Protein 8DVZ (pdb70)

Sequence (370 aa):
ARIGFLSHADMSIHFFRRPIMQALKDMGHEVFAIAPKGNFTDELAKSFHAVTYELDKASLNPLTVINNSKKLSQILGELNLDLLQTGAHKSNVFGTFAAKNAGIKYVINLVEGLGSFYIDDDIKTKAVRFVMESLYKISFAKADACVFVNNSDADYMISKNLIDKSKVYRIKSVGVDTAKFDPAITQAVDLGEKKVILMIARAMWHKGVREFYEAAEILNGYKNCEFVFVGEGFAGNKSTADESFLKGGKVRYLGARNDIPQLLKASYLLALPSYKEGFPVTVLEAMSMAKAVVASDVTGCNEAVKDGYNGLLCKVKDANDLAGKIKILLDDEELCARLGANGRSWVVSEFDEKQIAKRYIEIYRKFIDV

InterPro domains:
  IPR001296 Glycosyl transferase, family 1 [PF00534] (193-347)
  IPR028098 Glycosyltransferase subfamily 4-like, N-terminal domain [PF13439] (22-173)

Radius of gyration: 20.58 Å; Cα contacts (8 Å, |Δi|>4): 783; chains: 1; bounding box: 44×57×41 Å

B-factor: mean 60.02, std 17.03, range [32.09, 139.42]

Secondary structure (DSSP, 8-state):
-EEEEE-S-HHHIIIIIHHHHHHHHHTT-EEEEE----TTHHHHHHHSEEE-----TT---HHHHHHHHHHHHHHHHTTT-SEEEE-SHHHHHHHHHHHHHTT-SEEEEEE----GGGT---HHHHHHHHHHHHHHHHHHHHSSEEEESSHHHHHHHHHTTSS-GGGEEE--S--B-TTTS-GGGPPPP---SSEEEEEES--BGGGTHHHHHHHHHHHTTGGGEEEEEES---TT-TTB--HHHHHSSSEEE--S-S-HHHHHHT-SEEEE--S--SS-HHHHHHHHTT--EEEESSTTHHHH--BTTTEEEE-TT-HHHHHHHHHHHHH-HHHHHHHHHHHHHHHHHH-BHHHHHHHHHHHHHTTS--

Foldseek 3Di:
DFEEEDEQAVCCCVPFVVLLQQVVVVVPYAYEYEYADDPCQVVVVVVHPYHHADDPDPDPDVVRLVVRLQVVLVSLLVSPGQEYEYEDQSCLQSVQVSVVVSPHQAYEYEYWWPDDLVVDDPPVSVVVVVVSLVSLLVSQVRHQAYEAQDDVVVVVNVVVVSHDPVRYHYQHGSFDALVVLALVPAAADPPDPAAEAEEEDQFFVLFVNVLLQVLCVVCVCPLRYAYEYEEDFDPPDPRTDHVCVVVPGRYHYDYHDDRLSNHLSVHQAYETLHNITRQDVNLLSNLSNLFEYEYEPYYNRCVSDPDQAQYHYFHHPHSPRSSVRVVVCSVPVVSRNRNSNSSNVVSVVRRHNNVSSVVVVVVVVVRDPD

Nearest PDB structures (foldseek):
  8dvz-assembly1_A  TM=1.003E+00  e=1.844E-76  Campylobacter concisus
  8dqd-assembly1_A  TM=1.002E+00  e=1.147E-72  Campylobacter concisus
  8dvw-assembly1_A  TM=1.001E+00  e=9.646E-73  Campylobacter concisus
  3c4q-assembly2_B  TM=8.234E-01  e=2.797E-20  Corynebacterium glutamicum
  3c48-assembly1_B  TM=4.608E-01  e=2.023E-18  Corynebacterium glutamicum

Structure (mmCIF, N/CA/C/O backbone):
data_8DVZ
#
_entry.id   8DVZ
#
_cell.length_a   97.971
_cell.length_b   97.971
_cell.length_c   100.768
_cell.angle_alpha   90.000
_cell.angle_beta   90.000
_cell.angle_gamma   120.000
#
_symmetry.space_group_name_H-M   'P 31 2 1'
#
loop_
_entity.id
_entity.type
_entity.pdbx_description
1 polymer "N, N'-diacetylbacillosaminyl-diphospho-undecaprenol alpha-1,3-N-acetylgalactosaminyltransferase"
2 non-polymer URIDINE-DIPHOSPHATE-N-ACETYLGALACTOSAMINE
3 water water
#
loop_
_atom_site.group_PDB
_atom_site.id
_atom_site.type_symbol
_atom_site.label_atom_id
_atom_site.label_alt_id
_atom_site.label_comp_id
_atom_site.label_asym_id
_atom_site.label_entity_id
_atom_site.label_seq_id
_atom_site.pdbx_PDB_ins_code
_atom_site.Cartn_x
_atom_site.Cartn_y
_atom_site.Cartn_z
_atom_site.occupancy
_atom_site.B_iso_or_equiv
_atom_site.auth_seq_id
_atom_site.auth_comp_id
_atom_site.auth_asym_id
_atom_site.auth_atom_id
_atom_site.pdbx_PDB_model_num
ATOM 1 N N . ALA A 1 2 ? 51.48788 -17.02361 -1.67970 1.000 77.42509 2 ALA A N 1
ATOM 2 C CA . ALA A 1 2 ? 51.50220 -18.41132 -1.13691 1.000 59.00919 2 ALA A CA 1
ATOM 3 C C . ALA A 1 2 ? 50.32249 -18.68519 -0.20317 1.000 49.17497 2 ALA A C 1
ATOM 4 O O . ALA A 1 2 ? 50.27198 -19.73573 0.43543 1.000 53.73655 2 ALA A O 1
ATOM 11 N N . ARG A 1 3 ? 49.38010 -17.74565 -0.12536 1.000 44.00454 3 ARG A N 1
ATOM 12 C CA . ARG A 1 3 ? 48.07768 -17.97304 0.49851 1.000 45.54928 3 ARG A CA 1
ATOM 13 C C . ARG A 1 3 ? 47.04628 -18.02551 -0.62513 1.000 48.73361 3 ARG A C 1
ATOM 14 O O . ARG A 1 3 ? 46.72880 -16.99439 -1.22863 1.000 48.17210 3 ARG A O 1
ATOM 35 N N . ILE A 1 4 ? 46.52574 -19.21866 -0.90626 1.000 43.17608 4 ILE A N 1
ATOM 36 C CA . ILE A 1 4 ? 45.71064 -19.45856 -2.09181 1.000 45.91008 4 ILE A CA 1
ATOM 37 C C . ILE A 1 4 ? 44.41908 -20.13753 -1.66366 1.000 44.41019 4 ILE A C 1
ATOM 38 O O . ILE A 1 4 ? 44.44914 -21.23631 -1.09805 1.000 45.29269 4 ILE A O 1
ATOM 54 N N . GLY A 1 5 ? 43.29271 -19.49447 -1.94740 1.000 40.46251 5 GLY A N 1
ATOM 55 C CA . GLY A 1 5 ? 41.99240 -20.01466 -1.58361 1.000 43.99174 5 GLY A CA 1
ATOM 56 C C . GLY A 1 5 ? 41.28999 -20.66712 -2.75759 1.000 49.85026 5 GLY A C 1
ATOM 57 O O . GLY A 1 5 ? 41.51194 -20.31165 -3.91571 1.000 46.91894 5 GLY A O 1
ATOM 61 N N . PHE A 1 6 ? 40.43706 -21.63615 -2.44032 1.000 43.21777 6 PHE A N 1
ATOM 62 C CA . PHE A 1 6 ? 39.61490 -22.32390 -3.43550 1.000 43.64069 6 PHE A CA 1
ATOM 63 C C . PHE A 1 6 ? 38.17158 -22.24539 -2.96337 1.000 45.18469 6 PHE A C 1
ATOM 64 O O . PHE A 1 6 ? 37.78770 -22.93543 -2.01485 1.000 45.38412 6 PHE A O 1
ATOM 81 N N . LEU A 1 7 ? 37.38969 -21.38438 -3.60674 1.000 44.80247 7 LEU A N 1
ATOM 82 C CA . LEU A 1 7 ? 36.00787 -21.15351 -3.22241 1.000 39.95664 7 LEU A CA 1
ATOM 83 C C . LEU A 1 7 ? 35.08786 -22.00850 -4.07630 1.000 45.85208 7 LEU A C 1
ATOM 84 O O . LEU A 1 7 ? 35.18581 -21.99679 -5.31038 1.000 50.13036 7 LEU A O 1
ATOM 100 N N . SER A 1 8 ? 34.18688 -22.73067 -3.41924 1.000 44.41122 8 SER A N 1
ATOM 101 C CA . SER A 1 8 ? 33.11794 -23.42853 -4.10966 1.000 43.51930 8 SER A CA 1
ATOM 102 C C . SER A 1 8 ? 31.84053 -23.33317 -3.28922 1.000 52.15494 8 SER A C 1
ATOM 103 O O . SER A 1 8 ? 31.86028 -23.03759 -2.09162 1.000 55.49528 8 SER A O 1
ATOM 111 N N . HIS A 1 9 ? 30.72330 -23.58697 -3.96204 1.000 51.16511 9 HIS A N 1
ATOM 112 C CA . HIS A 1 9 ? 29.43465 -23.72140 -3.30501 1.000 57.83732 9 HIS A CA 1
ATOM 113 C C . HIS A 1 9 ? 29.26476 -25.06635 -2.61382 1.000 56.45662 9 HIS A C 1
ATOM 114 O O . HIS A 1 9 ? 28.30170 -25.24063 -1.85986 1.000 58.01584 9 HIS A O 1
ATOM 128 N N . ALA A 1 10 ? 30.16709 -26.01430 -2.85570 1.000 48.07427 10 ALA A N 1
ATOM 129 C CA . ALA A 1 10 ? 29.98547 -27.38938 -2.41258 1.000 53.05109 10 ALA A CA 1
ATOM 130 C C . ALA A 1 10 ? 31.34465 -28.01493 -2.14360 1.000 51.04289 10 ALA A C 1
ATOM 131 O O . ALA A 1 10 ? 32.27444 -27.84713 -2.94075 1.000 51.53386 10 ALA A O 1
ATOM 138 N N . ASP A 1 11 ? 31.46643 -28.72224 -1.01543 1.000 50.34483 11 ASP A N 1
ATOM 139 C CA . ASP A 1 11 ? 32.73310 -29.37499 -0.69578 1.000 53.64272 11 ASP A CA 1
ATOM 140 C C . ASP A 1 11 ? 33.01680 -30.54936 -1.62622 1.000 53.83718 11 ASP A C 1
ATOM 141 O O . ASP A 1 11 ? 34.17262 -30.97097 -1.73903 1.000 49.72095 11 ASP A O 1
ATOM 150 N N . MET A 1 12 ? 31.98855 -31.07898 -2.29660 1.000 50.76106 12 MET A N 1
ATOM 151 C CA . MET A 1 12 ? 32.20619 -32.11845 -3.29643 1.000 58.04929 12 MET A CA 1
ATOM 152 C C . MET A 1 12 ? 33.16016 -31.64100 -4.38651 1.000 43.17722 12 MET A C 1
ATOM 153 O O . MET A 1 12 ? 34.03302 -32.39449 -4.83223 1.000 43.73722 12 MET A O 1
ATOM 167 N N . SER A 1 13 ? 33.00715 -30.38946 -4.82653 1.000 41.25655 13 SER A N 1
ATOM 168 C CA . SER A 1 13 ? 33.83808 -29.88469 -5.91456 1.000 44.25447 13 SER A CA 1
ATOM 169 C C . SER A 1 13 ? 35.27397 -29.66412 -5.45819 1.000 48.35126 13 SER A C 1
ATOM 170 O O . SER A 1 13 ? 36.21652 -29.88989 -6.22556 1.000 43.86659 13 SER A O 1
ATOM 178 N N . ILE A 1 14 ? 35.46526 -29.22379 -4.21404 1.000 49.29884 14 ILE A N 1
ATOM 179 C CA . ILE A 1 14 ? 36.81704 -29.11647 -3.67529 1.000 44.24953 14 ILE A CA 1
ATOM 180 C C . ILE A 1 14 ? 37.45321 -30.49975 -3.59700 1.000 48.80898 14 ILE A C 1
ATOM 181 O O . ILE A 1 14 ? 38.59837 -30.70417 -4.02160 1.000 45.83247 14 ILE A O 1
ATOM 197 N N . HIS A 1 15 ? 36.70718 -31.48027 -3.07674 1.000 53.02120 15 HIS A N 1
ATOM 198 C CA . HIS A 1 15 ? 37.28088 -32.79095 -2.80407 1.000 50.11703 15 HIS A CA 1
ATOM 199 C C . HIS A 1 15 ? 37.49025 -33.59944 -4.08086 1.000 52.96393 15 HIS A C 1
ATOM 200 O O . HIS A 1 15 ? 38.48292 -34.32737 -4.20055 1.000 55.51584 15 HIS A O 1
ATOM 214 N N . PHE A 1 16 ? 36.56654 -33.50320 -5.03852 1.000 50.80713 16 PHE A N 1
ATOM 215 C CA . PHE A 1 16 ? 36.65616 -34.32755 -6.23860 1.000 53.48675 16 PHE A CA 1
ATOM 216 C C . PHE A 1 16 ? 37.40579 -33.65540 -7.38243 1.000 53.21739 16 PHE A C 1
ATOM 217 O O . PHE A 1 16 ? 38.08223 -34.34498 -8.15682 1.000 60.20520 16 PHE A O 1
ATOM 234 N N . PHE A 1 17 ? 37.28853 -32.33371 -7.52338 1.000 47.16398 17 PHE A N 1
ATOM 235 C CA . PHE A 1 17 ? 37.78199 -31.63019 -8.70216 1.000 45.63448 17 PHE A CA 1
ATOM 236 C C . PHE A 1 17 ? 38.99760 -30.76448 -8.39613 1.000 47.90836 17 PHE A C 1
ATOM 237 O O . PHE A 1 17 ? 40.03926 -30.91940 -9.04061 1.000 45.40531 17 PHE A O 1
ATOM 254 N N . ARG A 1 18 ? 38.89172 -29.84723 -7.42549 1.000 42.80589 18 ARG A N 1
ATOM 255 C CA . ARG A 1 18 ? 39.98785 -28.92777 -7.14795 1.000 45.18065 18 ARG A CA 1
ATOM 256 C C . ARG A 1 18 ? 41.16496 -29.61276 -6.46745 1.000 41.66618 18 ARG A C 1
ATOM 257 O O . ARG A 1 18 ? 42.27021 -29.06157 -6.46848 1.000 45.70968 18 ARG A O 1
ATOM 278 N N . ARG A 1 19 ? 40.95638 -30.79233 -5.89065 1.000 49.34306 19 ARG A N 1
ATOM 279 C CA . ARG A 1 19 ? 41.93858 -31.33026 -4.95273 1.000 52.53386 19 ARG A CA 1
ATOM 280 C C . ARG A 1 19 ? 43.33461 -31.45560 -5.54504 1.000 51.02385 19 ARG A C 1
ATOM 281 O O . ARG A 1 19 ? 44.29762 -31.01137 -4.89537 1.000 49.27935 19 ARG A O 1
ATOM 302 N N . PRO A 1 20 ? 43.53276 -32.05002 -6.72618 1.000 50.75937 20 PRO A N 1
ATOM 303 C CA . PRO A 1 20 ? 44.91561 -32.21620 -7.21256 1.000 48.80920 20 PRO A CA 1
ATOM 304 C C . PRO A 1 20 ? 45.66784 -30.90072 -7.33123 1.000 45.83748 20 PRO A C 1
ATOM 305 O O . PRO A 1 20 ? 46.87869 -30.85684 -7.08067 1.000 41.87055 20 PRO A O 1
ATOM 316 N N . ILE A 1 21 ? 44.98326 -29.82147 -7.71410 1.000 39.37505 21 ILE A N 1
ATOM 317 C CA . ILE A 1 21 ? 45.61478 -28.50565 -7.69394 1.000 44.77076 21 ILE A CA 1
ATOM 318 C C . ILE A 1 21 ? 46.06955 -28.17535 -6.27997 1.000 47.89736 21 ILE A C 1
ATOM 319 O O . ILE A 1 21 ? 47.22283 -27.79563 -6.04358 1.000 46.78435 21 ILE A O 1
ATOM 335 N N . MET A 1 22 ? 45.15606 -28.32214 -5.31941 1.000 46.23881 22 MET A N 1
ATOM 336 C CA . MET A 1 22 ? 45.43164 -27.92471 -3.94481 1.000 49.73592 22 MET A CA 1
ATOM 337 C C . MET A 1 22 ? 46.57218 -28.73509 -3.35218 1.000 41.27422 22 MET A C 1
ATOM 338 O O . MET A 1 22 ? 47.45830 -28.17976 -2.69085 1.000 45.84262 22 MET A O 1
ATOM 352 N N . GLN A 1 23 ? 46.57568 -30.04542 -3.58383 1.000 45.23060 23 GLN A N 1
ATOM 353 C CA . GLN A 1 23 ? 47.67415 -30.88107 -3.11250 1.000 48.00032 23 GLN A CA 1
ATOM 354 C C . GLN A 1 23 ? 49.00812 -30.39554 -3.66891 1.000 53.34544 23 GLN A C 1
ATOM 355 O O . GLN A 1 23 ? 49.99845 -30.28077 -2.93598 1.000 52.76000 23 GLN A O 1
ATOM 369 N N . ALA A 1 24 ? 49.05214 -30.09527 -4.96943 1.000 46.85070 24 ALA A N 1
ATOM 370 C CA . ALA A 1 24 ? 50.30316 -29.67440 -5.58850 1.000 54.21150 24 ALA A CA 1
ATOM 371 C C . ALA A 1 24 ? 50.81989 -28.38173 -4.97023 1.000 54.40133 24 ALA A C 1
ATOM 372 O O . ALA A 1 24 ? 52.03046 -28.21305 -4.78662 1.000 55.11784 24 ALA A O 1
ATOM 379 N N . LEU A 1 25 ? 49.91753 -27.45255 -4.64679 1.000 50.45873 25 LEU A N 1
ATOM 380 C CA . LEU A 1 25 ? 50.34275 -26.22160 -3.98788 1.000 58.77174 25 LEU A CA 1
ATOM 381 C C . LEU A 1 25 ? 50.80115 -26.49416 -2.56028 1.000 53.42408 25 LEU A C 1
ATOM 382 O O . LEU A 1 25 ? 51.78617 -25.90848 -2.09755 1.000 48.49327 25 LEU A O 1
ATOM 398 N N . LYS A 1 26 ? 50.10288 -27.38270 -1.84604 1.000 57.63477 26 LYS A N 1
ATOM 399 C CA . LYS A 1 26 ? 50.52618 -27.74498 -0.49657 1.000 54.44940 26 LYS A CA 1
ATOM 400 C C . LYS A 1 26 ? 51.92658 -28.34707 -0.51408 1.000 62.82178 26 LYS A C 1
ATOM 401 O O . LYS A 1 26 ? 52.79488 -27.95071 0.27065 1.000 59.70558 26 LYS A O 1
ATOM 420 N N . ASP A 1 27 ? 52.16654 -29.30404 -1.41508 1.000 60.40950 27 ASP A N 1
ATOM 421 C CA . ASP A 1 27 ? 53.48114 -29.92782 -1.49865 1.000 67.06499 27 ASP A CA 1
ATOM 422 C C . ASP A 1 27 ? 54.57980 -28.91734 -1.80662 1.000 68.11470 27 ASP A C 1
ATOM 423 O O . ASP A 1 27 ? 55.75700 -29.20219 -1.56058 1.000 61.98153 27 ASP A O 1
ATOM 432 N N . MET A 1 28 ? 54.22699 -27.75304 -2.34637 1.000 61.96674 28 MET A N 1
ATOM 433 C CA . MET A 1 28 ? 55.19323 -26.70303 -2.63057 1.000 59.20571 28 MET A CA 1
ATOM 434 C C . MET A 1 28 ? 55.39562 -25.75289 -1.45806 1.000 68.22433 28 MET A C 1
ATOM 435 O O . MET A 1 28 ? 56.21089 -24.83191 -1.55990 1.000 72.50159 28 MET A O 1
ATOM 449 N N . GLY A 1 29 ? 54.66853 -25.94187 -0.36102 1.000 59.46409 29 GLY A N 1
ATOM 450 C CA . GLY A 1 29 ? 54.84326 -25.10765 0.80744 1.000 69.83288 29 GLY A CA 1
ATOM 451 C C . GLY A 1 29 ? 53.96901 -23.87977 0.86527 1.000 65.07983 29 GLY A C 1
ATOM 452 O O . GLY A 1 29 ? 54.31137 -22.92818 1.57679 1.000 70.12476 29 GLY A O 1
ATOM 456 N N . HIS A 1 30 ? 52.85862 -23.85767 0.14075 1.000 63.04578 30 HIS A N 1
ATOM 457 C CA . HIS A 1 30 ? 51.90450 -22.76742 0.24707 1.000 62.86394 30 HIS A CA 1
ATOM 458 C C . HIS A 1 30 ? 50.81002 -23.12393 1.24632 1.000 56.87808 30 HIS A C 1
ATOM 459 O O . HIS A 1 30 ? 50.61438 -24.28755 1.60472 1.000 56.33710 30 HIS A O 1
ATOM 473 N N . GLU A 1 31 ? 50.09766 -22.09641 1.69859 1.000 52.31755 31 GLU A N 1
ATOM 474 C CA . GLU A 1 31 ? 48.93108 -22.27292 2.55519 1.000 57.55902 31 GLU A CA 1
ATOM 475 C C . GLU A 1 31 ? 47.69273 -22.30249 1.66841 1.000 47.59971 31 GLU A C 1
ATOM 476 O O . GLU A 1 31 ? 47.40679 -21.32759 0.96470 1.000 48.35591 31 GLU A O 1
ATOM 488 N N . VAL A 1 32 ? 46.96779 -23.41817 1.69432 1.000 46.28559 32 VAL A N 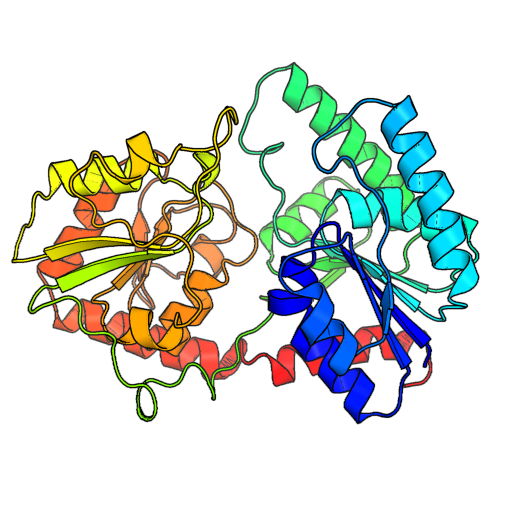1
ATOM 489 C CA . VAL A 1 32 ? 45.84508 -23.66193 0.79613 1.000 48.09838 32 VAL A CA 1
ATOM 490 C C . VAL A 1 32 ? 44.56612 -23.69527 1.61713 1.000 49.07171 32 VAL A C 1
ATOM 491 O O . VAL A 1 32 ? 44.48861 -24.39976 2.63050 1.000 49.93747 32 VAL A O 1
ATOM 504 N N . PHE A 1 33 ? 43.55661 -22.94947 1.16854 1.000 49.88304 33 PHE A N 1
ATOM 505 C CA . PHE A 1 33 ? 42.29698 -22.81211 1.88727 1.000 45.56916 33 PHE A CA 1
ATOM 506 C C . PHE A 1 33 ? 41.16319 -23.40456 1.06492 1.000 47.27169 33 PHE A C 1
ATOM 507 O O . PHE A 1 33 ? 41.00263 -23.07668 -0.11529 1.000 51.74447 33 PHE A O 1
ATOM 524 N N . ALA A 1 34 ? 40.38847 -24.28462 1.69391 1.000 47.46058 34 ALA A N 1
ATOM 525 C CA . ALA A 1 34 ? 39.20595 -24.89126 1.08688 1.000 48.91830 34 ALA A CA 1
ATOM 526 C C . ALA A 1 34 ? 37.98704 -24.17241 1.65321 1.000 48.11081 34 ALA A C 1
ATOM 527 O O . ALA A 1 34 ? 37.57991 -24.42032 2.78991 1.000 52.80886 34 ALA A O 1
ATOM 534 N N . ILE A 1 35 ? 37.40590 -23.27761 0.86045 1.000 50.67875 35 ILE A N 1
ATOM 535 C CA . ILE A 1 35 ? 36.30920 -22.42406 1.30302 1.000 47.93779 35 ILE A CA 1
ATOM 536 C C . ILE A 1 35 ? 35.02438 -22.96281 0.68862 1.000 52.60839 35 ILE A C 1
ATOM 537 O O . ILE A 1 35 ? 34.80732 -22.85605 -0.52336 1.000 48.70808 35 ILE A O 1
ATOM 553 N N . ALA A 1 36 ? 34.16421 -23.53873 1.52850 1.000 48.94179 36 ALA A N 1
ATOM 554 C CA . ALA A 1 36 ? 32.93796 -24.17671 1.07025 1.000 52.23746 36 ALA A CA 1
ATOM 555 C C . ALA A 1 36 ? 32.01170 -24.43726 2.25237 1.000 58.75430 36 ALA A C 1
ATOM 556 O O . ALA A 1 36 ? 32.48997 -24.65510 3.37302 1.000 48.00612 36 ALA A O 1
ATOM 563 N N . PRO A 1 37 ? 30.69148 -24.43338 2.05007 1.000 57.65406 37 PRO A N 1
ATOM 564 C CA . PRO A 1 37 ? 29.78186 -24.75306 3.15811 1.000 50.66230 37 PRO A CA 1
ATOM 565 C C . PRO A 1 37 ? 30.08667 -26.12868 3.73209 1.000 54.40706 37 PRO A C 1
ATOM 566 O O . PRO A 1 37 ? 30.72285 -26.97397 3.09859 1.000 49.57574 37 PRO A O 1
ATOM 577 N N . LYS A 1 38 ? 29.62571 -26.34258 4.96285 1.000 55.59298 38 LYS A N 1
ATOM 578 C CA . LYS A 1 38 ? 29.86935 -27.60876 5.64256 1.000 55.40087 38 LYS A CA 1
ATOM 579 C C . LYS A 1 38 ? 29.26314 -28.75633 4.84686 1.000 55.95889 38 LYS A C 1
ATOM 580 O O . LYS A 1 38 ? 28.16028 -28.64707 4.30459 1.000 62.19675 38 LYS A O 1
ATOM 599 N N . GLY A 1 39 ? 29.97847 -29.87506 4.80376 1.000 56.50610 39 GLY A N 1
ATOM 600 C CA . GLY A 1 39 ? 29.48388 -31.02541 4.08633 1.000 56.16099 39 GLY A CA 1
ATOM 601 C C . GLY A 1 39 ? 30.11394 -32.32077 4.54730 1.000 55.38706 39 GLY A C 1
ATOM 602 O O . GLY A 1 39 ? 30.85326 -32.36835 5.53171 1.000 60.79600 39 GLY A O 1
ATOM 606 N N . ASN A 1 40 ? 29.80698 -33.37736 3.79290 1.000 55.34622 40 ASN A N 1
ATOM 607 C CA . ASN A 1 40 ? 30.23364 -34.73237 4.11952 1.000 63.56303 40 ASN A CA 1
ATOM 608 C C . ASN A 1 40 ? 31.74679 -34.90687 4.06048 1.000 70.14023 40 ASN A C 1
ATOM 609 O O . ASN A 1 40 ? 32.26556 -35.86472 4.64498 1.000 59.40061 40 ASN A O 1
ATOM 620 N N . PHE A 1 41 ? 32.46957 -34.00931 3.38458 1.000 63.45836 41 PHE A N 1
ATOM 621 C CA . PHE A 1 41 ? 33.91541 -34.13093 3.22975 1.000 50.92486 41 PHE A CA 1
ATOM 622 C C . PHE A 1 41 ? 34.70087 -33.11104 4.04599 1.000 56.31738 41 PHE A C 1
ATOM 623 O O . PHE A 1 41 ? 35.93813 -33.14992 4.03341 1.000 49.95693 41 PHE A O 1
ATOM 640 N N . THR A 1 42 ? 34.02645 -32.20071 4.75085 1.000 58.40034 42 THR A N 1
ATOM 641 C CA . THR A 1 42 ? 34.72293 -31.07102 5.36020 1.000 52.57932 42 THR A CA 1
ATOM 642 C C . THR A 1 42 ? 35.79174 -31.52592 6.35079 1.000 58.20113 42 THR A C 1
ATOM 643 O O . THR A 1 42 ? 36.87228 -30.92835 6.42550 1.000 53.62416 42 THR A O 1
ATOM 654 N N . ASP A 1 43 ? 35.51441 -32.58074 7.12019 1.000 53.77744 43 ASP A N 1
ATOM 655 C CA . ASP A 1 43 ? 36.40743 -32.93879 8.22010 1.000 64.09705 43 ASP A CA 1
ATOM 656 C C . ASP A 1 43 ? 37.71391 -33.54453 7.71351 1.000 57.99009 43 ASP A C 1
ATOM 657 O O . ASP A 1 43 ? 38.79429 -33.20349 8.20935 1.000 54.51616 43 ASP A O 1
ATOM 666 N N . GLU A 1 44 ? 37.63940 -34.45384 6.73774 1.000 59.29909 44 GLU A N 1
ATOM 667 C CA . GLU A 1 44 ? 38.85992 -35.02422 6.17206 1.000 58.72313 44 GLU A CA 1
ATOM 668 C C . GLU A 1 44 ? 39.64214 -33.97108 5.39468 1.000 57.30258 44 GLU A C 1
ATOM 669 O O . GLU A 1 44 ? 40.87895 -33.96809 5.41427 1.000 56.95316 44 GLU A O 1
ATOM 681 N N . LEU A 1 45 ? 38.94083 -33.05469 4.72119 1.000 49.65740 45 LEU A N 1
ATOM 682 C CA . LEU A 1 45 ? 39.62628 -31.97668 4.01424 1.000 47.05971 45 LEU A CA 1
ATOM 683 C C . LEU A 1 45 ? 40.38366 -31.07833 4.98381 1.000 52.31959 45 LEU A C 1
ATOM 684 O O . LEU A 1 45 ? 41.47822 -30.59529 4.66813 1.000 50.52589 45 LEU A O 1
ATOM 700 N N . ALA A 1 46 ? 39.81122 -30.82965 6.16726 1.000 54.26567 46 ALA A N 1
ATOM 701 C CA . ALA A 1 46 ? 40.50882 -30.03240 7.16977 1.000 52.69247 46 ALA A CA 1
ATOM 702 C C . ALA A 1 46 ? 41.85472 -30.64577 7.52534 1.000 51.04588 46 ALA A C 1
ATOM 703 O O . ALA A 1 46 ? 42.81685 -29.92022 7.80365 1.000 52.87960 46 ALA A O 1
ATOM 710 N N . LYS A 1 47 ? 41.94559 -31.97564 7.51977 1.000 54.92369 47 LYS A N 1
ATOM 711 C CA . LYS A 1 47 ? 43.20472 -32.63163 7.85029 1.000 59.73261 47 LYS A CA 1
ATOM 712 C C . LYS A 1 47 ? 44.30190 -32.27049 6.85747 1.000 59.39289 47 LYS A C 1
ATOM 713 O O . LYS A 1 47 ? 45.47396 -32.16680 7.23848 1.000 59.62698 47 LYS A O 1
ATOM 732 N N . SER A 1 48 ? 43.94649 -32.07130 5.59060 1.000 55.14763 48 SER A N 1
ATOM 733 C CA . SER A 1 48 ? 44.91754 -31.79403 4.54002 1.000 53.28866 48 SER A CA 1
ATOM 734 C C . SER A 1 48 ? 45.09963 -30.30764 4.27080 1.000 53.66124 48 SER A C 1
ATOM 735 O O . SER A 1 48 ? 46.21875 -29.87157 3.97662 1.000 51.07748 48 SER A O 1
ATOM 743 N N . PHE A 1 49 ? 44.03543 -29.51576 4.36519 1.000 52.19177 49 PHE A N 1
ATOM 744 C CA . PHE A 1 49 ? 44.07636 -28.09750 4.03697 1.000 48.17742 49 PHE A CA 1
ATOM 745 C C . PHE A 1 49 ? 43.35595 -27.30890 5.12467 1.000 50.08906 49 PHE A C 1
ATOM 746 O O . PHE A 1 49 ? 42.84865 -27.87122 6.09866 1.000 46.69917 49 PHE A O 1
ATOM 763 N N . HIS A 1 50 ? 43.31372 -25.98900 4.95144 1.000 46.21010 50 HIS A N 1
ATOM 764 C CA . HIS A 1 50 ? 42.65097 -25.09862 5.90223 1.000 45.24663 50 HIS A CA 1
ATOM 765 C C . HIS A 1 50 ? 41.18572 -24.98131 5.50746 1.000 50.58659 50 HIS A C 1
ATOM 766 O O . HIS A 1 50 ? 40.83673 -24.25656 4.57183 1.000 52.06133 50 HIS A O 1
ATOM 780 N N . ALA A 1 51 ? 40.32263 -25.69277 6.22694 1.000 49.97097 51 ALA A N 1
ATOM 781 C CA . ALA A 1 51 ? 38.89695 -25.65427 5.94037 1.000 51.85922 51 ALA A CA 1
ATOM 782 C C . ALA A 1 51 ? 38.28216 -24.34793 6.42634 1.000 50.10508 51 ALA A C 1
ATOM 783 O O . ALA A 1 51 ? 38.55599 -23.88958 7.53847 1.000 61.52769 51 ALA A O 1
ATOM 790 N N . VAL A 1 52 ? 37.44789 -23.74736 5.58189 1.000 48.25289 52 VAL A N 1
ATOM 791 C CA . VAL A 1 52 ? 36.66625 -22.56734 5.93216 1.000 44.87709 52 VAL A CA 1
ATOM 792 C C . VAL A 1 52 ? 35.24142 -22.80791 5.45613 1.000 47.61750 52 VAL A C 1
ATOM 793 O O . VAL A 1 52 ? 35.02240 -23.08693 4.27099 1.000 50.72397 52 VAL A O 1
ATOM 806 N N . THR A 1 53 ? 34.27973 -22.70287 6.36577 1.000 52.28076 53 THR A N 1
ATOM 807 C CA . THR A 1 53 ? 32.87671 -22.88889 6.02687 1.000 59.61147 53 THR A CA 1
ATOM 808 C C . THR A 1 53 ? 32.16135 -21.54406 6.00681 1.000 57.44833 53 THR A C 1
ATOM 809 O O . THR A 1 53 ? 32.67689 -20.52759 6.47466 1.000 60.64554 53 THR A O 1
ATOM 820 N N . TYR A 1 54 ? 30.95915 -21.55377 5.43779 1.000 57.66538 54 TYR A N 1
ATOM 821 C CA . TYR A 1 54 ? 30.13375 -20.35870 5.31764 1.000 62.90649 54 TYR A CA 1
ATOM 822 C C . TYR A 1 54 ? 28.74487 -20.79976 4.88057 1.000 60.48087 54 TYR A C 1
ATOM 823 O O . TYR A 1 54 ? 28.56323 -21.90236 4.35842 1.000 69.70009 54 TYR A O 1
ATOM 841 N N . GLU A 1 55 ? 27.76347 -19.93115 5.11709 1.000 76.90741 55 GLU A N 1
ATOM 842 C CA . GLU A 1 55 ? 26.36827 -20.24530 4.84283 1.000 74.85065 55 GLU A CA 1
ATOM 843 C C . GLU A 1 55 ? 26.00063 -19.84781 3.41848 1.000 75.82443 55 GLU A C 1
ATOM 844 O O . GLU A 1 55 ? 26.46797 -18.82558 2.90547 1.000 72.87708 55 GLU A O 1
ATOM 856 N N . LEU A 1 56 ? 25.14957 -20.65437 2.78509 1.000 76.69149 56 LEU A N 1
ATOM 857 C CA . LEU A 1 56 ? 24.76454 -20.39691 1.40300 1.000 81.12123 56 LEU A CA 1
ATOM 858 C C . LEU A 1 56 ? 23.44667 -21.08793 1.09064 1.000 85.92091 56 LEU A C 1
ATOM 859 O O . LEU A 1 56 ? 23.30943 -22.29507 1.30776 1.000 98.00246 56 LEU A O 1
ATOM 875 N N . ASP A 1 57 ? 22.48389 -20.31296 0.59014 1.000 85.27859 57 ASP A N 1
ATOM 876 C CA . ASP A 1 57 ? 21.29928 -20.85689 -0.07687 1.000 85.92756 57 ASP A CA 1
ATOM 877 C C . ASP A 1 57 ? 21.70553 -21.10803 -1.52376 1.000 101.66798 57 ASP A C 1
ATOM 878 O O . ASP A 1 57 ? 21.66479 -20.21894 -2.37172 1.000 100.31538 57 ASP A O 1
ATOM 887 N N . LYS A 1 58 ? 22.11785 -22.35117 -1.80541 1.000 103.18519 58 LYS A N 1
ATOM 888 C CA . LYS A 1 58 ? 22.81530 -22.63720 -3.05664 1.000 90.70563 58 LYS A CA 1
ATOM 889 C C . LYS A 1 58 ? 21.95096 -22.31201 -4.26978 1.000 99.53621 58 LYS A C 1
ATOM 890 O O . LYS A 1 58 ? 22.40696 -21.65413 -5.21226 1.000 97.71186 58 LYS A O 1
ATOM 909 N N . ALA A 1 59 ? 20.69879 -22.76703 -4.26828 1.000 94.75629 59 ALA A N 1
ATOM 910 C CA . ALA A 1 59 ? 19.83860 -22.63831 -5.43563 1.000 95.32441 59 ALA A CA 1
ATOM 911 C C . ALA A 1 59 ? 19.00969 -21.36165 -5.44261 1.000 109.07977 59 ALA A C 1
ATOM 912 O O . ALA A 1 59 ? 18.34481 -21.08219 -6.44743 1.000 103.42822 59 ALA A O 1
ATOM 919 N N . SER A 1 60 ? 19.02965 -20.58178 -4.36586 1.000 102.21024 60 SER A N 1
ATOM 920 C CA . SER A 1 60 ? 18.13346 -19.43876 -4.26653 1.000 106.12023 60 SER A CA 1
ATOM 921 C C . SER A 1 60 ? 1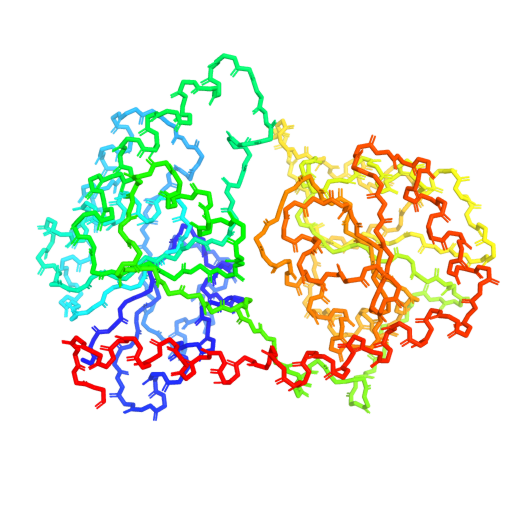8.54399 -18.32723 -5.22450 1.000 110.63861 60 SER A C 1
ATOM 922 O O . SER A 1 60 ? 19.73324 -18.07316 -5.43950 1.000 104.36566 60 SER A O 1
ATOM 930 N N . LEU A 1 61 ? 17.53980 -17.66067 -5.79642 1.000 116.17876 61 LEU A N 1
ATOM 931 C CA . LEU A 1 61 ? 17.73705 -16.45163 -6.58645 1.000 104.59928 61 LEU A CA 1
ATOM 932 C C . LEU A 1 61 ? 17.07627 -15.24166 -5.93567 1.000 106.73863 61 LEU A C 1
ATOM 933 O O . LEU A 1 61 ? 16.91169 -14.20508 -6.59927 1.000 90.99162 61 LEU A O 1
ATOM 949 N N . ASN A 1 62 ? 16.68145 -15.35178 -4.66126 1.000 109.34154 62 ASN A N 1
ATOM 950 C CA . ASN A 1 62 ? 16.14249 -14.21690 -3.91597 1.000 106.38874 62 ASN A CA 1
ATOM 951 C C . ASN A 1 62 ? 17.22898 -13.14673 -3.82483 1.000 113.74099 62 ASN A C 1
ATOM 952 O O . ASN A 1 62 ? 18.30935 -13.41571 -3.26808 1.000 114.60057 62 ASN A O 1
ATOM 963 N N . PRO A 1 63 ? 16.98551 -11.93209 -4.33275 1.000 113.70504 63 PRO A N 1
ATOM 964 C CA . PRO A 1 63 ? 18.04984 -10.90338 -4.30323 1.00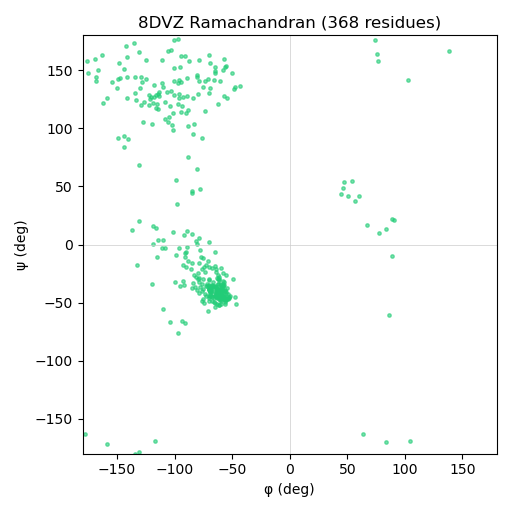0 112.84812 63 PRO A CA 1
ATOM 965 C C . PRO A 1 63 ? 18.59874 -10.58138 -2.91893 1.000 104.07605 63 PRO A C 1
ATOM 966 O O . PRO A 1 63 ? 19.82085 -10.49712 -2.75281 1.000 100.72188 63 PRO A O 1
ATOM 977 N N . LEU A 1 64 ? 17.74228 -10.36658 -1.91829 1.000 109.94672 64 LEU A N 1
ATOM 978 C CA . LEU A 1 64 ? 18.26155 -9.97056 -0.61010 1.000 93.38278 64 LEU A CA 1
ATOM 979 C C . LEU A 1 64 ? 18.93000 -11.13014 0.11497 1.000 97.73966 64 LEU A C 1
ATOM 980 O O . LEU A 1 64 ? 19.78060 -10.89278 0.98043 1.000 95.97160 64 LEU A O 1
ATOM 996 N N . THR A 1 65 ? 18.56866 -12.37135 -0.21734 1.000 98.61702 65 THR A N 1
ATOM 997 C CA . THR A 1 65 ? 19.30714 -13.51799 0.29673 1.000 90.21352 65 THR A CA 1
ATOM 998 C C . THR A 1 65 ? 20.69351 -13.60388 -0.33295 1.000 103.88640 65 THR A C 1
ATOM 999 O O . THR A 1 65 ? 21.66878 -13.95623 0.34176 1.000 100.27993 65 THR A O 1
ATOM 1010 N N . VAL A 1 66 ? 20.80171 -13.28327 -1.62465 1.000 105.47261 66 VAL A N 1
ATOM 1011 C CA . VAL A 1 66 ? 22.08511 -13.38337 -2.31282 1.000 100.29024 66 VAL A CA 1
ATOM 1012 C C . VAL A 1 66 ? 22.98265 -12.18806 -2.01942 1.000 102.42679 66 VAL A C 1
ATOM 1013 O O . VAL A 1 66 ? 24.20993 -12.30387 -2.12814 1.000 96.29127 66 VAL A O 1
ATOM 1026 N N . ILE A 1 67 ? 22.40763 -11.04258 -1.64958 1.000 102.24482 67 ILE A N 1
ATOM 1027 C CA . ILE A 1 67 ? 23.22181 -9.91987 -1.19488 1.000 94.66243 67 ILE A CA 1
ATOM 1028 C C . ILE A 1 67 ? 23.83332 -10.23209 0.16430 1.000 99.24442 67 ILE A C 1
ATOM 1029 O O . ILE A 1 67 ? 25.03642 -10.05020 0.38397 1.000 97.27310 67 ILE A O 1
ATOM 1045 N N . ASN A 1 68 ? 23.00834 -10.71134 1.09879 1.000 99.97580 68 ASN A N 1
ATOM 1046 C CA . ASN A 1 68 ? 23.48353 -10.96557 2.45423 1.000 90.97802 68 ASN A CA 1
ATOM 1047 C C . ASN A 1 68 ? 24.48236 -12.11476 2.47477 1.000 90.80246 68 ASN A C 1
ATOM 1048 O O . ASN A 1 68 ? 25.56038 -12.00128 3.07091 1.000 85.80054 68 ASN A O 1
ATOM 1059 N N . ASN A 1 69 ? 24.13734 -13.23360 1.83260 1.000 95.19188 69 ASN A N 1
ATOM 1060 C CA . ASN A 1 69 ? 25.07436 -14.34571 1.70517 1.000 93.74815 69 ASN A CA 1
ATOM 1061 C C . ASN A 1 69 ? 26.44861 -13.85483 1.26369 1.000 89.30993 69 ASN A C 1
ATOM 1062 O O . ASN A 1 69 ? 27.46983 -14.17760 1.88179 1.000 83.93060 69 ASN A O 1
ATOM 1073 N N . SER A 1 70 ? 26.48740 -13.06072 0.19287 1.000 93.36204 70 SER A N 1
ATOM 1074 C CA . SER A 1 70 ? 27.75128 -12.64547 -0.40130 1.000 96.46255 70 SER A CA 1
ATOM 1075 C C . SER A 1 70 ? 28.45190 -11.55268 0.39430 1.000 78.02333 70 SER A C 1
ATOM 1076 O O . SER A 1 70 ? 29.66625 -11.38179 0.24623 1.000 81.77976 70 SER A O 1
ATOM 1084 N N . LYS A 1 71 ? 27.72489 -10.80542 1.22593 1.000 77.50796 71 LYS A N 1
ATOM 1085 C CA . LYS A 1 71 ? 28.37491 -9.81891 2.08134 1.000 70.25925 71 LYS A CA 1
ATOM 1086 C C . LYS A 1 71 ? 29.07481 -10.49517 3.25438 1.000 71.80239 71 LYS A C 1
ATOM 1087 O O . LYS A 1 71 ? 30.24125 -10.20362 3.54587 1.000 63.19057 71 LYS A O 1
ATOM 1106 N N . LYS A 1 72 ? 28.37113 -11.39632 3.94336 1.000 67.08670 72 LYS A N 1
ATOM 1107 C CA . LYS A 1 72 ? 29.02837 -12.24787 4.92680 1.000 62.09797 72 LYS A CA 1
ATOM 1108 C C . LYS A 1 72 ? 30.24108 -12.93783 4.31339 1.000 63.62979 72 LYS A C 1
ATOM 1109 O O . LYS A 1 72 ? 31.31690 -12.98050 4.92289 1.000 56.99159 72 LYS A O 1
ATOM 1128 N N . LEU A 1 73 ? 30.08885 -13.47149 3.09802 1.000 61.74147 73 LEU A N 1
ATOM 1129 C CA . LEU A 1 73 ? 31.19637 -14.16660 2.45065 1.000 61.27744 73 LEU A CA 1
ATOM 1130 C C . LEU A 1 73 ? 32.40664 -13.25497 2.30026 1.000 57.78976 73 LEU A C 1
ATOM 1131 O O . LEU A 1 73 ? 33.54394 -13.66862 2.56075 1.000 48.99285 73 LEU A O 1
ATOM 1147 N N . SER A 1 74 ? 32.18488 -12.01128 1.86912 1.000 54.06714 74 SER A N 1
ATOM 1148 C CA . SER A 1 74 ? 33.28978 -11.07057 1.71800 1.000 56.85448 74 SER A CA 1
ATOM 1149 C C . SER A 1 74 ? 34.08961 -10.94869 3.00930 1.000 57.59148 74 SER A C 1
ATOM 1150 O O . SER A 1 74 ? 35.31996 -10.82821 2.98325 1.000 51.05409 74 SER A O 1
ATOM 1158 N N . GLN A 1 75 ? 33.40670 -10.99177 4.15435 1.000 57.46394 75 GLN A N 1
ATOM 1159 C CA . GLN A 1 75 ? 34.10228 -10.90084 5.43322 1.000 59.17355 75 GLN A CA 1
ATOM 1160 C C . GLN A 1 75 ? 34.90982 -12.16452 5.70742 1.000 59.15126 75 GLN A C 1
ATOM 1161 O O . GLN A 1 75 ? 36.07452 -12.09211 6.11451 1.000 60.24433 75 GLN A O 1
ATOM 1175 N N . ILE A 1 76 ? 34.30511 -13.33412 5.49405 1.000 53.81917 76 ILE A N 1
ATOM 1176 C CA . ILE A 1 76 ? 35.02642 -14.58866 5.69347 1.000 58.14536 76 ILE A CA 1
ATOM 1177 C C . ILE A 1 76 ? 36.28640 -14.61179 4.83385 1.000 53.99249 76 ILE A C 1
ATOM 1178 O O . ILE A 1 76 ? 37.37136 -14.98152 5.29610 1.000 57.86467 76 ILE A O 1
ATOM 1194 N N . LEU A 1 77 ? 36.15794 -14.22200 3.56315 1.000 54.38545 77 LEU A N 1
ATOM 1195 C CA . LEU A 1 77 ? 37.32557 -14.19514 2.68945 1.000 55.01283 77 LEU A CA 1
ATOM 1196 C C . LEU A 1 77 ? 38.30162 -13.10634 3.11542 1.000 54.65066 77 LEU A C 1
ATOM 1197 O O . LEU A 1 77 ? 39.52222 -13.29448 3.04526 1.000 49.07224 77 LEU A O 1
ATOM 1213 N N . GLY A 1 78 ? 37.78481 -11.95846 3.55642 1.000 52.71974 78 GLY A N 1
ATOM 1214 C CA . GLY A 1 78 ? 38.66606 -10.89225 3.99924 1.000 53.11794 78 GLY A CA 1
ATOM 1215 C C . GLY A 1 78 ? 39.60730 -11.33671 5.10248 1.000 58.04563 78 GLY A C 1
ATOM 1216 O O . GLY A 1 78 ? 40.78679 -10.97252 5.10809 1.000 50.58312 78 GLY A O 1
ATOM 1220 N N . GLU A 1 79 ? 39.10746 -12.14593 6.03724 1.000 58.12234 79 GLU A N 1
ATOM 1221 C CA . GLU A 1 79 ? 39.88435 -12.53591 7.20747 1.000 59.74557 79 GLU A CA 1
ATOM 1222 C C . GLU A 1 79 ? 40.95893 -13.56864 6.89447 1.000 55.75308 79 GLU A C 1
ATOM 1223 O O . GLU A 1 79 ? 41.82284 -13.81392 7.74581 1.000 46.76826 79 GLU A O 1
ATOM 1235 N N . LEU A 1 80 ? 40.93305 -14.17538 5.70488 1.000 54.21940 80 LEU A N 1
ATOM 1236 C CA . LEU A 1 80 ? 41.93731 -15.17090 5.35038 1.000 51.60786 80 LEU A CA 1
ATOM 1237 C C . LEU A 1 80 ? 43.21371 -14.54938 4.79487 1.000 48.19489 80 LEU A C 1
ATOM 1238 O O . LEU A 1 80 ? 44.24264 -15.23175 4.73127 1.000 44.44309 80 LEU A O 1
ATOM 1254 N N . ASN A 1 81 ? 43.17120 -13.28099 4.39278 1.000 50.28429 81 ASN A N 1
ATOM 1255 C CA . ASN A 1 81 ? 44.33288 -12.59466 3.82705 1.000 47.51771 81 ASN A CA 1
ATOM 1256 C C . ASN A 1 81 ? 44.91900 -13.37691 2.65232 1.000 51.27340 81 ASN A C 1
ATOM 1257 O O . ASN A 1 81 ? 46.11146 -13.69189 2.61302 1.000 49.50136 81 ASN A O 1
ATOM 1268 N N . LEU A 1 82 ? 44.06951 -13.68250 1.67674 1.000 45.91095 82 LEU A N 1
ATOM 1269 C CA . LEU A 1 82 ? 44.49140 -14.49046 0.54444 1.000 46.42799 82 LEU A CA 1
ATOM 1270 C C . LEU A 1 82 ? 45.24510 -13.65360 -0.48229 1.000 47.42637 82 LEU A C 1
ATOM 1271 O O . LEU A 1 82 ? 44.91828 -12.48715 -0.71944 1.000 43.51490 82 LEU A O 1
ATOM 1287 N N . ASP A 1 83 ? 46.25701 -14.26786 -1.09854 1.000 49.58760 83 ASP A N 1
ATOM 1288 C CA . ASP A 1 83 ? 46.93898 -13.65312 -2.23175 1.000 51.68897 83 ASP A CA 1
ATOM 1289 C C . ASP A 1 83 ? 46.17623 -13.88577 -3.53247 1.000 51.50128 83 ASP A C 1
ATOM 1290 O O . ASP A 1 83 ? 46.13928 -13.00486 -4.40040 1.000 44.28804 83 ASP A O 1
ATOM 1299 N N . LEU A 1 84 ? 45.56777 -15.05980 -3.68343 1.000 48.33061 84 LEU A N 1
ATOM 1300 C CA . LEU A 1 84 ? 44.82788 -15.41052 -4.88747 1.000 46.82235 84 LEU A CA 1
ATOM 1301 C C . LEU A 1 84 ? 43.69195 -16.34630 -4.50615 1.000 48.11408 84 LEU A C 1
ATOM 1302 O O . LEU A 1 84 ? 43.85253 -17.20422 -3.63341 1.000 45.14043 84 LEU A O 1
ATOM 1318 N N . LEU A 1 85 ? 42.54725 -16.17475 -5.16517 1.000 46.23846 85 LEU A N 1
ATOM 1319 C CA . LEU A 1 85 ? 41.38010 -17.02108 -4.95611 1.000 46.37026 85 LEU A CA 1
ATOM 1320 C C . LEU A 1 85 ? 40.99511 -17.67921 -6.27137 1.000 46.56625 85 LEU A C 1
ATOM 1321 O O . LEU A 1 85 ? 40.79011 -16.99158 -7.27634 1.000 48.05475 85 LEU A O 1
ATOM 1337 N N . GLN A 1 86 ? 40.90075 -19.00622 -6.26284 1.000 42.47992 86 GLN A N 1
ATOM 1338 C CA . GLN A 1 86 ? 40.33704 -19.75852 -7.37503 1.000 41.67874 86 GLN A CA 1
ATOM 1339 C C . GLN A 1 86 ? 38.87725 -20.05339 -7.05978 1.000 43.40375 86 GLN A C 1
ATOM 1340 O O . GLN A 1 86 ? 38.57351 -20.69431 -6.04783 1.000 50.58192 86 GLN A O 1
ATOM 1354 N N . THR A 1 87 ? 37.98296 -19.59314 -7.92302 1.000 41.24543 87 THR A N 1
ATOM 1355 C CA . THR A 1 87 ? 36.57295 -19.92610 -7.83213 1.000 41.55749 87 THR A CA 1
ATOM 1356 C C . THR A 1 87 ? 36.22863 -20.97196 -8.88769 1.000 43.08600 87 THR A C 1
ATOM 1357 O O . THR A 1 87 ? 37.00538 -21.25499 -9.80193 1.000 48.10853 87 THR A O 1
ATOM 1368 N N . GLY A 1 88 ? 35.04223 -21.54614 -8.74779 1.000 40.60452 88 GLY A N 1
ATOM 1369 C CA . GLY A 1 88 ? 34.56193 -22.52173 -9.70271 1.000 43.16955 88 GLY A CA 1
ATOM 1370 C C . GLY A 1 88 ? 33.05223 -22.58677 -9.72976 1.000 39.24280 88 GLY A C 1
ATOM 1371 O O . GLY A 1 88 ? 32.40854 -22.51365 -8.68038 1.000 41.57095 88 GLY A O 1
ATOM 1375 N N . ALA A 1 89 ? 32.47913 -22.72374 -10.92749 1.000 47.11246 89 ALA A N 1
ATOM 1376 C CA . ALA A 1 89 ? 31.03354 -22.79312 -11.11281 1.000 46.02664 89 ALA A CA 1
ATOM 1377 C C . ALA A 1 89 ? 30.41886 -21.41086 -10.92256 1.000 47.25793 89 ALA A C 1
ATOM 1378 O O . ALA A 1 89 ? 31.11905 -20.46138 -10.56087 1.000 43.12374 89 ALA A O 1
ATOM 1385 N N . HIS A 1 90 ? 29.10666 -21.29959 -11.13843 1.000 44.13206 90 HIS A N 1
ATOM 1386 C CA . HIS A 1 90 ? 28.50275 -20.00196 -11.42593 1.000 44.51851 90 HIS A CA 1
ATOM 1387 C C . HIS A 1 90 ? 28.47872 -19.09725 -10.19820 1.000 47.24758 90 HIS A C 1
ATOM 1388 O O . HIS A 1 90 ? 29.00572 -17.97930 -10.22606 1.000 49.41570 90 HIS A O 1
ATOM 1402 N N . LYS A 1 91 ? 27.85792 -19.55793 -9.10939 1.000 51.97507 91 LYS A N 1
ATOM 1403 C CA . LYS A 1 91 ? 27.66126 -18.67486 -7.96229 1.000 51.20131 91 LYS A CA 1
ATOM 1404 C C . LYS A 1 91 ? 28.99150 -18.16306 -7.41980 1.000 48.97562 91 LYS A C 1
ATOM 1405 O O . LYS A 1 91 ? 29.12510 -16.97097 -7.11381 1.000 49.30225 91 LYS A O 1
ATOM 1424 N N . SER A 1 92 ? 29.99037 -19.03764 -7.30788 1.000 43.25297 92 SER A N 1
ATOM 1425 C CA . SER A 1 92 ? 31.29330 -18.59262 -6.82756 1.000 42.14058 92 SER A CA 1
ATOM 1426 C C . SER A 1 92 ? 32.01441 -17.73988 -7.86354 1.000 47.66893 92 SER A C 1
ATOM 1427 O O . SER A 1 92 ? 32.74150 -16.80874 -7.49937 1.000 52.08826 92 SER A O 1
ATOM 1435 N N . ASN A 1 93 ? 31.83206 -18.03441 -9.15250 1.000 47.79783 93 ASN A N 1
ATOM 1436 C CA . ASN A 1 93 ? 32.49001 -17.23944 -10.18545 1.000 52.55838 93 ASN A CA 1
ATOM 1437 C C . ASN A 1 93 ? 32.01027 -15.79260 -10.15435 1.000 50.06143 93 ASN A C 1
ATOM 1438 O O . ASN A 1 93 ? 32.80869 -14.85943 -10.30151 1.000 44.10885 93 ASN A O 1
ATOM 1449 N N . VAL A 1 94 ? 30.70956 -15.58653 -9.96063 1.000 51.44704 94 VAL A N 1
ATOM 1450 C CA . VAL A 1 94 ? 30.11567 -14.26047 -10.07261 1.000 52.56979 94 VAL A CA 1
ATOM 1451 C C . VAL A 1 94 ? 30.13145 -13.57064 -8.71630 1.000 49.53594 94 VAL A C 1
ATOM 1452 O O . VAL A 1 94 ? 30.83306 -12.57211 -8.52137 1.000 54.71738 94 VAL A O 1
ATOM 1465 N N . PHE A 1 95 ? 29.35251 -14.09589 -7.77156 1.000 47.80134 95 PHE A N 1
ATOM 1466 C CA . PHE A 1 95 ? 29.22576 -13.45432 -6.46662 1.000 55.64744 95 PHE A CA 1
ATOM 1467 C C . PHE A 1 95 ? 30.44776 -13.69748 -5.59702 1.000 48.96946 95 PHE A C 1
ATOM 1468 O O . PHE A 1 95 ? 30.83749 -12.81215 -4.82540 1.000 51.04263 95 PHE A O 1
ATOM 1485 N N . GLY A 1 96 ? 31.07783 -14.86209 -5.72162 1.000 53.44307 96 GLY A N 1
ATOM 1486 C CA . GLY A 1 96 ? 32.36369 -15.05754 -5.08382 1.000 46.99575 96 GLY A CA 1
ATOM 1487 C C . GLY A 1 96 ? 33.39976 -14.05026 -5.54113 1.000 48.36436 96 GLY A C 1
ATOM 1488 O O . GLY A 1 96 ? 34.28810 -13.67666 -4.77216 1.000 49.63167 96 GLY A O 1
ATOM 1492 N N . THR A 1 97 ? 33.30476 -13.59495 -6.79212 1.000 50.82168 97 THR A N 1
ATOM 1493 C CA . THR A 1 97 ? 34.26591 -12.61247 -7.27966 1.000 52.20007 97 THR A CA 1
ATOM 1494 C C . THR A 1 97 ? 33.93178 -11.20886 -6.78545 1.000 53.78697 97 THR A C 1
ATOM 1495 O O . THR A 1 97 ? 34.83463 -10.45749 -6.40560 1.000 50.96856 97 THR A O 1
ATOM 1506 N N . PHE A 1 98 ? 32.65039 -10.82623 -6.79565 1.000 52.47549 98 PHE A N 1
ATOM 1507 C CA . PHE A 1 98 ? 32.26988 -9.55832 -6.18219 1.000 48.27813 98 PHE A CA 1
ATOM 1508 C C . PHE A 1 98 ? 32.73729 -9.51156 -4.73063 1.000 52.30890 98 PHE A C 1
ATOM 1509 O O . PHE A 1 98 ? 33.34011 -8.52901 -4.28565 1.000 54.31107 98 PHE A O 1
ATOM 1526 N N . ALA A 1 99 ? 32.47317 -10.58455 -3.97962 1.000 48.89130 99 ALA A N 1
ATOM 1527 C CA . ALA A 1 99 ? 32.85787 -10.62278 -2.57446 1.000 48.59177 99 ALA A CA 1
ATOM 1528 C C . ALA A 1 99 ? 34.37208 -10.64797 -2.41054 1.000 52.48672 99 ALA A C 1
ATOM 1529 O O . ALA A 1 99 ? 34.90966 -10.05992 -1.46451 1.000 50.84877 99 ALA A O 1
ATOM 1536 N N . ALA A 1 100 ? 35.07997 -11.32417 -3.31767 1.000 50.26615 100 ALA A N 1
ATOM 1537 C CA . ALA A 1 100 ? 36.53301 -11.38823 -3.21067 1.000 50.43740 100 ALA A CA 1
ATOM 1538 C C . ALA A 1 100 ? 37.16396 -10.01890 -3.43073 1.000 54.11907 100 ALA A C 1
ATOM 1539 O O . ALA A 1 100 ? 38.09472 -9.63579 -2.71126 1.000 46.73127 100 ALA A O 1
ATOM 1546 N N . LYS A 1 101 ? 36.67316 -9.26743 -4.42138 1.000 49.29738 101 LYS A N 1
ATOM 1547 C CA . LYS A 1 101 ? 37.24301 -7.95273 -4.69772 1.000 50.87354 101 LYS A CA 1
ATOM 1548 C C . LYS A 1 101 ? 36.89695 -6.95859 -3.59396 1.000 52.10180 101 LYS A C 1
ATOM 1549 O O . LYS A 1 101 ? 37.73532 -6.13614 -3.20748 1.000 54.69869 101 LYS A O 1
ATOM 1568 N N . ASN A 1 102 ? 35.66758 -7.01510 -3.07316 1.000 54.30519 102 ASN A N 1
ATOM 1569 C CA . ASN A 1 102 ? 35.31392 -6.16207 -1.94317 1.000 53.57381 102 ASN A CA 1
ATOM 1570 C C . ASN A 1 102 ? 36.18721 -6.46337 -0.73163 1.000 54.07994 102 ASN A C 1
ATOM 1571 O O . ASN A 1 102 ? 36.46368 -5.56771 0.07335 1.000 56.39255 102 ASN A O 1
ATOM 1582 N N . ALA A 1 103 ? 36.62968 -7.71196 -0.59044 1.000 56.32981 103 ALA A N 1
ATOM 1583 C CA . ALA A 1 103 ? 37.53603 -8.10981 0.47796 1.000 54.89908 103 ALA A CA 1
ATOM 1584 C C . ALA A 1 103 ? 38.98991 -7.76415 0.18254 1.000 58.08812 103 ALA A C 1
ATOM 1585 O O . ALA A 1 103 ? 39.86194 -8.06898 1.00419 1.000 55.81886 103 ALA A O 1
ATOM 1592 N N . GLY A 1 104 ? 39.27428 -7.15832 -0.96694 1.000 55.88876 104 GLY A N 1
ATOM 1593 C CA . GLY A 1 104 ?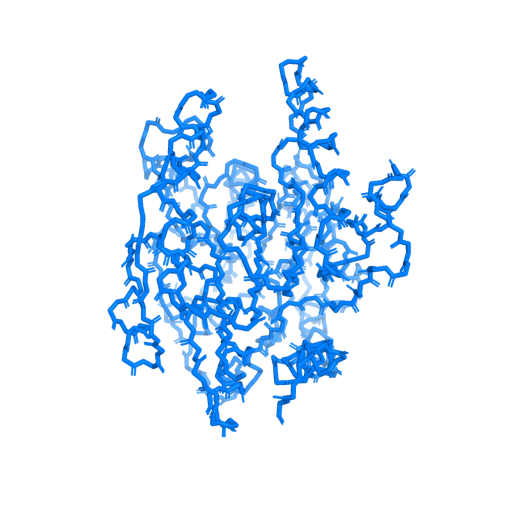 40.62011 -6.73106 -1.28068 1.000 57.92380 104 GLY A CA 1
ATOM 1594 C C . GLY A 1 104 ? 41.53237 -7.79191 -1.85147 1.000 62.63323 104 GLY A C 1
ATOM 1595 O O . GLY A 1 104 ? 42.74695 -7.56865 -1.90926 1.000 52.80814 104 GLY A O 1
ATOM 1599 N N . ILE A 1 105 ? 40.99954 -8.93749 -2.27610 1.000 55.99543 105 ILE A N 1
ATOM 1600 C CA . ILE A 1 105 ? 41.84224 -9.95275 -2.89868 1.000 55.83860 105 ILE A CA 1
ATOM 1601 C C . ILE A 1 105 ? 42.28537 -9.44576 -4.26421 1.000 54.21240 105 ILE A C 1
ATOM 1602 O O . ILE A 1 105 ? 41.46745 -8.98148 -5.06932 1.000 53.98858 105 ILE A O 1
ATOM 1618 N N . LYS A 1 106 ? 43.59040 -9.52584 -4.52646 1.000 56.48616 106 LYS A N 1
ATOM 1619 C CA . LYS A 1 106 ? 44.15117 -8.91314 -5.72534 1.000 56.06319 106 LYS A CA 1
ATOM 1620 C C . LYS A 1 106 ? 43.94744 -9.78361 -6.95590 1.000 55.10944 106 LYS A C 1
ATOM 1621 O O . LYS A 1 106 ? 43.66919 -9.26929 -8.04390 1.000 58.07743 106 LYS A O 1
ATOM 1640 N N . TYR A 1 107 ? 44.08441 -11.09733 -6.80257 1.000 52.00582 107 TYR A N 1
ATOM 1641 C CA . TYR A 1 107 ? 44.04510 -12.03317 -7.91650 1.000 54.38369 107 TYR A CA 1
ATOM 1642 C C . TYR A 1 107 ? 42.88908 -12.99701 -7.71303 1.000 50.80736 107 TYR A C 1
ATOM 1643 O O . TYR A 1 107 ? 42.82326 -13.68652 -6.68953 1.000 43.27308 107 TYR A O 1
ATOM 1661 N N . VAL A 1 108 ? 41.97850 -13.03273 -8.68222 1.000 45.60630 108 VAL A N 1
ATOM 1662 C CA . VAL A 1 108 ? 40.86709 -13.97299 -8.69571 1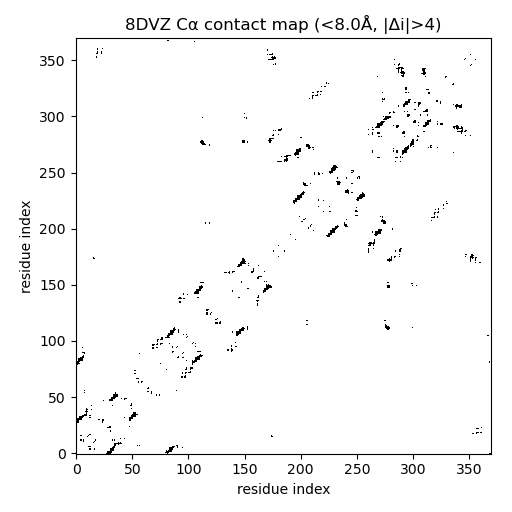.000 46.92680 108 VAL A CA 1
ATOM 1663 C C . VAL A 1 108 ? 40.89591 -14.69916 -10.03152 1.000 50.19847 108 VAL A C 1
ATOM 1664 O O . VAL A 1 108 ? 40.84451 -14.05978 -11.08960 1.000 47.19727 108 VAL A O 1
ATOM 1677 N N . ILE A 1 109 ? 40.98703 -16.02430 -9.98359 1.000 44.02139 109 ILE A N 1
ATOM 1678 C CA . ILE A 1 109 ? 40.89936 -16.87029 -11.16640 1.000 43.75778 109 ILE A CA 1
ATOM 1679 C C . ILE A 1 109 ? 39.54649 -17.56519 -11.13722 1.000 47.04634 109 ILE A C 1
ATOM 1680 O O . ILE A 1 109 ? 39.15707 -18.12742 -10.10519 1.000 42.74451 109 ILE A O 1
ATOM 1696 N N . ASN A 1 110 ? 38.83521 -17.52704 -12.26051 1.000 43.08427 110 ASN A N 1
ATOM 1697 C CA . ASN A 1 110 ? 37.53976 -18.17244 -12.37484 1.000 43.18513 110 ASN A CA 1
ATOM 1698 C C . ASN A 1 110 ? 37.69660 -19.54203 -13.03094 1.000 44.35880 110 ASN A C 1
ATOM 1699 O O . ASN A 1 110 ? 38.78331 -19.94612 -13.44840 1.000 41.06128 110 ASN A O 1
ATOM 1710 N N . LEU A 1 111 ? 36.58141 -20.25955 -13.12573 1.000 41.28405 111 LEU A N 1
ATOM 1711 C CA . LEU A 1 111 ? 36.58967 -21.61137 -13.67740 1.000 42.21451 111 LEU A CA 1
ATOM 1712 C C . LEU A 1 111 ? 35.16691 -21.97278 -14.05854 1.000 44.54297 111 LEU A C 1
ATOM 1713 O O . LEU A 1 111 ? 34.27814 -21.96593 -13.20118 1.000 44.35140 111 LEU A O 1
ATOM 1729 N N . VAL A 1 112 ? 34.95142 -22.29186 -15.33008 1.000 43.81924 112 VAL A N 1
ATOM 1730 C CA . VAL A 1 112 ? 33.65720 -22.73967 -15.83126 1.000 43.35994 112 VAL A CA 1
ATOM 1731 C C . VAL A 1 112 ? 33.77416 -24.22354 -16.14403 1.000 42.48479 112 VAL A C 1
ATOM 1732 O O . VAL A 1 112 ? 34.62825 -24.63526 -16.94093 1.000 42.17131 112 VAL A O 1
ATOM 1745 N N . GLU A 1 113 ? 32.92200 -25.03064 -15.51399 1.000 42.15387 113 GLU A N 1
ATOM 1746 C CA . GLU A 1 113 ? 32.90502 -26.47615 -15.71825 1.000 38.59137 113 GLU A CA 1
ATOM 1747 C C . GLU A 1 113 ? 31.45894 -26.89763 -15.98908 1.000 46.00173 113 GLU A C 1
ATOM 1748 O O . GLU A 1 113 ? 30.82393 -27.58522 -15.18783 1.000 50.61324 113 GLU A O 1
ATOM 1760 N N . GLY A 1 114 ? 30.94423 -26.47733 -17.14288 1.000 46.85558 114 GLY A N 1
ATOM 1761 C CA . GLY A 1 114 ? 29.56961 -26.74672 -17.50986 1.000 41.56575 114 GLY A CA 1
ATOM 1762 C C . GLY A 1 114 ? 28.68984 -25.52930 -17.32574 1.000 48.38818 114 GLY A C 1
ATOM 1763 O O . GLY A 1 114 ? 28.86507 -24.76968 -16.36611 1.000 40.49352 114 GLY A O 1
ATOM 1767 N N . LEU A 1 115 ? 27.74358 -25.32596 -18.24205 1.000 44.06177 115 LEU A N 1
ATOM 1768 C CA . LEU A 1 115 ? 26.87773 -24.15481 -18.19639 1.000 48.39591 115 LEU A CA 1
ATOM 1769 C C . LEU A 1 115 ? 25.60736 -24.39073 -17.39136 1.000 47.12197 115 LEU A C 1
ATOM 1770 O O . LEU A 1 115 ? 24.96888 -23.41753 -16.97378 1.000 53.54285 115 LEU A O 1
ATOM 1786 N N . GLY A 1 116 ? 25.22701 -25.64277 -17.16400 1.000 43.58410 116 GLY A N 1
ATOM 1787 C CA . GLY A 1 116 ? 24.17467 -25.93834 -16.21779 1.000 43.68668 116 GLY A CA 1
ATOM 1788 C C . GLY A 1 116 ? 22.77529 -25.80352 -16.78771 1.000 46.36970 116 GLY A C 1
ATOM 1789 O O . GLY A 1 116 ? 22.55710 -25.61788 -17.98596 1.000 46.73282 116 GLY A O 1
ATOM 1793 N N . SER A 1 117 ? 21.80469 -25.87496 -15.86981 1.000 46.66700 117 SER A N 1
ATOM 1794 C CA . SER A 1 117 ? 20.40881 -26.06871 -16.25285 1.000 57.57579 117 SER A CA 1
ATOM 1795 C C . SER A 1 117 ? 19.77206 -24.81902 -16.84213 1.000 56.87509 117 SER A C 1
ATOM 1796 O O . SER A 1 117 ? 18.74670 -24.93102 -17.52561 1.000 59.37649 117 SER A O 1
ATOM 1804 N N . PHE A 1 118 ? 20.33854 -23.63917 -16.60154 1.000 53.02160 118 PHE A N 1
ATOM 1805 C CA . PHE A 1 118 ? 19.82127 -22.43522 -17.24226 1.000 54.70657 118 PHE A CA 1
ATOM 1806 C C . PHE A 1 118 ? 20.10063 -22.40245 -18.74082 1.000 57.06435 118 PHE A C 1
ATOM 1807 O O . PHE A 1 118 ? 19.74466 -21.41695 -19.39667 1.000 53.66136 118 PHE A O 1
ATOM 1824 N N . TYR A 1 119 ? 20.71868 -23.44924 -19.28909 1.000 55.09293 119 TYR A N 1
ATOM 1825 C CA . TYR A 1 119 ? 20.87419 -23.61856 -20.72652 1.000 52.60869 119 TYR A CA 1
ATOM 1826 C C . TYR A 1 119 ? 20.18937 -24.87771 -21.23335 1.000 57.27497 119 TYR A C 1
ATOM 1827 O O . TYR A 1 119 ? 20.25095 -25.16215 -22.43621 1.000 56.40638 119 TYR A O 1
ATOM 1845 N N . ILE A 1 120 ? 19.54416 -25.63490 -20.34841 1.000 58.61267 120 ILE A N 1
ATOM 1846 C CA . ILE A 1 120 ? 18.73484 -26.79131 -20.71717 1.000 58.71510 120 ILE A CA 1
ATOM 1847 C C . ILE A 1 120 ? 17.30123 -26.30547 -20.87283 1.000 63.59332 120 ILE A C 1
ATOM 1848 O O . ILE A 1 120 ? 16.74651 -26.30735 -21.97722 1.000 73.07912 120 ILE A O 1
ATOM 1864 N N . ASP A 1 121 ? 16.70195 -25.87634 -19.76180 1.000 77.13693 121 ASP A N 1
ATOM 1865 C CA . ASP A 1 121 ? 15.39637 -25.23234 -19.80028 1.000 76.76378 121 ASP A CA 1
ATOM 1866 C C . ASP A 1 121 ? 15.42199 -24.03814 -20.75112 1.000 74.76581 121 ASP A C 1
ATOM 1867 O O . ASP A 1 121 ? 16.46753 -23.42347 -20.98434 1.000 67.77551 121 ASP A O 1
ATOM 1876 N N . ASP A 1 122 ? 14.24502 -23.71379 -21.30302 1.000 82.26778 122 ASP A N 1
ATOM 1877 C CA . ASP A 1 122 ? 14.07739 -22.61885 -22.25595 1.000 83.42896 122 ASP A CA 1
ATOM 1878 C C . ASP A 1 122 ? 12.81669 -21.82465 -21.91952 1.000 82.81042 122 ASP A C 1
ATOM 1879 O O . ASP A 1 122 ? 12.38386 -20.99972 -22.73322 1.000 82.95071 122 ASP A O 1
ATOM 1888 N N . ASP A 1 123 ? 12.22066 -22.02535 -20.75042 1.000 89.39072 123 ASP A N 1
ATOM 1889 C CA . ASP A 1 123 ? 11.06406 -21.22331 -20.37174 1.000 92.14892 123 ASP A CA 1
ATOM 1890 C C . ASP A 1 123 ? 11.47061 -19.76104 -20.22191 1.000 92.81304 123 ASP A C 1
ATOM 1891 O O . ASP A 1 123 ? 12.62632 -19.43802 -19.93104 1.000 99.15415 123 ASP A O 1
ATOM 1900 N N . ILE A 1 124 ? 10.50058 -18.86884 -20.43493 1.000 99.87571 124 ILE A N 1
ATOM 1901 C CA . ILE A 1 124 ? 10.77994 -17.43398 -20.42743 1.000 86.64823 124 ILE A CA 1
ATOM 1902 C C . ILE A 1 124 ? 11.49845 -17.03587 -19.14276 1.000 93.35252 124 ILE A C 1
ATOM 1903 O O . ILE A 1 124 ? 12.48259 -16.28594 -19.16736 1.000 90.00918 124 ILE A O 1
ATOM 1919 N N . LYS A 1 125 ? 11.01244 -17.52592 -17.99970 1.000 92.61851 125 LYS A N 1
ATOM 1920 C CA . LYS A 1 125 ? 11.65376 -17.19853 -16.72994 1.000 86.09453 125 LYS A CA 1
ATOM 1921 C C . LYS A 1 125 ? 13.12930 -17.56991 -16.75858 1.000 92.45762 125 LYS A C 1
ATOM 1922 O O . LYS A 1 125 ? 13.98020 -16.81215 -16.27920 1.000 84.09359 125 LYS A O 1
ATOM 1941 N N . THR A 1 126 ? 13.45320 -18.72780 -17.33574 1.000 84.23621 126 THR A N 1
ATOM 1942 C CA . THR A 1 126 ? 14.83801 -19.17802 -17.39696 1.000 90.70336 126 THR A CA 1
ATOM 1943 C C . THR A 1 126 ? 15.64133 -18.41734 -18.44518 1.000 85.20107 126 THR A C 1
ATOM 1944 O O . THR A 1 126 ? 16.85715 -18.25579 -18.28905 1.000 79.26608 126 THR A O 1
ATOM 1955 N N . LYS A 1 127 ? 14.99358 -17.94980 -19.51430 1.000 82.60181 127 LYS A N 1
ATOM 1956 C CA . LYS A 1 127 ? 15.69990 -17.14038 -20.50141 1.000 81.94416 127 LYS A CA 1
ATOM 1957 C C . LYS A 1 127 ? 16.05124 -15.76891 -19.94157 1.000 83.00593 127 LYS A C 1
ATOM 1958 O O . LYS A 1 127 ? 17.07133 -15.18601 -20.32499 1.000 76.10208 127 LYS A O 1
ATOM 1977 N N . ALA A 1 128 ? 15.22696 -15.24503 -19.03193 1.000 83.42956 128 ALA A N 1
ATOM 1978 C CA . ALA A 1 128 ? 15.55256 -13.98359 -18.37618 1.000 71.89221 128 ALA A CA 1
ATOM 1979 C C . ALA A 1 128 ? 16.67152 -14.16852 -17.36039 1.000 72.95075 128 ALA A C 1
ATOM 1980 O O . ALA A 1 128 ? 17.58932 -13.34521 -17.28063 1.000 70.06880 128 ALA A O 1
ATOM 1987 N N . VAL A 1 129 ? 16.61277 -15.24696 -16.57608 1.000 72.61142 129 VAL A N 1
ATOM 1988 C CA . VAL A 1 129 ? 17.67930 -15.53377 -15.62079 1.000 70.88970 129 VAL A CA 1
ATOM 1989 C C . VAL A 1 129 ? 19.01376 -15.66521 -16.34535 1.000 70.45766 129 VAL A C 1
ATOM 1990 O O . VAL A 1 129 ? 20.03282 -15.11176 -15.91653 1.000 62.37888 129 VAL A O 1
ATOM 2003 N N . ARG A 1 130 ? 19.02603 -16.41061 -17.45409 1.000 69.83153 130 ARG A N 1
ATOM 2004 C CA . ARG A 1 130 ? 20.25618 -16.59089 -18.21703 1.000 6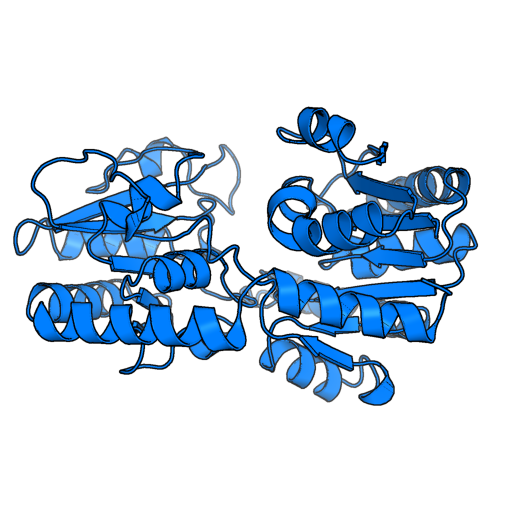6.61258 130 ARG A CA 1
ATOM 2005 C C . ARG A 1 130 ? 20.82402 -15.25040 -18.66714 1.000 64.02967 130 ARG A C 1
ATOM 2006 O O . ARG A 1 130 ? 22.04414 -15.04969 -18.65418 1.000 61.81437 130 ARG A O 1
ATOM 2027 N N . PHE A 1 131 ? 19.95393 -14.32401 -19.07017 1.000 65.11701 131 PHE A N 1
ATOM 2028 C CA . PHE A 1 131 ? 20.40978 -13.00475 -19.49681 1.000 71.30897 131 PHE A CA 1
ATOM 2029 C C . PHE A 1 131 ? 21.08695 -12.25739 -18.35579 1.000 63.76956 131 PHE A C 1
ATOM 2030 O O . PHE A 1 131 ? 22.15295 -11.66005 -18.53671 1.000 60.01326 131 PHE A O 1
ATOM 2047 N N . VAL A 1 132 ? 20.48518 -12.28766 -17.16441 1.000 65.10126 132 VAL A N 1
ATOM 2048 C CA . VAL A 1 132 ? 21.04977 -11.56313 -16.02904 1.000 65.37593 132 VAL A CA 1
ATOM 2049 C C . VAL A 1 132 ? 22.40171 -12.15323 -15.64569 1.000 60.10085 132 VAL A C 1
ATOM 2050 O O . VAL A 1 132 ? 23.39261 -11.43029 -15.49157 1.000 62.11856 132 VAL A O 1
ATOM 2063 N N . MET A 1 133 ? 22.46100 -13.47719 -15.48153 1.000 59.72596 133 MET A N 1
ATOM 2064 C CA . MET A 1 133 ? 23.72268 -14.11638 -15.12369 1.000 61.50544 133 MET A CA 1
ATOM 2065 C C . MET A 1 133 ? 24.81139 -13.78201 -16.13613 1.000 61.71229 133 MET A C 1
ATOM 2066 O O . MET A 1 133 ? 25.96987 -13.55746 -15.76485 1.000 55.56811 133 MET A O 1
ATOM 2080 N N . GLU A 1 134 ? 24.45616 -13.74125 -17.42178 1.000 56.78640 134 GLU A N 1
ATOM 2081 C CA . GLU A 1 134 ? 25.44851 -13.43870 -18.44750 1.000 56.64949 134 GLU A CA 1
ATOM 2082 C C . GLU A 1 134 ? 25.90000 -11.98498 -18.36315 1.000 56.47003 134 GLU A C 1
ATOM 2083 O O . GLU A 1 134 ? 27.07726 -11.68162 -18.58874 1.000 54.76580 134 GLU A O 1
ATOM 2095 N N . SER A 1 135 ? 24.98226 -11.07299 -18.03570 1.000 57.48378 135 SER A N 1
ATOM 2096 C CA . SER A 1 135 ? 25.36163 -9.67166 -17.88303 1.000 60.89464 135 SER A CA 1
ATOM 2097 C C . SER A 1 135 ? 26.21524 -9.46922 -16.63823 1.000 59.41299 135 SER A C 1
ATOM 2098 O O . SER A 1 135 ? 27.16448 -8.67773 -16.64935 1.000 63.20920 135 SER A O 1
ATOM 2106 N N . LEU A 1 136 ? 25.89424 -10.18136 -15.55510 1.000 58.96219 136 LEU A N 1
ATOM 2107 C CA . LEU A 1 136 ? 26.74721 -10.15031 -14.37314 1.000 55.11573 136 LEU A CA 1
ATOM 2108 C C . LEU A 1 136 ? 28.12189 -10.73092 -14.68042 1.000 57.08214 136 LEU A C 1
ATOM 2109 O O . LEU A 1 136 ? 29.13799 -10.24962 -14.16640 1.000 54.36818 136 LEU A O 1
ATOM 2125 N N . TYR A 1 137 ? 28.17101 -11.76210 -15.52877 1.000 57.39522 137 TYR A N 1
ATOM 2126 C CA . TYR A 1 137 ? 29.44696 -12.37621 -15.87567 1.000 56.83051 137 TYR A CA 1
ATOM 2127 C C . TYR A 1 137 ? 30.37364 -11.39385 -16.57790 1.000 57.64460 137 TYR A C 1
ATOM 2128 O O . TYR A 1 137 ? 31.59718 -11.47114 -16.41359 1.000 55.30510 137 TYR A O 1
ATOM 2146 N N . LYS A 1 138 ? 29.82042 -10.47414 -17.37168 1.000 55.28519 138 LYS A N 1
ATOM 2147 C CA . LYS A 1 138 ? 30.65449 -9.45712 -18.00448 1.000 65.78855 138 LYS A CA 1
ATOM 2148 C C . LYS A 1 138 ? 31.38667 -8.63117 -16.95482 1.000 56.59431 138 LYS A C 1
ATOM 2149 O O . LYS A 1 138 ? 32.58316 -8.35088 -17.09261 1.000 66.15167 138 LYS A O 1
ATOM 2168 N N . ILE A 1 139 ? 30.68166 -8.23729 -15.89310 1.000 61.35822 139 ILE A N 1
ATOM 2169 C CA . ILE A 1 139 ? 31.32036 -7.51339 -14.79843 1.000 60.69280 139 ILE A CA 1
ATOM 2170 C C . ILE A 1 139 ? 32.33983 -8.40434 -14.09946 1.000 53.09215 139 ILE A C 1
ATOM 2171 O O . ILE A 1 139 ? 33.51259 -8.03952 -13.94803 1.000 53.98628 139 ILE A O 1
ATOM 2187 N N . SER A 1 140 ? 31.90894 -9.59282 -13.66680 1.000 51.74975 140 SER A N 1
ATOM 2188 C CA . SER A 1 140 ? 32.75938 -10.42353 -12.82060 1.000 53.84656 140 SER A CA 1
ATOM 2189 C C . SER A 1 140 ? 34.00810 -10.88557 -13.56257 1.000 49.56619 140 SER A C 1
ATOM 2190 O O . SER A 1 140 ? 35.11099 -10.86156 -13.00490 1.000 48.40324 140 SER A O 1
ATOM 2198 N N . PHE A 1 141 ? 33.85789 -11.32713 -14.81597 1.000 47.95434 141 PHE A N 1
ATOM 2199 C CA . PHE A 1 141 ? 35.03374 -11.66293 -15.61451 1.000 50.45735 141 PHE A CA 1
ATOM 2200 C C . PHE A 1 141 ? 35.95613 -10.45350 -15.75188 1.000 53.58567 141 PHE A C 1
ATOM 2201 O O . PHE A 1 141 ? 37.18186 -10.58029 -15.65974 1.000 53.21200 141 PHE A O 1
ATOM 2218 N N . ALA A 1 142 ? 35.37872 -9.26954 -15.97648 1.000 49.14186 142 ALA A N 1
ATOM 2219 C CA . ALA A 1 142 ? 36.18952 -8.06447 -16.11004 1.000 54.57225 142 ALA A CA 1
ATOM 2220 C C . ALA A 1 142 ? 37.00992 -7.80686 -14.85119 1.000 54.61587 142 ALA A C 1
ATOM 2221 O O . ALA A 1 142 ? 38.15196 -7.33940 -14.92908 1.000 54.38623 142 ALA A O 1
ATOM 2228 N N . LYS A 1 143 ? 36.44696 -8.10740 -13.67899 1.000 54.59127 143 LYS A N 1
ATOM 2229 C CA . LYS A 1 143 ? 37.18099 -7.91803 -12.43171 1.000 55.52113 143 LYS A CA 1
ATOM 2230 C C . LYS A 1 143 ? 38.21892 -9.01640 -12.21615 1.000 56.16178 143 LYS A C 1
ATOM 2231 O O . LYS A 1 143 ? 39.33517 -8.73729 -11.76369 1.000 52.45765 143 LYS A O 1
ATOM 2250 N N . ALA A 1 144 ? 37.87565 -10.26215 -12.53509 1.000 49.38618 144 ALA A N 1
ATOM 2251 C CA . ALA A 1 144 ? 38.81951 -11.35614 -12.36672 1.000 49.33141 144 ALA A CA 1
ATOM 2252 C C . ALA A 1 144 ? 39.94620 -11.25426 -13.39052 1.000 51.73026 144 ALA A C 1
ATOM 2253 O O . ALA A 1 144 ? 39.84484 -10.55974 -14.40521 1.000 55.56609 144 ALA A O 1
ATOM 2260 N N . ASP A 1 145 ? 41.03185 -11.97467 -13.11529 1.000 52.20464 145 ASP A N 1
ATOM 2261 C CA . ASP A 1 145 ? 42.22776 -11.90689 -13.94325 1.000 48.33271 145 ASP A CA 1
ATOM 2262 C C . ASP A 1 145 ? 42.26820 -12.96087 -15.03891 1.000 55.20207 145 ASP A C 1
ATOM 2263 O O . ASP A 1 145 ? 43.04267 -12.81235 -15.99012 1.000 55.24779 145 ASP A O 1
ATOM 2272 N N . ALA A 1 146 ? 41.46209 -14.01363 -14.93149 1.000 52.88936 146 ALA A N 1
ATOM 2273 C CA . ALA A 1 146 ? 41.49850 -15.10191 -15.89785 1.000 51.78437 146 ALA A CA 1
ATOM 2274 C C . ALA A 1 146 ? 40.39456 -16.08539 -15.54318 1.000 52.27408 146 ALA A C 1
ATOM 2275 O O . ALA A 1 146 ? 39.92653 -16.13164 -14.40123 1.000 40.98544 146 ALA A O 1
ATOM 2282 N N . CYS A 1 147 ? 39.98244 -16.86797 -16.53888 1.000 45.35722 147 CYS A N 1
ATOM 2283 C CA . CYS A 1 147 ? 38.99415 -17.91914 -16.34406 1.000 49.44383 147 CYS A CA 1
ATOM 2284 C C . CYS A 1 147 ? 39.46544 -19.18521 -17.03917 1.000 43.55187 147 CYS A C 1
ATOM 2285 O O . CYS A 1 147 ? 39.85151 -19.14617 -18.21298 1.000 45.18552 147 CYS A O 1
ATOM 2293 N N . VAL A 1 148 ? 39.43261 -20.29718 -16.32187 1.000 42.93288 148 VAL A N 1
ATOM 2294 C CA . VAL A 1 148 ? 39.75463 -21.59587 -16.89722 1.000 46.50588 148 VAL A CA 1
ATOM 2295 C C . VAL A 1 148 ? 38.46334 -22.26940 -17.33319 1.000 46.76728 148 VAL A C 1
ATOM 2296 O O . VAL A 1 148 ? 37.44097 -22.20130 -16.64066 1.000 48.98822 148 VAL A O 1
ATOM 2309 N N . PHE A 1 149 ? 38.51217 -22.92171 -18.48958 1.000 41.54878 149 PHE A N 1
ATOM 2310 C CA . PHE A 1 149 ? 37.41030 -23.71352 -19.01554 1.000 40.75193 149 PHE A CA 1
ATOM 2311 C C . PHE A 1 149 ? 37.86401 -25.16036 -19.13210 1.000 41.62408 149 PHE A C 1
ATOM 2312 O O . PHE A 1 149 ? 38.98782 -25.43593 -19.56954 1.000 42.37673 149 PHE A O 1
ATOM 2329 N N . VAL A 1 150 ? 36.99168 -26.08936 -18.73041 1.000 39.29652 150 VAL A N 1
ATOM 2330 C CA . VAL A 1 150 ? 37.33988 -27.50612 -18.79321 1.000 42.00478 150 VAL A CA 1
ATOM 2331 C C . VAL A 1 150 ? 36.93666 -28.15974 -20.10856 1.000 46.46398 150 VAL A C 1
ATOM 2332 O O . VAL A 1 150 ? 37.35001 -29.30165 -20.37208 1.000 38.99584 150 VAL A O 1
ATOM 2345 N N . ASN A 1 151 ? 36.14645 -27.48632 -20.94439 1.000 46.30532 151 ASN A N 1
ATOM 2346 C CA . ASN A 1 151 ? 35.88570 -27.93238 -22.30797 1.000 44.01590 151 ASN A CA 1
ATOM 2347 C C . ASN A 1 151 ? 36.10598 -26.76049 -23.25642 1.000 45.18344 151 ASN A C 1
ATOM 2348 O O . ASN A 1 151 ? 36.46395 -25.65463 -22.83858 1.000 43.66301 151 ASN A O 1
ATOM 2359 N N . ASN A 1 152 ? 35.87995 -27.01125 -24.54677 1.000 46.42849 152 ASN A N 1
ATOM 2360 C CA . ASN A 1 152 ? 36.01429 -25.97765 -25.56407 1.000 44.69111 152 ASN A CA 1
ATOM 2361 C C . ASN A 1 152 ? 34.70107 -25.26391 -25.84920 1.000 44.50572 152 ASN A C 1
ATOM 2362 O O . ASN A 1 152 ? 34.71446 -24.07236 -26.18201 1.000 48.18036 152 ASN A O 1
ATOM 2373 N N . SER A 1 153 ? 33.56848 -25.96056 -25.72080 1.000 42.99379 153 SER A N 1
ATOM 2374 C CA . SER A 1 153 ? 32.29252 -25.37500 -26.11919 1.000 44.58448 153 SER A CA 1
ATOM 2375 C C . SER A 1 153 ? 31.85855 -24.25672 -25.17706 1.000 43.12887 153 SER A C 1
ATOM 2376 O O . SER A 1 153 ? 31.24033 -23.28311 -25.62099 1.000 46.22742 153 SER A O 1
ATOM 2384 N N . ASP A 1 154 ? 32.15953 -24.37653 -23.88277 1.000 46.10125 154 ASP A N 1
ATOM 2385 C CA . ASP A 1 154 ? 31.82493 -23.30205 -22.95559 1.000 41.29399 154 ASP A CA 1
ATOM 2386 C C . ASP A 1 154 ? 32.67187 -22.06500 -23.23115 1.000 42.00596 154 ASP A C 1
ATOM 2387 O O . ASP A 1 154 ? 32.15852 -20.94029 -23.23085 1.000 44.64131 154 ASP A O 1
ATOM 2396 N N . ALA A 1 155 ? 33.97367 -22.25453 -23.45821 1.000 44.40881 155 ALA A N 1
ATOM 2397 C CA . ALA A 1 155 ? 34.84463 -21.12542 -23.76590 1.000 42.81607 155 ALA A CA 1
ATOM 2398 C C . ALA A 1 155 ? 34.42206 -20.45636 -25.06725 1.000 46.65746 155 ALA A C 1
ATOM 2399 O O . ALA A 1 155 ? 34.22916 -19.23507 -25.11856 1.000 45.37198 155 ALA A O 1
ATOM 2406 N N . ASP A 1 156 ? 34.27011 -21.24707 -26.13282 1.000 46.32232 156 ASP A N 1
ATOM 2407 C CA . ASP A 1 156 ? 33.79592 -20.70215 -27.40057 1.000 48.17559 156 ASP A CA 1
ATOM 2408 C C . ASP A 1 156 ? 32.49325 -19.94226 -27.20432 1.000 47.80314 156 ASP A C 1
ATOM 2409 O O . ASP A 1 156 ? 32.32658 -18.82397 -27.70392 1.000 47.63422 156 ASP A O 1
ATOM 2418 N N . TYR A 1 157 ? 31.55313 -20.53536 -26.47020 1.000 46.94077 157 TYR A N 1
ATOM 2419 C CA . TYR A 1 157 ? 30.25647 -19.89408 -26.30800 1.000 48.77086 157 TYR A CA 1
ATOM 2420 C C . TYR A 1 157 ? 30.39692 -18.54223 -25.62358 1.000 47.97857 157 TYR A C 1
ATOM 2421 O O . TYR A 1 157 ? 29.89656 -17.52629 -26.11692 1.000 54.68824 157 TYR A O 1
ATOM 2439 N N . MET A 1 158 ? 31.07177 -18.51609 -24.47292 1.000 51.47268 158 MET A N 1
ATOM 2440 C CA . MET A 1 158 ? 31.16640 -17.28380 -23.70028 1.000 47.27827 158 MET A CA 1
ATOM 2441 C C . MET A 1 158 ? 31.96986 -16.21896 -24.43375 1.000 49.24753 158 MET A C 1
ATOM 2442 O O . MET A 1 158 ? 31.68364 -15.02635 -24.29373 1.000 50.36148 158 MET A O 1
ATOM 2456 N N . ILE A 1 159 ? 32.97094 -16.62173 -25.21909 1.000 50.51825 159 ILE A N 1
ATOM 2457 C CA . ILE A 1 159 ? 33.69006 -15.65215 -26.03830 1.000 50.58082 159 ILE A CA 1
ATOM 2458 C C . ILE A 1 159 ? 32.75585 -15.05947 -27.08327 1.000 52.17368 159 ILE A C 1
ATOM 2459 O O . ILE A 1 159 ? 32.74481 -13.84247 -27.31172 1.000 51.51537 159 ILE A O 1
ATOM 2475 N N . SER A 1 160 ? 31.95810 -15.90950 -27.73366 1.000 52.30178 160 SER A N 1
ATOM 2476 C CA . SER A 1 160 ? 31.07373 -15.44768 -28.79732 1.000 54.38932 160 SER A CA 1
ATOM 2477 C C . SER A 1 160 ? 30.05368 -14.43849 -28.28942 1.000 51.63817 160 SER A C 1
ATOM 2478 O O . SER A 1 160 ? 29.59540 -13.58434 -29.05564 1.000 52.85631 160 SER A O 1
ATOM 2486 N N . LYS A 1 161 ? 29.68122 -14.51493 -27.01397 1.000 50.86369 161 LYS A N 1
ATOM 2487 C CA . LYS A 1 161 ? 28.75538 -13.55812 -26.42538 1.000 56.39069 161 LYS A CA 1
ATOM 2488 C C . LYS A 1 161 ? 29.46523 -12.33825 -25.84782 1.000 56.41796 161 LYS A C 1
ATOM 2489 O O . LYS A 1 161 ? 28.83582 -11.55047 -25.13200 1.000 56.56456 161 LYS A O 1
ATOM 2508 N N . ASN A 1 162 ? 30.75573 -12.16619 -26.14509 1.000 57.38234 162 ASN A N 1
ATOM 2509 C CA . ASN A 1 162 ? 31.53596 -11.02387 -25.66438 1.000 63.77339 162 ASN A CA 1
ATOM 2510 C C . ASN A 1 162 ? 31.39241 -10.85231 -24.15455 1.000 60.91251 162 ASN A C 1
ATOM 2511 O O . ASN A 1 162 ? 31.26312 -9.73917 -23.63825 1.000 61.32380 162 ASN A O 1
ATOM 2522 N N . LEU A 1 163 ? 31.41386 -11.97218 -23.43518 1.000 58.88562 163 LEU A N 1
ATOM 2523 C CA . LEU A 1 163 ? 31.40983 -11.95048 -21.97905 1.000 59.34060 163 LEU A CA 1
ATOM 2524 C C . LEU A 1 163 ? 32.81223 -11.87905 -21.38837 1.000 58.22459 163 LEU A C 1
ATOM 2525 O O . LEU A 1 163 ? 32.95242 -11.58752 -20.19533 1.000 56.19229 163 LEU A O 1
ATOM 2541 N N . ILE A 1 164 ? 33.84382 -12.13474 -22.18928 1.000 58.23980 164 ILE A N 1
ATOM 2542 C CA . ILE A 1 164 ? 35.21583 -12.21492 -21.70422 1.000 57.23489 164 ILE A CA 1
ATOM 2543 C C . ILE A 1 164 ? 36.13572 -12.23106 -22.91668 1.000 53.81880 164 ILE A C 1
ATOM 2544 O O . ILE A 1 164 ? 35.80428 -12.82074 -23.95025 1.000 55.47347 164 ILE A O 1
ATOM 2560 N N . ASP A 1 165 ? 37.29387 -11.59509 -22.80188 1.000 58.37943 165 ASP A N 1
ATOM 2561 C CA . ASP A 1 165 ? 38.22046 -11.54498 -23.91962 1.000 56.16854 165 ASP A CA 1
ATOM 2562 C C . ASP A 1 165 ? 39.03290 -12.83112 -24.01411 1.000 58.13975 165 ASP A C 1
ATOM 2563 O O . ASP A 1 165 ? 39.38515 -13.44382 -22.99710 1.000 54.49728 165 ASP A O 1
ATOM 2572 N N . LYS A 1 166 ? 39.33566 -13.22422 -25.24908 1.000 58.39083 166 LYS A N 1
ATOM 2573 C CA . LYS A 1 166 ? 40.20021 -14.37415 -25.48706 1.000 65.36704 166 LYS A CA 1
ATOM 2574 C C . LYS A 1 166 ? 41.47815 -14.30581 -24.66112 1.000 53.74716 166 LYS A C 1
ATOM 2575 O O . LYS A 1 166 ? 42.03745 -15.34436 -24.29318 1.000 49.61607 166 LYS A O 1
ATOM 2594 N N . SER A 1 167 ? 41.95387 -13.09504 -24.35996 1.000 57.81153 167 SER A N 1
ATOM 2595 C CA . SER A 1 167 ? 43.18679 -12.95068 -23.59393 1.000 57.31638 167 SER A CA 1
ATOM 2596 C C . SER A 1 167 ? 43.09489 -13.66098 -22.24960 1.000 60.02164 167 SER A C 1
ATOM 2597 O O . SER A 1 167 ? 44.08825 -14.21360 -21.76157 1.000 57.75220 167 SER A O 1
ATOM 2605 N N . LYS A 1 168 ? 41.91350 -13.66045 -21.63470 1.000 49.84371 168 LYS A N 1
ATOM 2606 C CA . LYS A 1 168 ? 41.74315 -14.17887 -20.28624 1.000 56.08576 168 LYS A CA 1
ATOM 2607 C C . LYS A 1 168 ? 41.24867 -15.61866 -20.25135 1.000 54.11991 168 LYS A C 1
ATOM 2608 O O . LYS A 1 168 ? 41.12982 -16.18877 -19.16239 1.000 54.69111 168 LYS A O 1
ATOM 2627 N N . VAL A 1 169 ? 40.97431 -16.22194 -21.40159 1.000 45.78544 169 VAL A N 1
ATOM 2628 C CA . VAL A 1 169 ? 40.44249 -17.57785 -21.45347 1.000 47.99956 169 VAL A CA 1
ATOM 2629 C C . VAL A 1 169 ? 41.60184 -18.56238 -21.50393 1.000 46.10621 169 VAL A C 1
ATOM 2630 O O . VAL A 1 169 ? 42.49709 -18.44388 -22.34885 1.000 46.51298 169 VAL A O 1
ATOM 2643 N N . TYR A 1 170 ? 41.58287 -19.53675 -20.59723 1.000 42.43466 170 TYR A N 1
ATOM 2644 C CA . TYR A 1 170 ? 42.55555 -20.61859 -20.56681 1.000 43.48657 170 TYR A CA 1
ATOM 2645 C C . TYR A 1 170 ? 41.80805 -21.93878 -20.67106 1.000 43.50941 170 TYR A C 1
ATOM 2646 O O . TYR A 1 170 ? 40.85405 -22.17736 -19.92317 1.000 46.63024 170 TYR A O 1
ATOM 2664 N N . ARG A 1 171 ? 42.23629 -22.78446 -21.59743 1.000 43.16006 171 ARG A N 1
ATOM 2665 C CA . ARG A 1 171 ? 41.56590 -24.04577 -21.88607 1.000 46.80346 171 ARG A CA 1
ATOM 2666 C C . ARG A 1 171 ? 42.40389 -25.17651 -21.30657 1.000 47.87199 171 ARG A C 1
ATOM 2667 O O . ARG A 1 171 ? 43.46756 -25.50668 -21.84099 1.000 51.02538 171 ARG A O 1
ATOM 2688 N N . ILE A 1 172 ? 41.93389 -25.74854 -20.20425 1.000 39.76873 172 ILE A N 1
ATOM 2689 C CA . ILE A 1 172 ? 42.54995 -26.91890 -19.58731 1.000 45.65639 172 ILE A CA 1
ATOM 2690 C C . ILE A 1 172 ? 41.48218 -28.00401 -19.61354 1.000 42.10451 172 ILE A C 1
ATOM 2691 O O . ILE A 1 172 ? 40.54086 -27.98573 -18.81265 1.000 43.93690 172 ILE A O 1
ATOM 2707 N N . LYS A 1 173 ? 41.62517 -28.95052 -20.53648 1.000 48.13872 173 LYS A N 1
ATOM 2708 C CA . LYS A 1 173 ? 40.55427 -29.88820 -20.85176 1.000 49.37773 173 LYS A CA 1
ATOM 2709 C C . LYS A 1 173 ? 40.41185 -30.90927 -19.73269 1.000 36.51927 173 LYS A C 1
ATOM 2710 O O . LYS A 1 173 ? 41.31385 -31.71948 -19.49942 1.000 39.42501 173 LYS A O 1
ATOM 2729 N N . SER A 1 174 ? 39.26424 -30.87477 -19.05232 1.000 41.58813 174 SER A N 1
ATOM 2730 C CA . SER A 1 174 ? 38.94995 -31.77329 -17.94783 1.000 41.42779 174 SER A CA 1
ATOM 2731 C C . SER A 1 174 ? 39.67871 -31.36451 -16.67486 1.000 41.34882 174 SER A C 1
ATOM 2732 O O . SER A 1 174 ? 40.69950 -30.67058 -16.73072 1.000 40.18162 174 SER A O 1
ATOM 2740 N N . VAL A 1 175 ? 39.15379 -31.79721 -15.52538 1.000 42.82313 175 VAL A N 1
ATOM 2741 C CA . VAL A 1 175 ? 39.76196 -31.53603 -14.22582 1.000 41.84512 175 VAL A CA 1
ATOM 2742 C C . VAL A 1 175 ? 40.70352 -32.68095 -13.86840 1.000 46.45363 175 VAL A C 1
ATOM 2743 O O . VAL A 1 175 ? 41.21086 -32.75627 -12.73967 1.000 44.16219 175 VAL A O 1
ATOM 2756 N N . GLY A 1 176 ? 40.92869 -33.58324 -14.81080 1.000 47.60756 176 GLY A N 1
ATOM 2757 C CA . GLY A 1 176 ? 41.86963 -34.67410 -14.63269 1.000 48.70591 176 GLY A CA 1
ATOM 2758 C C . GLY A 1 176 ? 41.31586 -35.77506 -13.73822 1.000 49.77430 176 GLY A C 1
ATOM 2759 O O . GLY A 1 176 ? 40.35432 -35.62374 -13.00732 1.000 44.78478 176 GLY A O 1
ATOM 2763 N N . VAL A 1 177 ? 41.99234 -36.93485 -13.82007 1.000 50.74379 177 VAL A N 1
ATOM 2764 C CA . VAL A 1 177 ? 41.64029 -38.11564 -13.03741 1.000 50.51523 177 VAL A CA 1
ATOM 2765 C C . VAL A 1 177 ? 42.93112 -38.78971 -12.59009 1.000 49.16974 177 VAL A C 1
ATOM 2766 O O . VAL A 1 177 ? 43.92746 -38.79578 -13.32155 1.000 48.48602 177 VAL A O 1
ATOM 2779 N N . ASP A 1 178 ? 42.91641 -39.35059 -11.38506 1.000 48.51409 178 ASP A N 1
ATOM 2780 C CA . ASP A 1 178 ? 44.07694 -40.05737 -10.84039 1.000 54.14336 178 ASP A CA 1
ATOM 2781 C C . ASP A 1 178 ? 44.15894 -41.41821 -11.51645 1.000 45.50229 178 ASP A C 1
ATOM 2782 O O . ASP A 1 178 ? 43.56547 -42.39819 -11.06661 1.000 51.40550 178 ASP A O 1
ATOM 2791 N N . THR A 1 179 ? 44.91461 -41.48305 -12.61682 1.000 49.39564 179 THR A N 1
ATOM 2792 C CA . THR A 1 179 ? 44.98448 -42.71088 -13.39994 1.000 58.80480 179 THR A CA 1
ATOM 2793 C C . THR A 1 179 ? 45.76124 -43.81919 -12.69802 1.000 60.86144 179 THR A C 1
ATOM 2794 O O . THR A 1 179 ? 45.68149 -44.97276 -13.12926 1.000 59.16252 179 THR A O 1
ATOM 2805 N N . ALA A 1 180 ? 46.51471 -43.49592 -11.64387 1.000 62.92537 180 ALA A N 1
ATOM 2806 C CA . ALA A 1 180 ? 47.21498 -44.52858 -10.88578 1.000 62.07921 180 ALA A CA 1
ATOM 2807 C C . ALA A 1 180 ? 46.30909 -45.16764 -9.84238 1.000 61.07873 180 ALA A C 1
ATOM 2808 O O . ALA A 1 180 ? 46.45772 -46.35673 -9.54199 1.000 64.61777 180 ALA A O 1
ATOM 2815 N N . LYS A 1 181 ? 45.38075 -44.39439 -9.27602 1.000 61.97255 181 LYS A N 1
ATOM 2816 C CA . LYS A 1 181 ? 44.33943 -44.98125 -8.44136 1.000 57.10007 181 LYS A CA 1
ATOM 2817 C C . LYS A 1 181 ? 43.30475 -45.69988 -9.29743 1.000 60.23012 181 LYS A C 1
ATOM 2818 O O . LYS A 1 181 ? 42.95824 -46.85684 -9.03357 1.000 57.67833 181 LYS A O 1
ATOM 2837 N N . PHE A 1 182 ? 42.79488 -45.02232 -10.32941 1.000 55.09307 182 PHE A N 1
ATOM 2838 C CA . PHE A 1 182 ? 41.80496 -45.60100 -11.23779 1.000 44.57424 182 PHE A CA 1
ATOM 2839 C C . PHE A 1 182 ? 42.51996 -46.49098 -12.25617 1.000 49.58859 182 PHE A C 1
ATOM 2840 O O . PHE A 1 182 ? 42.54451 -46.23598 -13.46336 1.000 47.67767 182 PHE A O 1
ATOM 2857 N N . ASP A 1 183 ? 43.11458 -47.56339 -11.73978 1.000 51.85961 183 ASP A N 1
ATOM 2858 C CA . ASP A 1 183 ? 43.91407 -48.48550 -12.53882 1.000 54.02286 183 ASP A CA 1
ATOM 2859 C C . ASP A 1 183 ? 43.32372 -49.88301 -12.42139 1.000 55.65223 183 ASP A C 1
ATOM 2860 O O . ASP A 1 183 ? 43.24879 -50.42399 -11.30482 1.000 54.64176 183 ASP A O 1
ATOM 2869 N N . PRO A 1 184 ? 42.89555 -50.50936 -13.52318 1.000 51.92953 184 PRO A N 1
ATOM 2870 C CA . PRO A 1 184 ? 42.27715 -51.84093 -13.39523 1.000 54.55088 184 PRO A CA 1
ATOM 2871 C C . PRO A 1 184 ? 43.19087 -52.87396 -12.76239 1.000 61.74038 184 PRO A C 1
ATOM 2872 O O . PRO A 1 184 ? 42.72456 -53.71030 -11.97835 1.000 66.71829 184 PRO A O 1
ATOM 2883 N N . ALA A 1 185 ? 44.48815 -52.83335 -13.07394 1.000 61.54097 185 ALA A N 1
ATOM 2884 C CA . ALA A 1 185 ? 45.38707 -53.90994 -12.67498 1.000 63.62636 185 ALA A CA 1
ATOM 2885 C C . ALA A 1 185 ? 45.52330 -54.03722 -11.16361 1.000 65.29650 185 ALA A C 1
ATOM 2886 O O . ALA A 1 185 ? 45.87312 -55.11757 -10.67652 1.000 74.60527 185 ALA A O 1
ATOM 2893 N N . ILE A 1 186 ? 45.26456 -52.96861 -10.41235 1.000 67.64084 186 ILE A N 1
ATOM 2894 C CA . ILE A 1 186 ? 45.37258 -52.99327 -8.95881 1.000 62.31932 186 ILE A CA 1
ATOM 2895 C C . ILE A 1 186 ? 44.02143 -52.90595 -8.27822 1.000 63.56348 186 ILE A C 1
ATOM 2896 O O . ILE A 1 186 ? 43.96574 -52.81864 -7.04168 1.000 65.73736 186 ILE A O 1
ATOM 2912 N N . THR A 1 187 ? 42.93251 -52.89149 -9.03872 1.000 60.17156 187 THR A N 1
ATOM 2913 C CA . THR A 1 187 ? 41.59117 -52.72597 -8.49821 1.000 59.13944 187 THR A CA 1
ATOM 2914 C C . THR A 1 187 ? 40.88635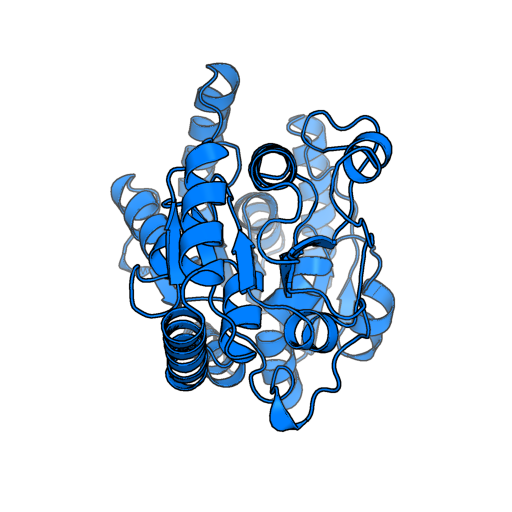 -54.07394 -8.47690 1.000 61.34344 187 THR A C 1
ATOM 2915 O O . THR A 1 187 ? 40.90723 -54.80416 -9.47389 1.000 58.72734 187 THR A O 1
ATOM 2926 N N . GLN A 1 188 ? 40.27686 -54.40811 -7.34180 1.000 51.47918 188 GLN A N 1
ATOM 2927 C CA . GLN A 1 188 ? 39.45089 -55.60198 -7.22007 1.000 54.07066 188 GLN A CA 1
ATOM 2928 C C . GLN A 1 188 ? 37.99351 -55.20683 -7.42485 1.000 53.32940 188 GLN A C 1
ATOM 2929 O O . GLN A 1 188 ? 37.49092 -54.29283 -6.76059 1.000 56.45368 188 GLN A O 1
ATOM 2943 N N . ALA A 1 189 ? 37.32563 -55.87707 -8.35110 1.000 55.29389 189 ALA A N 1
ATOM 2944 C CA . ALA A 1 189 ? 35.94825 -55.52567 -8.65520 1.000 57.49846 189 ALA A CA 1
ATOM 2945 C C . ALA A 1 189 ? 35.03242 -55.80896 -7.47237 1.000 61.35805 189 ALA A C 1
ATOM 2946 O O . ALA A 1 189 ? 35.19739 -56.79944 -6.75406 1.000 59.66953 189 ALA A O 1
ATOM 2953 N N . VAL A 1 190 ? 34.07044 -54.90948 -7.25812 1.000 61.47295 190 VAL A N 1
ATOM 2954 C CA . VAL A 1 190 ? 32.90941 -55.24476 -6.45243 1.000 58.82312 190 VAL A CA 1
ATOM 2955 C C . VAL A 1 190 ? 32.22195 -56.45484 -7.08192 1.000 65.39901 190 VAL A C 1
ATOM 2956 O O . VAL A 1 190 ? 32.26981 -56.66059 -8.30164 1.000 60.60766 190 VAL A O 1
ATOM 2969 N N . ASP A 1 191 ? 31.57469 -57.26344 -6.24580 1.000 56.36182 191 ASP A N 1
ATOM 2970 C CA . ASP A 1 191 ? 30.77880 -58.38663 -6.72694 1.000 62.10058 191 ASP A CA 1
ATOM 2971 C C . ASP A 1 191 ? 29.33064 -57.93039 -6.85683 1.000 57.31026 191 ASP A C 1
ATOM 2972 O O . ASP A 1 191 ? 28.68128 -57.60652 -5.85636 1.000 64.28569 191 ASP A O 1
ATOM 2981 N N . LEU A 1 192 ? 28.82620 -57.89025 -8.09064 1.000 65.29764 192 LEU A N 1
ATOM 2982 C CA . LEU A 1 192 ? 27.42376 -57.59511 -8.35513 1.000 57.94786 192 LEU A CA 1
ATOM 2983 C C . LEU A 1 192 ? 26.73559 -58.76111 -9.05117 1.000 60.06176 192 LEU A C 1
ATOM 2984 O O . LEU A 1 192 ? 25.64925 -58.59573 -9.61361 1.000 64.66176 192 LEU A O 1
ATOM 3000 N N . GLY A 1 193 ? 27.35077 -59.93531 -9.02152 1.000 63.26150 193 GLY A N 1
ATOM 3001 C CA . GLY A 1 193 ? 26.80174 -61.10669 -9.66563 1.000 67.84674 193 GLY A CA 1
ATOM 3002 C C . GLY A 1 193 ? 27.51527 -61.43526 -10.95995 1.000 69.49702 193 GLY A C 1
ATOM 3003 O O . GLY A 1 193 ? 28.57279 -60.89372 -11.29540 1.000 69.90144 193 GLY A O 1
ATOM 3007 N N . GLU A 1 194 ? 26.90399 -62.35691 -11.70139 1.000 65.12817 194 GLU A N 1
ATOM 3008 C CA . GLU A 1 194 ? 27.45241 -62.85540 -12.95591 1.000 70.45160 194 GLU A CA 1
ATOM 3009 C C . GLU A 1 194 ? 26.84089 -62.15423 -14.16487 1.000 67.30689 194 GLU A C 1
ATOM 3010 O O . GLU A 1 194 ? 26.67103 -62.76942 -15.22326 1.000 69.18566 194 GLU A O 1
ATOM 3022 N N . LYS A 1 195 ? 26.52858 -60.86929 -14.03247 1.000 68.96889 195 LYS A N 1
ATOM 3023 C CA . LYS A 1 195 ? 25.78820 -60.12396 -15.03686 1.000 59.49438 195 LYS A CA 1
ATOM 3024 C C . LYS A 1 195 ? 26.67262 -59.08145 -15.71161 1.000 56.52798 195 LYS A C 1
ATOM 3025 O O . LYS A 1 195 ? 27.70505 -58.66472 -15.17968 1.000 58.74663 195 LYS A O 1
ATOM 3044 N N . LYS A 1 196 ? 26.24509 -58.66554 -16.90537 1.000 53.48974 196 LYS A N 1
ATOM 3045 C CA . LYS A 1 196 ? 26.88713 -57.57635 -17.64174 1.000 51.33460 196 LYS A CA 1
ATOM 3046 C C . LYS A 1 196 ? 26.33349 -56.25842 -17.11280 1.000 45.85748 196 LYS A C 1
ATOM 3047 O O . LYS A 1 196 ? 25.21799 -55.86122 -17.44866 1.000 46.88965 196 LYS A O 1
ATOM 3066 N N . VAL A 1 197 ? 27.11938 -55.56450 -16.29778 1.000 41.19606 197 VAL A N 1
ATOM 3067 C CA . VAL A 1 197 ? 26.59557 -54.42339 -15.55192 1.000 49.84758 197 VAL A CA 1
ATOM 3068 C C . VAL A 1 197 ? 26.63346 -53.17487 -16.42082 1.000 38.48080 197 VAL A C 1
ATOM 3069 O O . VAL A 1 197 ? 27.68483 -52.79248 -16.94776 1.000 46.20333 197 VAL A O 1
ATOM 3082 N N . ILE A 1 198 ? 25.48022 -52.52816 -16.55004 1.000 41.73526 198 ILE A N 1
ATOM 3083 C CA . ILE A 1 198 ? 25.32425 -51.27652 -17.28160 1.000 40.88030 198 ILE A CA 1
ATOM 3084 C C . ILE A 1 198 ? 25.26649 -50.17736 -16.22810 1.000 42.95363 198 ILE A C 1
ATOM 3085 O O . ILE A 1 198 ? 24.21627 -49.93447 -15.62710 1.000 41.49814 198 ILE A O 1
ATOM 3101 N N . LEU A 1 199 ? 26.39053 -49.50855 -15.99415 1.000 40.25820 199 LEU A N 1
ATOM 3102 C CA . LEU A 1 199 ? 26.55704 -48.65390 -14.82759 1.000 43.38928 199 LEU A CA 1
ATOM 3103 C C . LEU A 1 199 ? 26.36812 -47.18436 -15.17545 1.000 43.34115 199 LEU A C 1
ATOM 3104 O O . LEU A 1 199 ? 26.99781 -46.67071 -16.10515 1.000 40.19194 199 LEU A O 1
ATOM 3120 N N . MET A 1 200 ? 25.51503 -46.50787 -14.40904 1.000 42.03174 200 MET A N 1
ATOM 3121 C CA . MET A 1 200 ? 25.38022 -45.05883 -14.44303 1.000 44.29379 200 MET A CA 1
ATOM 3122 C C . MET A 1 200 ? 25.74708 -44.51051 -13.07152 1.000 44.75558 200 MET A C 1
ATOM 3123 O O . MET A 1 200 ? 25.20248 -44.95987 -12.05964 1.000 35.82355 200 MET A O 1
ATOM 3137 N N . ILE A 1 201 ? 26.66879 -43.55092 -13.04225 1.000 45.74882 201 ILE A N 1
ATOM 3138 C CA . ILE A 1 201 ? 27.07681 -42.87204 -11.81832 1.000 49.52682 201 ILE A CA 1
ATOM 3139 C C . ILE A 1 201 ? 26.65352 -41.41577 -11.93143 1.000 50.49478 201 ILE A C 1
ATOM 3140 O O . ILE A 1 201 ? 27.15738 -40.68670 -12.79617 1.000 43.66685 201 ILE A O 1
ATOM 3156 N N . ALA A 1 202 ? 25.75803 -40.97939 -11.04992 1.000 46.74833 202 ALA A N 1
ATOM 3157 C CA . ALA A 1 202 ? 25.37186 -39.57802 -11.06094 1.000 53.58544 202 ALA A CA 1
ATOM 3158 C C . ALA A 1 202 ? 24.42882 -39.19658 -9.93025 1.000 50.15749 202 ALA A C 1
ATOM 3159 O O . ALA A 1 202 ? 23.61285 -40.01131 -9.48752 1.000 47.46984 202 ALA A O 1
ATOM 3166 N N . ARG A 1 203 ? 24.54951 -37.95827 -9.45452 1.000 41.51513 203 ARG A N 1
ATOM 3167 C CA . ARG A 1 203 ? 23.44202 -37.31659 -8.76153 1.000 47.86148 203 ARG A CA 1
ATOM 3168 C C . ARG A 1 203 ? 22.17652 -37.50568 -9.58681 1.000 50.70035 203 ARG A C 1
ATOM 3169 O O . ARG A 1 203 ? 22.18900 -37.33627 -10.81051 1.000 54.71611 203 ARG A O 1
ATOM 3190 N N . ALA A 1 204 ? 21.08374 -37.86576 -8.91950 1.000 45.32567 204 ALA A N 1
ATOM 3191 C CA . ALA A 1 204 ? 19.89263 -38.30116 -9.63729 1.000 51.99050 204 ALA A CA 1
ATOM 3192 C C . ALA A 1 204 ? 19.09402 -37.14325 -10.22266 1.000 44.89767 204 ALA A C 1
ATOM 3193 O O . ALA A 1 204 ? 17.86702 -37.09237 -10.07923 1.000 43.42799 204 ALA A O 1
ATOM 3200 N N . MET A 1 205 ? 19.77014 -36.21977 -10.89942 1.000 42.24420 205 MET A N 1
ATOM 3201 C CA . MET A 1 205 ? 19.07269 -35.14368 -11.58762 1.000 47.18789 205 MET A CA 1
ATOM 3202 C C . MET A 1 205 ? 18.38714 -35.67743 -12.83946 1.000 46.32014 205 MET A C 1
ATOM 3203 O O . MET A 1 205 ? 18.93280 -36.52172 -13.55643 1.000 39.02648 205 MET A O 1
ATOM 3217 N N . TRP A 1 206 ? 17.17929 -35.17884 -13.10553 1.000 40.58951 206 TRP A N 1
ATOM 3218 C CA . TRP A 1 206 ? 16.55179 -35.45970 -14.39152 1.000 46.17933 206 TRP A CA 1
ATOM 3219 C C . TRP A 1 206 ? 17.43137 -34.96727 -15.53028 1.000 44.45518 206 TRP A C 1
ATOM 3220 O O . TRP A 1 206 ? 17.55939 -35.63321 -16.56294 1.000 47.28165 206 TRP A O 1
ATOM 3241 N N . HIS A 1 207 ? 18.06050 -33.80449 -15.34705 1.000 42.12138 207 HIS A N 1
ATOM 3242 C CA . HIS A 1 207 ? 18.98177 -33.25172 -16.32709 1.000 47.45749 207 HIS A CA 1
ATOM 3243 C C . HIS A 1 207 ? 20.22778 -34.10523 -16.50544 1.000 45.14821 207 HIS A C 1
ATOM 3244 O O . HIS A 1 207 ? 21.02674 -33.82253 -17.40303 1.000 43.27063 207 HIS A O 1
ATOM 3258 N N . LYS A 1 208 ? 20.40571 -35.13923 -15.68709 1.000 44.16026 208 LYS A N 1
ATOM 3259 C CA . LYS A 1 208 ? 21.46420 -36.11646 -15.89997 1.000 46.84635 208 LYS A CA 1
ATOM 3260 C C . LYS A 1 208 ? 21.01615 -37.29102 -16.76197 1.000 41.50755 208 LYS A C 1
ATOM 3261 O O . LYS A 1 208 ? 21.84783 -38.13215 -17.12193 1.000 36.72680 208 LYS A O 1
ATOM 3280 N N . GLY A 1 209 ? 19.73311 -37.36868 -17.10056 1.000 39.64299 209 GLY A N 1
ATOM 3281 C CA . GLY A 1 209 ? 19.22657 -38.45904 -17.90678 1.000 42.06806 209 GLY A CA 1
ATOM 3282 C C . GLY A 1 209 ? 18.77212 -39.66718 -17.12414 1.000 43.94581 209 GLY A C 1
ATOM 3283 O O . GLY A 1 209 ? 18.70794 -40.76555 -17.69074 1.000 37.99749 209 GLY A O 1
ATOM 3287 N N . VAL A 1 210 ? 18.44335 -39.49693 -15.84168 1.000 36.94482 210 VAL A N 1
ATOM 3288 C CA . VAL A 1 210 ? 18.03984 -40.62923 -15.01354 1.000 38.66293 210 VAL A CA 1
ATOM 3289 C C . VAL A 1 210 ? 16.84048 -41.33418 -15.62818 1.000 37.10177 210 VAL A C 1
ATOM 3290 O O . VAL A 1 210 ? 16.80310 -42.56722 -15.72078 1.000 39.10644 210 VAL A O 1
ATOM 3303 N N . ARG A 1 211 ? 15.82862 -40.56372 -16.03636 1.000 37.59209 211 ARG A N 1
ATOM 3304 C CA . ARG A 1 211 ? 14.61736 -41.17709 -16.56767 1.000 45.59753 211 ARG A CA 1
ATOM 3305 C C . ARG A 1 211 ? 14.92366 -41.99588 -17.81339 1.000 44.80051 211 ARG A C 1
ATOM 3306 O O . ARG A 1 211 ? 14.41354 -43.11173 -17.97225 1.000 40.88112 211 ARG A O 1
ATOM 3327 N N . GLU A 1 212 ? 15.76238 -41.46262 -18.70714 1.000 37.19716 212 GLU A N 1
ATOM 3328 C CA . GLU A 1 212 ? 16.11342 -42.20058 -19.91758 1.000 42.34563 212 GLU A CA 1
ATOM 3329 C C . GLU A 1 212 ? 16.84832 -43.48938 -19.57351 1.000 40.12237 212 GLU A C 1
ATOM 3330 O O . GLU A 1 212 ? 16.61953 -44.53160 -20.19831 1.000 38.13477 212 GLU A O 1
ATOM 3342 N N . PHE A 1 213 ? 17.73240 -43.43639 -18.57442 1.000 42.06148 213 PHE A N 1
ATOM 3343 C CA . PHE A 1 213 ? 18.45934 -44.63101 -18.16260 1.000 40.63884 213 PHE A CA 1
ATOM 3344 C C . PHE A 1 213 ? 17.51023 -45.68955 -17.61497 1.000 43.82969 213 PHE A C 1
ATOM 3345 O O . PHE A 1 213 ? 17.64936 -46.87977 -17.92107 1.000 43.31868 213 PHE A O 1
ATOM 3362 N N . TYR A 1 214 ? 16.52912 -45.27432 -16.81061 1.000 42.83780 214 TYR A N 1
ATOM 3363 C CA . TYR A 1 214 ? 15.56898 -46.23293 -16.27350 1.000 48.26086 214 TYR A CA 1
ATOM 3364 C C . TYR A 1 214 ? 14.64344 -46.74798 -17.36336 1.000 39.93546 214 TYR A C 1
ATOM 3365 O O . TYR A 1 214 ? 14.29400 -47.93407 -17.37985 1.000 42.79222 214 TYR A O 1
ATOM 3383 N N . GLU A 1 215 ? 14.23909 -45.87503 -18.28495 1.000 44.34086 215 GLU A N 1
ATOM 3384 C CA . GLU A 1 215 ? 13.40571 -46.31599 -19.39550 1.000 40.24505 215 GLU A CA 1
ATOM 3385 C C . GLU A 1 215 ? 14.15576 -47.30764 -20.27645 1.000 46.94012 215 GLU A C 1
ATOM 3386 O O . GLU A 1 215 ? 13.57332 -48.28500 -20.76292 1.000 43.26190 215 GLU A O 1
ATOM 3398 N N . ALA A 1 216 ? 15.45465 -47.07742 -20.48583 1.000 43.24614 216 ALA A N 1
ATOM 3399 C CA . ALA A 1 216 ? 16.23523 -47.98523 -21.31989 1.000 44.05960 216 ALA A CA 1
ATOM 3400 C C . ALA A 1 216 ? 16.38723 -49.34658 -20.65400 1.000 43.72454 216 ALA A C 1
ATOM 3401 O O . ALA A 1 216 ? 16.33006 -50.38229 -21.32801 1.000 49.03027 216 ALA A O 1
ATOM 3408 N N . ALA A 1 217 ? 16.58877 -49.36389 -19.33413 1.000 42.65352 217 ALA A N 1
ATOM 3409 C CA . ALA A 1 217 ? 16.56673 -50.62025 -18.59203 1.000 40.86923 217 ALA A CA 1
ATOM 3410 C C . ALA A 1 217 ? 15.27614 -51.38018 -18.86552 1.000 38.30524 217 ALA A C 1
ATOM 3411 O O . ALA A 1 217 ? 15.28921 -52.58709 -19.12611 1.000 42.55978 217 ALA A O 1
ATOM 3418 N N . GLU A 1 218 ? 14.14303 -50.67335 -18.80198 1.000 42.63266 218 GLU A N 1
ATOM 3419 C CA . GLU A 1 218 ? 12.85226 -51.26241 -19.14508 1.000 51.12700 218 GLU A CA 1
ATOM 3420 C C . GLU A 1 218 ? 12.87114 -51.84329 -20.55537 1.000 52.14844 218 GLU A C 1
ATOM 3421 O O . GLU A 1 218 ? 12.40219 -52.96643 -20.77944 1.000 50.29300 218 GLU A O 1
ATOM 3433 N N . ILE A 1 219 ? 13.43002 -51.10662 -21.51240 1.000 53.26730 219 ILE A N 1
ATOM 3434 C CA . ILE A 1 219 ? 13.37959 -51.53639 -22.90652 1.000 48.75933 219 ILE A CA 1
ATOM 3435 C C . ILE A 1 219 ? 14.21703 -52.79441 -23.11390 1.000 53.88849 219 ILE A C 1
ATOM 3436 O O . ILE A 1 219 ? 13.78123 -53.74466 -23.77304 1.000 47.86465 219 ILE A O 1
ATOM 3452 N N . LEU A 1 220 ? 15.43271 -52.82328 -22.55927 1.000 47.96805 220 LEU A N 1
ATOM 3453 C CA . LEU A 1 220 ? 16.31253 -53.96301 -22.80219 1.000 43.59939 220 LEU A CA 1
ATOM 3454 C C . LEU A 1 220 ? 15.96352 -55.15828 -21.92089 1.000 48.50581 220 LEU A C 1
ATOM 3455 O O . LEU A 1 220 ? 16.20245 -56.30242 -22.31830 1.000 42.17192 220 LEU A O 1
ATOM 3471 N N . ASN A 1 221 ? 15.43150 -54.91435 -20.72339 1.000 53.64937 221 ASN A N 1
ATOM 3472 C CA . ASN A 1 221 ? 14.87773 -55.96128 -19.86529 1.000 53.27774 221 ASN A CA 1
ATOM 3473 C C . ASN A 1 221 ? 15.80777 -57.17129 -19.75169 1.000 53.48687 221 ASN A C 1
ATOM 3474 O O . ASN A 1 221 ? 15.41469 -58.31373 -19.99387 1.000 55.82874 221 ASN A O 1
ATOM 3485 N N . GLY A 1 222 ? 17.05462 -56.91266 -19.36389 1.000 48.09735 222 GLY A N 1
ATOM 3486 C CA . GLY A 1 222 ? 17.99516 -57.98305 -19.08860 1.000 49.18549 222 GLY A CA 1
ATOM 3487 C C . GLY A 1 222 ? 18.60097 -58.65305 -20.30042 1.000 50.24923 222 GLY A C 1
ATOM 3488 O O . GLY A 1 222 ? 19.26193 -59.68791 -20.15226 1.000 46.98436 222 GLY A O 1
ATOM 3492 N N . TYR A 1 223 ? 18.39761 -58.09667 -21.49338 1.000 52.45848 223 TYR A N 1
ATOM 3493 C CA . TYR A 1 223 ? 18.97946 -58.62971 -22.72019 1.000 47.74253 223 TYR A CA 1
ATOM 3494 C C . TYR A 1 223 ? 20.43665 -59.03082 -22.52187 1.000 50.03425 223 TYR A C 1
ATOM 3495 O O . TYR A 1 223 ? 21.22025 -58.30838 -21.90071 1.000 46.57637 223 TYR A O 1
ATOM 3513 N N . LYS A 1 224 ? 20.78771 -60.19828 -23.06893 1.000 48.87581 224 LYS A N 1
ATOM 3514 C CA . LYS A 1 224 ? 22.11836 -60.78374 -22.93946 1.000 50.57841 224 LYS A CA 1
ATOM 3515 C C . LYS A 1 224 ? 22.63798 -60.68812 -21.50957 1.000 46.50189 224 LYS A C 1
ATOM 3516 O O . LYS A 1 224 ? 23.80567 -60.35138 -21.28442 1.000 45.14115 224 LYS A O 1
ATOM 3535 N N . ASN A 1 225 ? 21.77307 -60.98427 -20.53976 1.000 51.08731 225 ASN A N 1
ATOM 3536 C CA . ASN A 1 225 ? 22.16572 -61.07328 -19.13321 1.000 48.32634 225 ASN A CA 1
ATOM 3537 C C . ASN A 1 225 ? 22.80345 -59.77823 -18.64139 1.000 47.42353 225 ASN A C 1
ATOM 3538 O O . ASN A 1 225 ? 23.74822 -59.79127 -17.84906 1.000 45.47750 225 ASN A O 1
ATOM 3549 N N . CYS A 1 226 ? 22.28769 -58.65045 -19.10986 1.000 51.10971 226 CYS A N 1
ATOM 3550 C CA . CYS A 1 226 ? 22.74286 -57.35446 -18.63495 1.000 51.68371 226 CYS A CA 1
ATOM 3551 C C . CYS A 1 226 ? 21.95376 -56.95271 -17.39269 1.000 47.03328 226 CYS A C 1
ATOM 3552 O O . CYS A 1 226 ? 20.84671 -57.43945 -17.14698 1.000 47.11363 226 CYS A O 1
ATOM 3560 N N . GLU A 1 227 ? 22.53825 -56.05964 -16.60259 1.000 49.33221 227 GLU A N 1
ATOM 3561 C CA . GLU A 1 227 ? 21.82475 -55.46606 -15.48261 1.000 45.70745 227 GLU A CA 1
ATOM 3562 C C . GLU A 1 227 ? 22.17974 -53.99525 -15.36097 1.000 44.45629 227 GLU A C 1
ATOM 3563 O O . GLU A 1 227 ? 23.35832 -53.64002 -15.25939 1.000 38.53422 227 GLU A O 1
ATOM 3575 N N . PHE A 1 228 ? 21.15300 -53.15195 -15.35330 1.000 42.37324 228 PHE A N 1
ATOM 3576 C CA . PHE A 1 228 ? 21.33843 -51.72394 -15.16192 1.000 40.04933 228 PHE A CA 1
ATOM 3577 C C . PHE A 1 228 ? 21.53784 -51.42927 -13.68152 1.000 46.55332 228 PHE A C 1
ATOM 3578 O O . PHE A 1 228 ? 20.75940 -51.88578 -12.83600 1.000 42.81182 228 PHE A O 1
ATOM 3595 N N . VAL A 1 229 ? 22.58771 -50.67664 -13.37190 1.000 48.11343 229 VAL A N 1
ATOM 3596 C CA . VAL A 1 229 ? 22.93812 -50.32429 -12.00167 1.000 43.40651 229 VAL A CA 1
ATOM 3597 C C . VAL A 1 229 ? 23.14455 -48.81892 -11.94228 1.000 44.24826 229 VAL A C 1
ATOM 3598 O O . VAL A 1 229 ? 23.80246 -48.24498 -12.81709 1.000 44.99625 229 VAL A O 1
ATOM 3611 N N . PHE A 1 230 ? 22.58143 -48.18493 -10.91695 1.000 42.53620 230 PHE A N 1
ATOM 3612 C CA . PHE A 1 230 ? 22.66591 -46.74163 -10.73796 1.000 45.45642 230 PHE A CA 1
ATOM 3613 C C . PHE A 1 230 ? 23.33515 -46.43480 -9.40591 1.000 48.12103 230 PHE A C 1
ATOM 3614 O O . PHE A 1 230 ? 22.90637 -46.93163 -8.35983 1.000 41.68876 230 PHE A O 1
ATOM 3631 N N . VAL A 1 231 ? 24.38071 -45.61424 -9.45420 1.000 45.77595 231 VAL A N 1
ATOM 3632 C CA . VAL A 1 231 ? 25.10134 -45.16216 -8.27159 1.000 42.71717 231 VAL A CA 1
ATOM 3633 C C . VAL A 1 231 ? 24.89178 -43.66193 -8.14373 1.000 51.48120 231 VAL A C 1
ATOM 3634 O O . VAL A 1 231 ? 25.09141 -42.91676 -9.11197 1.000 51.29801 231 VAL A O 1
ATOM 3647 N N . GLY A 1 232 ? 24.49231 -43.21935 -6.95359 1.000 47.14666 232 GLY A N 1
ATOM 3648 C CA . GLY A 1 232 ? 24.31728 -41.80267 -6.70238 1.000 49.83270 232 GLY A CA 1
ATOM 3649 C C . GLY A 1 232 ? 23.07040 -41.49264 -5.90359 1.000 53.82689 232 GLY A C 1
ATOM 3650 O O . GLY A 1 232 ? 22.19483 -42.35132 -5.75602 1.000 60.44583 232 GLY A O 1
ATOM 3654 N N . GLU A 1 233 ? 22.96708 -40.26710 -5.39331 1.000 67.41959 233 GLU A N 1
ATOM 3655 C CA . GLU A 1 233 ? 21.91124 -39.90703 -4.46237 1.000 77.68645 233 GLU A CA 1
ATOM 3656 C C . GLU A 1 233 ? 20.75302 -39.21837 -5.17296 1.000 65.22461 233 GLU A C 1
ATOM 3657 O O . GLU A 1 233 ? 20.96052 -38.36999 -6.04583 1.000 55.69004 233 GLU A O 1
ATOM 3669 N N . GLY A 1 234 ? 19.53340 -39.58393 -4.77438 1.000 65.06139 234 GLY A N 1
ATOM 3670 C CA . GLY A 1 234 ? 18.35768 -38.78589 -5.03357 1.000 72.84400 234 GLY A CA 1
ATOM 3671 C C . GLY A 1 234 ? 17.96358 -37.98082 -3.79984 1.000 82.53463 234 GLY A C 1
ATOM 3672 O O . GLY A 1 234 ? 18.56154 -38.08384 -2.73249 1.000 74.28348 234 GLY A O 1
ATOM 3676 N N . PHE A 1 235 ? 16.94058 -37.14368 -3.97498 1.000 72.36867 235 PHE A N 1
ATOM 3677 C CA . PHE A 1 235 ? 16.50561 -36.22405 -2.93106 1.000 73.98589 235 PHE A CA 1
ATOM 3678 C C . PHE A 1 235 ? 14.99174 -36.09709 -2.97511 1.000 78.29225 235 PHE A C 1
ATOM 3679 O O . PHE A 1 235 ? 14.36806 -36.25204 -4.02973 1.000 73.89205 235 PHE A O 1
ATOM 3696 N N . ALA A 1 236 ? 14.40597 -35.82355 -1.81365 1.000 76.46858 236 ALA A N 1
ATOM 3697 C CA . ALA A 1 236 ? 12.96096 -35.77396 -1.65614 1.000 64.84932 236 ALA A CA 1
ATOM 3698 C C . ALA A 1 236 ? 12.46528 -34.33931 -1.76126 1.000 70.11021 236 ALA A C 1
ATOM 3699 O O . ALA A 1 236 ? 13.11199 -33.40697 -1.27293 1.000 68.05403 236 ALA A O 1
ATOM 3706 N N . GLY A 1 237 ? 11.31180 -34.17046 -2.40260 1.000 68.69703 237 GLY A N 1
ATOM 3707 C CA . GLY A 1 237 ? 10.72796 -32.85322 -2.53969 1.000 86.40723 237 GLY A CA 1
ATOM 3708 C C . GLY A 1 237 ? 11.50361 -31.90368 -3.41944 1.000 79.01991 237 GLY A C 1
ATOM 3709 O O . GLY A 1 237 ? 11.28892 -30.69091 -3.34366 1.000 93.40448 237 GLY A O 1
ATOM 3713 N N . ASN A 1 238 ? 12.41277 -32.41762 -4.24049 1.000 74.62051 238 ASN A N 1
ATOM 3714 C CA . ASN A 1 238 ? 13.11601 -31.62639 -5.23998 1.000 73.30828 238 ASN A CA 1
ATOM 3715 C C . ASN A 1 238 ? 12.51852 -31.94844 -6.60350 1.000 70.61665 238 ASN A C 1
ATOM 3716 O O . ASN A 1 238 ? 12.53222 -33.10873 -7.02915 1.000 63.45826 238 ASN A O 1
ATOM 3727 N N . LYS A 1 239 ? 11.96953 -30.93173 -7.27122 1.000 70.84842 239 LYS A N 1
ATOM 3728 C CA . LYS A 1 239 ? 11.46782 -31.13347 -8.62642 1.000 72.80203 239 LYS A CA 1
ATOM 3729 C C . LYS A 1 239 ? 12.59299 -31.53931 -9.57179 1.000 64.48339 239 LYS A C 1
ATOM 3730 O O . LYS A 1 239 ? 12.35668 -32.25948 -10.54787 1.000 62.64789 239 LYS A O 1
ATOM 3749 N N . SER A 1 240 ? 13.81348 -31.08664 -9.30038 1.000 70.30092 240 SER A N 1
ATOM 3750 C CA . SER A 1 240 ? 14.95311 -31.32847 -10.17324 1.000 61.48997 240 SER A CA 1
ATOM 3751 C C . SER A 1 240 ? 15.54494 -32.72157 -10.01599 1.000 66.56032 240 SER A C 1
ATOM 3752 O O . SER A 1 240 ? 16.57278 -33.01032 -10.63933 1.000 55.17444 240 SER A O 1
ATOM 3760 N N . THR A 1 241 ? 14.92750 -33.59104 -9.21722 1.000 50.82016 241 THR A N 1
ATOM 3761 C CA . THR A 1 241 ? 15.60580 -34.79058 -8.75542 1.000 48.35473 241 THR A CA 1
ATOM 3762 C C . THR A 1 241 ? 14.61995 -35.93526 -8.58280 1.000 54.36028 241 THR A C 1
ATOM 3763 O O . THR A 1 241 ? 13.47798 -35.73281 -8.16130 1.000 56.60111 241 THR A O 1
ATOM 3774 N N . ALA A 1 242 ? 15.07961 -37.13882 -8.91259 1.000 48.99056 242 ALA A N 1
ATOM 3775 C CA . ALA A 1 242 ? 14.32407 -38.34965 -8.63660 1.000 56.19695 242 ALA A CA 1
ATOM 3776 C C . ALA A 1 242 ? 14.47557 -38.73178 -7.16918 1.000 58.14410 242 ALA A C 1
ATOM 3777 O O . ALA A 1 242 ? 15.55705 -38.60156 -6.58744 1.000 55.00200 242 ALA A O 1
ATOM 3784 N N . ASP A 1 243 ? 13.38838 -39.20085 -6.56883 1.000 54.64149 243 ASP A N 1
ATOM 3785 C CA . ASP A 1 243 ? 13.42128 -39.63907 -5.18343 1.000 60.41769 243 ASP A CA 1
ATOM 3786 C C . ASP A 1 243 ? 13.73502 -41.13109 -5.10919 1.000 60.04963 243 ASP A C 1
ATOM 3787 O O . ASP A 1 243 ? 13.60390 -41.86891 -6.08797 1.000 55.79534 243 ASP A O 1
ATOM 3796 N N . GLU A 1 244 ? 14.15476 -41.56806 -3.91784 1.000 64.71022 244 GLU A N 1
ATOM 3797 C CA . GLU A 1 244 ? 14.56721 -42.95824 -3.74080 1.000 67.06587 244 GLU A CA 1
ATOM 3798 C C . GLU A 1 244 ? 13.47197 -43.92970 -4.16670 1.000 61.39131 244 GLU A C 1
ATOM 3799 O O . GLU A 1 244 ? 13.76846 -45.06231 -4.56129 1.000 58.40955 244 GLU A O 1
ATOM 3811 N N . SER A 1 245 ? 12.20919 -43.50651 -4.10826 1.000 54.91076 245 SER A N 1
ATOM 3812 C CA . SER A 1 245 ? 11.12482 -44.39383 -4.51515 1.000 54.96434 245 SER A CA 1
ATOM 3813 C C . SER A 1 245 ? 11.14371 -44.62743 -6.02248 1.000 54.42633 245 SER A C 1
ATOM 3814 O O . SER A 1 245 ? 10.88637 -45.74431 -6.48613 1.000 49.27235 245 SER A O 1
ATOM 3822 N N . PHE A 1 246 ? 11.44281 -43.59026 -6.80518 1.000 52.40783 246 PHE A N 1
ATOM 3823 C CA . PHE A 1 246 ? 11.64398 -43.80392 -8.23323 1.000 51.87239 246 PHE A CA 1
ATOM 3824 C C . PHE A 1 246 ? 12.88092 -44.65718 -8.47899 1.000 48.88257 246 PHE A C 1
ATOM 3825 O O . PHE A 1 246 ? 12.84759 -45.61204 -9.26443 1.000 44.68189 246 PHE A O 1
ATOM 3842 N N . LEU A 1 247 ? 13.98685 -44.32944 -7.80537 1.000 47.49917 247 LEU A N 1
ATOM 3843 C CA . LEU A 1 247 ? 15.24693 -45.01041 -8.06719 1.000 47.02304 247 LEU A CA 1
ATOM 3844 C C . LEU A 1 247 ? 15.22007 -46.47346 -7.64387 1.000 54.88179 247 LEU A C 1
ATOM 3845 O O . LEU A 1 247 ? 16.04015 -47.25527 -8.13749 1.000 53.24595 247 LEU A O 1
ATOM 3861 N N . LYS A 1 248 ? 14.30240 -46.86423 -6.75332 1.000 53.60084 248 LYS A N 1
ATOM 3862 C CA . LYS A 1 248 ? 14.19110 -48.24965 -6.31230 1.000 52.05140 248 LYS A CA 1
ATOM 3863 C C . LYS A 1 248 ? 13.09483 -49.02230 -7.04099 1.000 48.49795 248 LYS A C 1
ATOM 3864 O O . LYS A 1 248 ? 13.02685 -50.24755 -6.89929 1.000 49.33331 248 LYS A O 1
ATOM 3883 N N . GLY A 1 249 ? 12.26386 -48.35237 -7.83509 1.000 48.93125 249 GLY A N 1
ATOM 3884 C CA . GLY A 1 249 ? 11.08325 -48.96001 -8.41284 1.000 46.31243 249 GLY A CA 1
ATOM 3885 C C . GLY A 1 249 ? 11.17360 -49.39755 -9.86006 1.000 50.03915 249 GLY A C 1
ATOM 3886 O O . GLY A 1 249 ? 10.14080 -49.74026 -10.44891 1.000 51.40595 249 GLY A O 1
ATOM 3890 N N . GLY A 1 250 ? 12.36147 -49.41357 -10.45509 1.000 50.02275 250 GLY A N 1
ATOM 3891 C CA . GLY A 1 250 ? 12.48322 -49.80312 -11.84642 1.000 53.31570 250 GLY A CA 1
ATOM 3892 C C . GLY A 1 250 ? 13.31129 -51.05487 -12.04619 1.000 45.76303 250 GLY A C 1
ATOM 3893 O O . GLY A 1 250 ? 13.63838 -51.75252 -11.08196 1.000 49.41255 250 GLY A O 1
ATOM 3897 N N . LYS A 1 251 ? 13.65877 -51.35121 -13.29567 1.000 47.08525 251 LYS A N 1
ATOM 3898 C CA . LYS A 1 251 ? 14.54906 -52.46797 -13.61176 1.000 47.25924 251 LYS A CA 1
ATOM 3899 C C . LYS A 1 251 ? 16.00852 -52.06361 -13.51176 1.000 46.93267 251 LYS A C 1
ATOM 3900 O O . LYS A 1 251 ? 16.83258 -52.38124 -14.37433 1.000 55.41754 251 LYS A O 1
ATOM 3919 N N . VAL A 1 252 ? 16.32574 -51.33896 -12.44394 1.000 44.45916 252 VAL A N 1
ATOM 3920 C CA . VAL A 1 252 ? 17.67119 -50.88409 -12.12907 1.000 47.65352 252 VAL A CA 1
ATOM 3921 C C . VAL A 1 252 ? 17.96275 -51.29442 -10.69428 1.000 52.70526 252 VAL A C 1
ATOM 3922 O O . VAL A 1 252 ? 17.08573 -51.20814 -9.82539 1.000 46.72044 252 VAL A O 1
ATOM 3935 N N . ARG A 1 253 ? 19.18576 -51.74919 -10.44426 1.000 51.45624 253 ARG A N 1
ATOM 3936 C CA . ARG A 1 253 ? 19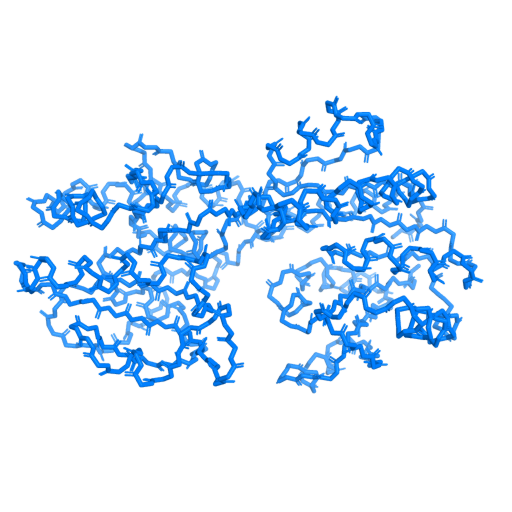.63528 -52.04414 -9.08808 1.000 57.01269 253 ARG A CA 1
ATOM 3937 C C . ARG A 1 253 ? 20.25704 -50.77803 -8.51039 1.000 53.03858 253 ARG A C 1
ATOM 3938 O O . ARG A 1 253 ? 21.31135 -50.32672 -8.97289 1.000 44.72674 253 ARG A O 1
ATOM 3959 N N . TYR A 1 254 ? 19.60645 -50.20816 -7.49767 1.000 52.64278 254 TYR A N 1
ATOM 3960 C CA . TYR A 1 254 ? 20.00866 -48.92938 -6.92763 1.000 55.04954 254 TYR A CA 1
ATOM 3961 C C . TYR A 1 254 ? 20.95562 -49.15053 -5.75479 1.000 54.07126 254 TYR A C 1
ATOM 3962 O O . TYR A 1 254 ? 20.64283 -49.90584 -4.82982 1.000 55.70798 254 TYR A O 1
ATOM 3980 N N . LEU A 1 255 ? 22.11175 -48.48953 -5.79780 1.000 50.58419 255 LEU A N 1
ATOM 3981 C CA . LEU A 1 255 ? 23.13293 -48.63881 -4.77204 1.000 54.47184 255 LEU A CA 1
ATOM 3982 C C . LEU A 1 255 ? 23.31982 -47.39012 -3.91960 1.000 56.45894 255 LEU A C 1
ATOM 3983 O O . LEU A 1 255 ? 24.12343 -47.41720 -2.98296 1.000 53.31519 255 LEU A O 1
ATOM 3999 N N . GLY A 1 256 ? 22.61206 -46.30337 -4.21633 1.000 52.25540 256 GLY A N 1
ATOM 4000 C CA . GLY A 1 256 ? 22.83016 -45.08820 -3.46103 1.000 50.01470 256 GLY A CA 1
ATOM 4001 C C . GLY A 1 256 ? 24.24524 -44.55719 -3.65396 1.000 53.78094 256 GLY A C 1
ATOM 4002 O O . GLY A 1 256 ? 24.96525 -44.92514 -4.58549 1.000 55.00222 256 GLY A O 1
ATOM 4006 N N . ALA A 1 257 ? 24.63690 -43.66973 -2.74076 1.000 54.09223 257 ALA A N 1
ATOM 4007 C CA . ALA A 1 257 ? 25.97547 -43.09618 -2.77186 1.000 59.11501 257 ALA A CA 1
ATOM 4008 C C . ALA A 1 257 ? 27.02274 -44.17567 -2.52717 1.000 57.94712 257 ALA A C 1
ATOM 4009 O O . ALA A 1 257 ? 26.77585 -45.16421 -1.83088 1.000 51.90679 257 ALA A O 1
ATOM 4016 N N . ARG A 1 258 ? 28.20508 -43.98588 -3.11624 1.000 54.71743 258 ARG A N 1
ATOM 4017 C CA . ARG A 1 258 ? 29.28453 -44.94928 -2.95963 1.000 55.86160 258 ARG A CA 1
ATOM 4018 C C . ARG A 1 258 ? 30.62907 -44.23390 -2.99783 1.000 58.15344 258 ARG A C 1
ATOM 4019 O O . ARG A 1 258 ? 30.76305 -43.14327 -3.55758 1.000 62.62583 258 ARG A O 1
ATOM 4040 N N . ASN A 1 259 ? 31.63029 -44.88138 -2.39762 1.000 58.67137 259 ASN A N 1
ATOM 4041 C CA . ASN A 1 259 ? 33.00199 -44.40046 -2.41364 1.000 61.09875 259 ASN A CA 1
ATOM 4042 C C . ASN A 1 259 ? 33.95189 -45.32318 -3.15867 1.000 61.96987 259 ASN A C 1
ATOM 4043 O O . ASN A 1 259 ? 35.09975 -44.93152 -3.40471 1.000 67.31282 259 ASN A O 1
ATOM 4054 N N . ASP A 1 260 ? 33.52130 -46.52973 -3.50851 1.000 53.46687 260 ASP A N 1
ATOM 4055 C CA . ASP A 1 260 ? 34.37606 -47.49045 -4.20026 1.000 54.53454 260 ASP A CA 1
ATOM 4056 C C . ASP A 1 260 ? 34.08616 -47.46710 -5.69970 1.000 49.87024 260 ASP A C 1
ATOM 4057 O O . ASP A 1 260 ? 33.76426 -48.48025 -6.32356 1.000 52.15851 260 ASP A O 1
ATOM 4066 N N . ILE A 1 261 ? 34.20680 -46.26612 -6.27526 1.000 53.47257 261 ILE A N 1
ATOM 4067 C CA . ILE A 1 261 ? 33.95430 -46.10066 -7.71051 1.000 48.44494 261 ILE A CA 1
ATOM 4068 C C . ILE A 1 261 ? 34.92220 -46.93243 -8.53119 1.000 50.64416 261 ILE A C 1
ATOM 4069 O O . ILE A 1 261 ? 34.46649 -47.68280 -9.42145 1.000 48.63331 261 ILE A O 1
ATOM 4085 N N . PRO A 1 262 ? 36.24583 -46.85936 -8.34197 1.000 45.58753 262 PRO A N 1
ATOM 4086 C CA . PRO A 1 262 ? 37.14574 -47.74374 -9.09129 1.000 49.41450 262 PRO A CA 1
ATOM 4087 C C . PRO A 1 262 ? 36.68390 -49.18954 -9.07609 1.000 48.89581 262 PRO A C 1
ATOM 4088 O O . PRO A 1 262 ? 36.66219 -49.85399 -10.11861 1.000 50.28108 262 PRO A O 1
ATOM 4099 N N . GLN A 1 263 ? 36.28439 -49.68204 -7.90331 1.000 44.68789 263 GLN A N 1
ATOM 4100 C CA . GLN A 1 263 ? 35.88176 -51.07615 -7.77575 1.000 47.99819 263 GLN A CA 1
ATOM 4101 C C . GLN A 1 263 ? 34.56003 -51.33836 -8.48767 1.000 44.16566 263 GLN A C 1
ATOM 4102 O O . GLN A 1 263 ? 34.35871 -52.41662 -9.05578 1.000 45.40669 263 GLN A O 1
ATOM 4116 N N . LEU A 1 264 ? 33.64191 -50.37168 -8.46206 1.000 42.22461 264 LEU A N 1
ATOM 4117 C CA . LEU A 1 264 ? 32.39027 -50.53334 -9.19325 1.000 47.37831 264 LEU A CA 1
ATOM 4118 C C . LEU A 1 264 ? 32.63000 -50.50145 -10.69753 1.000 50.34930 264 LEU A C 1
ATOM 4119 O O . LEU A 1 264 ? 32.07874 -51.32361 -11.43881 1.000 48.46387 264 LEU A O 1
ATOM 4135 N N . LEU A 1 265 ? 33.45482 -49.56134 -11.16450 1.000 46.19044 265 LEU A N 1
ATOM 4136 C CA . LEU A 1 265 ? 33.77361 -49.49343 -12.58466 1.000 44.44129 265 LEU A CA 1
ATOM 4137 C C . LEU A 1 265 ? 34.44199 -50.77190 -13.06872 1.000 44.47636 265 LEU A C 1
ATOM 4138 O O . LEU A 1 265 ? 34.24333 -51.17994 -14.21613 1.000 51.72516 265 LEU A O 1
ATOM 4154 N N . LYS A 1 266 ? 35.24208 -51.41335 -12.21578 1.000 44.38079 266 LYS A N 1
ATOM 4155 C CA . LYS A 1 266 ? 35.87884 -52.65945 -12.62258 1.000 46.88412 266 LYS A CA 1
ATOM 4156 C C . LYS A 1 266 ? 34.85386 -53.76849 -12.81400 1.000 51.29885 266 LYS A C 1
ATOM 4157 O O . LYS A 1 266 ? 35.01877 -54.62025 -13.69725 1.000 47.35109 266 LYS A O 1
ATOM 4176 N N . ALA A 1 267 ? 33.79802 -53.77607 -12.00489 1.000 50.66392 267 ALA A N 1
ATOM 4177 C CA . ALA A 1 267 ? 32.74508 -54.77402 -12.12002 1.000 47.46174 267 ALA A CA 1
ATOM 4178 C C . ALA A 1 267 ? 31.78891 -54.49479 -13.26928 1.000 46.29209 267 ALA A C 1
ATOM 4179 O O . ALA A 1 267 ? 30.90472 -55.31431 -13.53175 1.000 51.93787 267 ALA A O 1
ATOM 4186 N N . SER A 1 268 ? 31.94052 -53.37361 -13.95900 1.000 46.74170 268 SER A N 1
ATOM 4187 C CA . SER A 1 268 ? 30.96535 -52.94412 -14.94735 1.000 44.73700 268 SER A CA 1
ATOM 4188 C C . SER A 1 268 ? 31.38001 -53.37791 -16.34693 1.000 44.38313 268 SER A C 1
ATOM 4189 O O . SER A 1 268 ? 32.56321 -53.55889 -16.64499 1.000 45.03400 268 SER A O 1
ATOM 4197 N N . TYR A 1 269 ? 30.37246 -53.55783 -17.20178 1.000 46.01751 269 TYR A N 1
ATOM 4198 C CA . TYR A 1 269 ? 30.60801 -53.83738 -18.61354 1.000 39.81056 269 TYR A CA 1
ATOM 4199 C C . TYR A 1 269 ? 30.80908 -52.54849 -19.39870 1.000 43.13006 269 TYR A C 1
ATOM 4200 O O . TYR A 1 269 ? 31.63552 -52.49626 -20.31925 1.000 50.77899 269 TYR A O 1
ATOM 4218 N N . LEU A 1 270 ? 30.06310 -51.50445 -19.04723 1.000 37.54002 270 LEU A N 1
ATOM 4219 C CA . LEU A 1 270 ? 30.21861 -50.19327 -19.66050 1.000 41.77136 270 LEU A CA 1
ATOM 4220 C C . LEU A 1 270 ? 29.54438 -49.17276 -18.76175 1.000 39.37317 270 LEU A C 1
ATOM 4221 O O . LEU A 1 270 ? 28.71792 -49.51589 -17.91411 1.000 39.90486 270 LEU A O 1
ATOM 4237 N N . LEU A 1 271 ? 29.88371 -47.90748 -18.98101 1.000 38.85865 271 LEU A N 1
ATOM 4238 C CA . LEU A 1 271 ? 29.29170 -46.80029 -18.24626 1.000 39.71687 271 LEU A CA 1
ATOM 4239 C C . LEU A 1 271 ? 28.39541 -45.99548 -19.17557 1.000 39.86538 271 LEU A C 1
ATOM 4240 O O . LEU A 1 271 ? 28.76722 -45.70270 -20.31555 1.000 40.73025 271 LEU A O 1
ATOM 4256 N N . ALA A 1 272 ? 27.21428 -45.64387 -18.68173 1.000 39.76221 272 ALA A N 1
ATOM 4257 C CA . ALA A 1 272 ? 26.26130 -44.81765 -19.40577 1.000 32.08806 272 ALA A CA 1
ATOM 4258 C C . ALA A 1 272 ? 26.14971 -43.45076 -18.74329 1.000 40.32001 272 ALA A C 1
ATOM 4259 O O . ALA A 1 272 ? 26.14203 -43.34292 -17.51320 1.000 45.02419 272 ALA A O 1
ATOM 4266 N N . LEU A 1 273 ? 26.07502 -42.40718 -19.56768 1.000 38.56387 273 LEU A N 1
ATOM 4267 C CA . LEU A 1 273 ? 25.84629 -41.04185 -19.09190 1.000 44.20933 273 LEU A CA 1
ATOM 4268 C C . LEU A 1 273 ? 24.97801 -40.32155 -20.11297 1.000 41.96672 273 LEU A C 1
ATOM 4269 O O . LEU A 1 273 ? 25.47142 -39.60265 -20.99145 1.000 39.99460 273 LEU A O 1
ATOM 4285 N N . PRO A 1 274 ? 23.65552 -40.49486 -20.02446 1.000 39.40748 274 PRO A N 1
ATOM 4286 C CA . PRO A 1 274 ? 22.73403 -39.83115 -20.95361 1.000 35.28630 274 PRO A CA 1
ATOM 4287 C C . PRO A 1 274 ? 22.37097 -38.41007 -20.53354 1.000 35.64585 274 PRO A C 1
ATOM 4288 O O . PRO A 1 274 ? 21.20683 -38.01144 -20.57738 1.000 37.67981 274 PRO A O 1
ATOM 4299 N N . SER A 1 275 ? 23.38001 -37.63587 -20.14757 1.000 35.34839 275 SER A N 1
ATOM 4300 C CA . SER A 1 275 ? 23.13492 -36.31453 -19.59705 1.000 42.89194 275 SER A CA 1
ATOM 4301 C C . SER A 1 275 ? 22.60606 -35.36161 -20.66399 1.000 40.32076 275 SER A C 1
ATOM 4302 O O . SER A 1 275 ? 22.83075 -35.53496 -21.86364 1.000 39.41911 275 SER A O 1
ATOM 4310 N N . TYR A 1 276 ? 21.90482 -34.32297 -20.19869 1.000 41.67076 276 TYR A N 1
ATOM 4311 C CA . TYR A 1 276 ? 21.41493 -33.28922 -21.10065 1.000 35.71451 276 TYR A CA 1
ATOM 4312 C C . TYR A 1 276 ? 22.48347 -32.24681 -21.40882 1.000 42.71645 276 TYR A C 1
ATOM 4313 O O . TYR A 1 276 ? 22.43382 -31.61042 -22.46831 1.000 48.17026 276 TYR A O 1
ATOM 4331 N N . LYS A 1 277 ? 23.44115 -32.05057 -20.50129 1.000 47.60020 277 LYS A N 1
ATOM 4332 C CA . LYS A 1 277 ? 24.49643 -31.06303 -20.67784 1.000 34.70777 277 LYS A CA 1
ATOM 4333 C C . LYS A 1 277 ? 25.56937 -31.29914 -19.62488 1.000 39.12251 277 LYS A C 1
ATOM 4334 O O . LYS A 1 277 ? 25.25486 -31.59364 -18.46904 1.000 44.99417 277 LYS A O 1
ATOM 4353 N N . GLU A 1 278 ? 26.82866 -31.15088 -20.02928 1.000 44.50450 278 GLU A N 1
ATOM 4354 C CA . GLU A 1 278 ? 27.96188 -31.43482 -19.16374 1.000 37.61368 278 GLU A CA 1
ATOM 4355 C C . GLU A 1 278 ? 29.06150 -30.40918 -19.40573 1.000 36.54641 278 GLU A C 1
ATOM 4356 O O . GLU A 1 278 ? 28.99588 -29.59940 -20.33448 1.000 40.43790 278 GLU A O 1
ATOM 4368 N N . GLY A 1 279 ? 30.07649 -30.44558 -18.54298 1.000 37.55496 279 GLY A N 1
ATOM 4369 C CA . GLY A 1 279 ? 31.28884 -29.67557 -18.74571 1.000 39.89106 279 GLY A CA 1
ATOM 4370 C C . GLY A 1 279 ? 32.35879 -30.53964 -19.37598 1.000 42.60842 279 GLY A C 1
ATOM 4371 O O . GLY A 1 279 ? 32.64021 -30.42643 -20.57504 1.000 42.66448 279 GLY A O 1
ATOM 4375 N N . PHE A 1 280 ? 32.97011 -31.40649 -18.57154 1.000 37.41942 280 PHE A N 1
ATOM 4376 C CA . PHE A 1 280 ? 33.76014 -32.53169 -19.07521 1.000 44.62777 280 PHE A CA 1
ATOM 4377 C C . PHE A 1 280 ? 33.52005 -33.67077 -18.09749 1.000 41.25333 280 PHE A C 1
ATOM 4378 O O . PHE A 1 280 ? 34.21518 -33.78914 -17.07917 1.000 47.41429 280 PHE A O 1
ATOM 4395 N N . PRO A 1 281 ? 32.54240 -34.53120 -18.37554 1.000 47.69242 281 PRO A N 1
ATOM 4396 C CA . PRO A 1 281 ? 32.02694 -35.42238 -17.32408 1.000 36.26010 281 PRO A CA 1
ATOM 4397 C C . PRO A 1 281 ? 33.12662 -36.27594 -16.71264 1.000 40.80541 281 PRO A C 1
ATOM 4398 O O . PRO A 1 281 ? 33.88074 -36.95401 -17.41386 1.000 42.53608 281 PRO A O 1
ATOM 4409 N N . VAL A 1 282 ? 33.20699 -36.24167 -15.38242 1.000 45.28746 282 VAL A N 1
ATOM 4410 C CA . VAL A 1 282 ? 34.29767 -36.91087 -14.68498 1.000 35.77685 282 VAL A CA 1
ATOM 4411 C C . VAL A 1 282 ? 34.05154 -38.41017 -14.59039 1.000 37.03454 282 VAL A C 1
ATOM 4412 O O . VAL A 1 282 ? 35.00381 -39.19845 -14.62244 1.000 39.70224 282 VAL A O 1
ATOM 4425 N N . THR A 1 283 ? 32.79383 -38.84029 -14.48340 1.000 38.85691 283 THR A N 1
ATOM 4426 C CA . THR A 1 283 ? 32.52614 -40.27292 -14.49289 1.000 40.56957 283 THR A CA 1
ATOM 4427 C C . THR A 1 283 ? 32.96794 -40.89738 -15.80832 1.000 45.45833 283 THR A C 1
ATOM 4428 O O . THR A 1 283 ? 33.35808 -42.07025 -15.83699 1.000 45.07445 283 THR A O 1
ATOM 4439 N N . VAL A 1 284 ? 32.92732 -40.12607 -16.89908 1.000 34.72679 284 VAL A N 1
ATOM 4440 C CA . VAL A 1 284 ? 33.44312 -40.61395 -18.17316 1.000 34.78944 284 VAL A CA 1
ATOM 4441 C C . VAL A 1 284 ? 34.94929 -40.81827 -18.08429 1.000 40.98798 284 VAL A C 1
ATOM 4442 O O . VAL A 1 284 ? 35.47572 -41.86682 -18.47333 1.000 45.54655 284 VAL A O 1
ATOM 4455 N N . LEU A 1 285 ? 35.66768 -39.80815 -17.59075 1.000 48.49921 285 LEU A N 1
ATOM 4456 C CA . LEU A 1 285 ? 37.10228 -39.95352 -17.37295 1.000 48.40067 285 LEU A CA 1
ATOM 4457 C C . LEU A 1 285 ? 37.40195 -41.18461 -16.52909 1.000 46.19095 285 LEU A C 1
ATOM 4458 O O . LEU A 1 285 ? 38.30397 -41.97055 -16.84120 1.000 46.83119 285 LEU A O 1
ATOM 4474 N N . GLU A 1 286 ? 36.65205 -41.36104 -15.43998 1.000 46.58678 286 GLU A N 1
ATOM 4475 C CA . GLU A 1 286 ? 36.90813 -42.48580 -14.54559 1.000 50.28759 286 GLU A CA 1
ATOM 4476 C C . GLU A 1 286 ? 36.67726 -43.80980 -15.26020 1.000 43.44566 286 GLU A C 1
ATOM 4477 O O . GLU A 1 286 ? 37.49736 -44.73070 -15.15344 1.000 42.51821 286 GLU A O 1
ATOM 4489 N N . ALA A 1 287 ? 35.58564 -43.91747 -16.01790 1.000 40.49879 287 ALA A N 1
ATOM 4490 C CA . ALA A 1 287 ? 35.36675 -45.11572 -16.82022 1.000 45.20510 287 ALA A CA 1
ATOM 4491 C C . ALA A 1 287 ? 36.49413 -45.31745 -17.82488 1.000 41.03759 287 ALA A C 1
ATOM 4492 O O . ALA A 1 287 ? 36.98579 -46.43736 -18.00703 1.000 43.31341 287 ALA A O 1
ATOM 4499 N N . MET A 1 288 ? 36.91829 -44.24133 -18.48840 1.000 42.16294 288 MET A N 1
ATOM 4500 C CA . MET A 1 288 ? 38.00738 -44.35922 -19.45035 1.000 47.54924 288 MET A CA 1
ATOM 4501 C C . MET A 1 288 ? 39.27691 -44.86276 -18.77453 1.000 39.90445 288 MET A C 1
ATOM 4502 O O . MET A 1 288 ? 39.95687 -45.75313 -19.29824 1.000 39.31253 288 MET A O 1
ATOM 4516 N N . SER A 1 289 ? 39.60807 -44.30987 -17.60509 1.000 46.67835 289 SER A N 1
ATOM 4517 C CA . SER A 1 289 ? 40.79856 -44.75644 -16.89075 1.000 43.10079 289 SER A CA 1
ATOM 4518 C C . SER A 1 289 ? 40.67726 -46.21372 -16.47390 1.000 41.46439 289 SER A C 1
ATOM 4519 O O . SER A 1 289 ? 41.68877 -46.91445 -16.36171 1.000 45.99510 289 SER A O 1
ATOM 4527 N N . MET A 1 290 ? 39.45701 -46.68940 -16.24848 1.000 44.56989 290 MET A N 1
ATOM 4528 C CA . MET A 1 290 ? 39.21738 -48.10055 -15.99008 1.000 41.99158 290 MET A CA 1
ATOM 4529 C C . MET A 1 290 ? 39.08836 -48.90365 -17.27541 1.000 42.91956 290 MET A C 1
ATOM 4530 O O . MET A 1 290 ? 38.72490 -50.08414 -17.22136 1.000 44.33097 290 MET A O 1
ATOM 4544 N N . ALA A 1 291 ? 39.37908 -48.29016 -18.42194 1.000 40.77263 291 ALA A N 1
ATOM 4545 C CA . ALA A 1 291 ? 39.35536 -48.98201 -19.70711 1.000 43.12187 291 ALA A CA 1
ATOM 4546 C C . ALA A 1 291 ? 37.96483 -49.53630 -19.99747 1.000 38.74209 291 ALA A C 1
ATOM 4547 O O . ALA A 1 291 ? 37.81241 -50.65648 -20.48913 1.000 40.21037 291 ALA A O 1
ATOM 4554 N N . LYS A 1 292 ? 36.94328 -48.74306 -19.69307 1.000 41.87702 292 LYS A N 1
ATOM 4555 C CA . LYS A 1 292 ? 35.55404 -49.12857 -19.89038 1.000 41.93123 292 LYS A CA 1
ATOM 4556 C C . LYS A 1 292 ? 34.93116 -48.25285 -20.96737 1.000 43.97998 292 LYS A C 1
ATOM 4557 O O . LYS A 1 292 ? 35.01103 -47.02084 -20.89782 1.000 46.30784 292 LYS A O 1
ATOM 4576 N N . ALA A 1 293 ? 34.32324 -48.89150 -21.96457 1.000 41.97513 293 ALA A N 1
ATOM 4577 C CA . ALA A 1 293 ? 33.57449 -48.15648 -22.97144 1.000 46.17329 293 ALA A CA 1
ATOM 4578 C C . ALA A 1 293 ? 32.49455 -47.31230 -22.30804 1.000 39.30006 293 ALA A C 1
ATOM 4579 O O . ALA A 1 293 ? 31.99514 -47.63696 -21.22754 1.000 40.23399 293 ALA A O 1
ATOM 4586 N N . VAL A 1 294 ? 32.12649 -46.22256 -22.97451 1.000 45.08013 294 VAL A N 1
ATOM 4587 C CA . VAL A 1 294 ? 31.11407 -45.29700 -22.48558 1.000 40.66028 294 VAL A CA 1
ATOM 4588 C C . VAL A 1 294 ? 30.03735 -45.15011 -23.54831 1.000 38.98081 294 VAL A C 1
ATOM 4589 O O . VAL A 1 294 ? 30.33334 -45.13634 -24.74781 1.000 40.02240 294 VAL A O 1
ATOM 4602 N N . VAL A 1 295 ? 28.78814 -45.04461 -23.10663 1.000 38.34036 295 VAL A N 1
ATOM 4603 C CA . VAL A 1 295 ? 27.68316 -44.62248 -23.95746 1.000 41.33002 295 VAL A CA 1
ATOM 4604 C C . VAL A 1 295 ? 27.17151 -43.31383 -23.37874 1.000 37.70798 295 VAL A C 1
ATOM 4605 O O . VAL A 1 295 ? 26.70721 -43.27922 -22.23178 1.000 42.14795 295 VAL A O 1
ATOM 4618 N N . ALA A 1 296 ? 27.26245 -42.24222 -24.15733 1.000 38.68709 296 ALA A N 1
ATOM 4619 C CA . ALA A 1 296 ? 26.94748 -40.91037 -23.67120 1.000 38.63979 296 ALA A CA 1
ATOM 4620 C C . ALA A 1 296 ? 26.08751 -40.15866 -24.67388 1.000 36.44494 296 ALA A C 1
ATOM 4621 O O . ALA A 1 296 ? 26.24648 -40.30929 -25.88519 1.000 39.29221 296 ALA A O 1
ATOM 4628 N N . SER A 1 297 ? 25.17441 -39.35122 -24.13889 1.000 35.23733 297 SER A N 1
ATOM 4629 C CA . SER A 1 297 ? 24.40726 -38.39983 -24.94156 1.000 43.40653 297 SER A CA 1
ATOM 4630 C C . SER A 1 297 ? 25.33575 -37.56767 -25.82046 1.000 37.31919 297 SER A C 1
ATOM 4631 O O . SER A 1 297 ? 26.46248 -37.24872 -25.45695 1.000 41.19501 297 SER A O 1
ATOM 4639 N N . ASP A 1 298 ? 24.82303 -37.20303 -27.00587 1.000 45.03318 298 ASP A N 1
ATOM 4640 C CA . ASP A 1 298 ? 25.54030 -36.30843 -27.92014 1.000 38.90095 298 ASP A CA 1
ATOM 4641 C C . ASP A 1 298 ? 25.16793 -34.87263 -27.55865 1.000 36.88541 298 ASP A C 1
ATOM 4642 O O . ASP A 1 298 ? 24.37202 -34.21167 -28.22715 1.000 38.47808 298 ASP A O 1
ATOM 4651 N N . VAL A 1 299 ? 25.74759 -34.39625 -26.45621 1.000 43.01140 299 VAL A N 1
ATOM 4652 C CA . VAL A 1 299 ? 25.48688 -33.06024 -25.93675 1.000 42.79044 299 VAL A CA 1
ATOM 4653 C C . VAL A 1 299 ? 26.80954 -32.41341 -25.54873 1.000 39.94383 299 VAL A C 1
ATOM 4654 O O . VAL A 1 299 ? 27.87129 -33.03925 -25.57798 1.000 44.09463 299 VAL A O 1
ATOM 4667 N N . THR A 1 300 ? 26.72689 -31.13685 -25.17815 1.000 42.10804 300 THR A N 1
ATOM 4668 C CA . THR A 1 300 ? 27.88367 -30.40299 -24.68284 1.000 43.70529 300 THR A CA 1
ATOM 4669 C C . THR A 1 300 ? 28.62137 -31.20058 -23.61387 1.000 40.09774 300 THR A C 1
ATOM 4670 O O . THR A 1 300 ? 28.01069 -31.76061 -22.70000 1.000 35.98854 300 THR A O 1
ATOM 4681 N N . GLY A 1 301 ? 29.94591 -31.24905 -23.73489 1.000 43.25320 301 GLY A N 1
ATOM 4682 C CA . GLY A 1 301 ? 30.77478 -31.92078 -22.75508 1.000 37.93791 301 GLY A CA 1
ATOM 4683 C C . GLY A 1 301 ? 30.92226 -33.39917 -23.02607 1.000 38.09274 301 GLY A C 1
ATOM 4684 O O . GLY A 1 301 ? 32.03542 -33.89645 -23.22293 1.000 39.75057 301 GLY A O 1
ATOM 4688 N N . CYS A 1 302 ? 29.79965 -34.11788 -23.02971 1.000 38.50970 302 CYS A N 1
ATOM 4689 C CA . CYS A 1 302 ? 29.83063 -35.53146 -23.38390 1.000 39.59488 302 CYS A CA 1
ATOM 4690 C C . CYS A 1 302 ? 30.50624 -35.75281 -24.73241 1.000 39.77087 302 CYS A C 1
ATOM 4691 O O . CYS A 1 302 ? 31.31034 -36.68022 -24.88394 1.000 37.65345 302 CYS A O 1
ATOM 4699 N N . ASN A 1 303 ? 30.19998 -34.91027 -25.72523 1.000 36.73879 303 ASN A N 1
ATOM 4700 C CA . ASN A 1 303 ? 30.73881 -35.11691 -27.06656 1.000 40.29231 303 ASN A CA 1
ATOM 4701 C C . ASN A 1 303 ? 32.15969 -34.58269 -27.22957 1.000 45.18276 303 ASN A C 1
ATOM 4702 O O . ASN A 1 303 ? 32.69470 -34.63835 -28.34003 1.000 38.88773 303 ASN A O 1
ATOM 4713 N N . GLU A 1 304 ? 32.77327 -34.05907 -26.16780 1.000 39.11519 304 GLU A N 1
ATOM 4714 C CA . GLU A 1 304 ? 34.21382 -33.82850 -26.14834 1.000 37.52914 304 GLU A CA 1
ATOM 4715 C C . GLU A 1 304 ? 34.96011 -34.92655 -25.40574 1.000 39.17136 304 GLU A C 1
ATOM 4716 O O . GLU A 1 304 ? 36.09568 -35.24967 -25.76737 1.000 45.14582 304 GLU A O 1
ATOM 4728 N N . ALA A 1 305 ? 34.33306 -35.51628 -24.38669 1.000 40.54260 305 ALA A N 1
ATOM 4729 C CA . ALA A 1 305 ? 34.95011 -36.61364 -23.65431 1.000 44.88163 305 ALA A CA 1
ATOM 4730 C C . ALA A 1 305 ? 34.79231 -37.94421 -24.37696 1.000 47.71465 305 ALA A C 1
ATOM 4731 O O . ALA A 1 305 ? 35.62563 -38.84268 -24.20684 1.000 45.57778 305 ALA A O 1
ATOM 4738 N N . VAL A 1 306 ? 33.73255 -38.09895 -25.16515 1.000 38.24967 306 VAL A N 1
ATOM 4739 C CA . VAL A 1 306 ? 33.47063 -39.32506 -25.90720 1.000 40.06879 306 VAL A CA 1
ATOM 4740 C C . VAL A 1 306 ? 33.54911 -38.99328 -27.38826 1.000 42.64105 306 VAL A C 1
ATOM 4741 O O . VAL A 1 306 ? 32.80747 -38.13211 -27.88011 1.000 42.20540 306 VAL A O 1
ATOM 4754 N N . LYS A 1 307 ? 34.45325 -39.66185 -28.09250 1.000 46.74863 307 LYS A N 1
ATOM 4755 C CA . LYS A 1 307 ? 34.55365 -39.57149 -29.54345 1.000 40.51328 307 LYS A CA 1
ATOM 4756 C C . LYS A 1 307 ? 33.89850 -40.82249 -30.11500 1.000 44.89811 307 LYS A C 1
ATOM 4757 O O . LYS A 1 307 ? 34.40018 -41.93587 -29.91952 1.000 41.59152 307 LYS A O 1
ATOM 4776 N N . ASP A 1 308 ? 32.77170 -40.64104 -30.80501 1.000 45.74981 308 ASP A N 1
ATOM 4777 C CA . ASP A 1 308 ? 31.99769 -41.77508 -31.29357 1.000 38.36110 308 ASP A CA 1
ATOM 4778 C C . ASP A 1 308 ? 32.87654 -42.69923 -32.12288 1.000 42.61888 308 ASP A C 1
ATOM 4779 O O . ASP A 1 308 ? 33.53460 -42.26530 -33.07289 1.000 51.88955 308 ASP A O 1
ATOM 4788 N N . GLY A 1 309 ? 32.88855 -43.97734 -31.75138 1.000 40.30885 309 GLY A N 1
ATOM 4789 C CA . GLY A 1 309 ? 33.68514 -44.96921 -32.43168 1.000 36.08972 309 GLY A CA 1
ATOM 4790 C C . GLY A 1 309 ? 35.09065 -45.14038 -31.90225 1.000 42.36248 309 GLY A C 1
ATOM 4791 O O . GLY A 1 309 ? 35.76819 -46.09902 -32.29619 1.000 40.72997 309 GLY A O 1
ATOM 4795 N N . TYR A 1 310 ? 35.55370 -44.25472 -31.02053 1.000 36.61834 310 TYR A N 1
ATOM 4796 C CA . TYR A 1 310 ? 36.91775 -44.33961 -30.51245 1.000 37.54280 310 TYR A CA 1
ATOM 4797 C C . TYR A 1 310 ? 36.94010 -44.88750 -29.08904 1.000 45.59946 310 TYR A C 1
ATOM 4798 O O . TYR A 1 310 ? 37.45138 -45.99032 -28.85854 1.000 39.53234 310 TYR A O 1
ATOM 4816 N N . ASN A 1 311 ? 36.39719 -44.13874 -28.12537 1.000 37.89923 311 ASN A N 1
ATOM 4817 C CA . ASN A 1 311 ? 36.32448 -44.60351 -26.74310 1.000 43.82425 311 ASN A CA 1
ATOM 4818 C C . ASN A 1 311 ? 34.89669 -44.82174 -26.25734 1.000 36.85862 311 ASN A C 1
ATOM 4819 O O . ASN A 1 311 ? 34.70052 -45.15900 -25.08627 1.000 43.63274 311 ASN A O 1
ATOM 4830 N N . GLY A 1 312 ? 33.90453 -44.64898 -27.11952 1.000 42.07972 312 GLY A N 1
ATOM 4831 C CA . GLY A 1 312 ? 32.54107 -44.97076 -26.74569 1.000 40.12621 312 GLY A CA 1
ATOM 4832 C C . GLY A 1 312 ? 31.60547 -44.74183 -27.90808 1.000 39.01643 312 GLY A C 1
ATOM 4833 O O . GLY A 1 312 ? 32.03777 -44.63353 -29.05677 1.000 38.79316 312 GLY A O 1
ATOM 4837 N N . LEU A 1 313 ? 30.31427 -44.66876 -27.60233 1.000 41.53294 313 LEU A N 1
ATOM 4838 C CA . LEU A 1 313 ? 29.29108 -44.38471 -28.59770 1.000 44.63287 313 LEU A CA 1
ATOM 4839 C C . LEU A 1 313 ? 28.41199 -43.24591 -28.10722 1.000 40.95658 313 LEU A C 1
ATOM 4840 O O . LEU A 1 313 ? 28.13071 -43.13505 -26.90911 1.000 42.03749 313 LEU A O 1
ATOM 4856 N N . LEU A 1 314 ? 27.97954 -42.40259 -29.03904 1.000 35.06196 314 LEU A N 1
ATOM 4857 C CA . LEU A 1 314 ? 27.07496 -41.30398 -28.73751 1.000 38.76810 314 LEU A CA 1
ATOM 4858 C C . LEU A 1 314 ? 25.65119 -41.67936 -29.12876 1.000 38.89783 314 LEU A C 1
ATOM 4859 O O . LEU A 1 314 ? 25.42489 -42.32352 -30.15640 1.000 45.49177 314 LEU A O 1
ATOM 4875 N N . CYS A 1 315 ? 24.69605 -41.28348 -28.29022 1.000 38.11747 315 CYS A N 1
ATOM 4876 C CA . CYS A 1 315 ? 23.28151 -41.50416 -28.54356 1.000 39.92006 315 CYS A CA 1
ATOM 4877 C C . CYS A 1 315 ? 22.55654 -40.16873 -28.46927 1.000 40.23610 315 CYS A C 1
ATOM 4878 O O . CYS A 1 315 ? 23.05528 -39.20124 -27.88933 1.000 36.89604 315 CYS A O 1
ATOM 4886 N N . LYS A 1 316 ? 21.38026 -40.11307 -29.08200 1.000 39.79172 316 LYS A N 1
ATOM 4887 C CA . LYS A 1 316 ? 20.58400 -38.89767 -29.01526 1.000 45.52405 316 LYS A CA 1
ATOM 4888 C C . LYS A 1 316 ? 20.15197 -38.63240 -27.57624 1.000 37.73813 316 LYS A C 1
ATOM 4889 O O . LYS A 1 316 ? 19.94131 -39.55399 -26.78538 1.000 38.31971 316 LYS A O 1
ATOM 4908 N N . VAL A 1 317 ? 20.03685 -37.35082 -27.23961 1.000 41.97709 317 VAL A N 1
ATOM 4909 C CA . VAL A 1 317 ? 19.59525 -36.94816 -25.91176 1.000 39.85439 317 VAL A CA 1
ATOM 4910 C C . VAL A 1 317 ? 18.07789 -37.07631 -25.81344 1.000 42.99152 317 VAL A C 1
ATOM 4911 O O . VAL A 1 317 ? 17.35885 -37.09036 -26.81447 1.000 41.47368 317 VAL A O 1
ATOM 4924 N N . LYS A 1 318 ? 17.58822 -37.18045 -24.57637 1.000 40.76917 318 LYS A N 1
ATOM 4925 C CA . LYS A 1 318 ? 16.16798 -37.40033 -24.29760 1.000 47.29545 318 LYS A CA 1
ATOM 4926 C C . LYS A 1 318 ? 15.58943 -38.50398 -25.18740 1.000 39.38199 318 LYS A C 1
ATOM 4927 O O . LYS A 1 318 ? 14.53283 -38.34511 -25.80140 1.000 42.65411 318 LYS A O 1
ATOM 4946 N N . ASP A 1 319 ? 16.28467 -39.64013 -25.25314 1.000 41.11595 319 ASP A N 1
ATOM 4947 C CA . ASP A 1 319 ? 15.87791 -40.71057 -26.17205 1.000 46.90707 319 ASP A CA 1
ATOM 4948 C C . ASP A 1 319 ? 16.27312 -42.05764 -25.56116 1.000 44.08484 319 ASP A C 1
ATOM 4949 O O . ASP A 1 319 ? 17.38007 -42.55367 -25.77849 1.000 40.15675 319 ASP A O 1
ATOM 4958 N N . ALA A 1 320 ? 15.33829 -42.64960 -24.81421 1.000 44.63784 320 ALA A N 1
ATOM 4959 C CA . ALA A 1 320 ? 15.62191 -43.91982 -24.15528 1.000 45.42448 320 ALA A CA 1
ATOM 4960 C C . ALA A 1 320 ? 15.85960 -45.02885 -25.17249 1.000 37.95202 320 ALA A C 1
ATOM 4961 O O . ALA A 1 320 ? 16.70847 -45.90383 -24.95985 1.000 38.63308 320 ALA A O 1
ATOM 4968 N N . ASN A 1 321 ? 15.12402 -45.00726 -26.28792 1.000 42.71067 321 ASN A N 1
ATOM 4969 C CA . ASN A 1 321 ? 15.28609 -46.04846 -27.29906 1.000 45.46129 321 ASN A CA 1
ATOM 4970 C C . ASN A 1 321 ? 16.68583 -46.02647 -27.90090 1.000 39.85977 321 ASN A C 1
ATOM 4971 O O . ASN A 1 321 ? 17.30104 -47.08143 -28.09749 1.000 39.57310 321 ASN A O 1
ATOM 4982 N N . ASP A 1 322 ? 17.20670 -44.83543 -28.20553 1.000 41.37837 322 ASP A N 1
ATOM 4983 C CA . ASP A 1 322 ? 18.55001 -44.75955 -28.77244 1.000 41.11518 322 ASP A CA 1
ATOM 4984 C C . ASP A 1 322 ? 19.60147 -45.14135 -27.73857 1.000 39.85345 322 ASP A C 1
ATOM 4985 O O . ASP A 1 322 ? 20.57215 -45.83370 -28.06138 1.000 38.39217 322 ASP A O 1
ATOM 4994 N N . LEU A 1 323 ? 19.43078 -44.69973 -26.49067 1.000 35.32600 323 LEU A N 1
ATOM 4995 C CA . LEU A 1 323 ? 20.33495 -45.13333 -25.42964 1.000 40.30059 323 LEU A CA 1
ATOM 4996 C C . LEU A 1 323 ? 20.34887 -46.65436 -25.33154 1.000 38.60034 323 LEU A C 1
ATOM 4997 O O . LEU A 1 323 ? 21.41344 -47.28318 -25.35657 1.000 36.48834 323 LEU A O 1
ATOM 5013 N N . ALA A 1 324 ? 19.16571 -47.26622 -25.23799 1.000 40.21507 324 ALA A N 1
ATOM 5014 C CA . ALA A 1 324 ? 19.08593 -48.72210 -25.24881 1.000 38.73786 324 ALA A CA 1
ATOM 5015 C C . ALA A 1 324 ? 19.75766 -49.29823 -26.49045 1.000 44.26545 324 ALA A C 1
ATOM 5016 O O . ALA A 1 324 ? 20.48735 -50.29456 -26.40621 1.000 37.08938 324 ALA A O 1
ATOM 5023 N N . GLY A 1 325 ? 19.52893 -48.67749 -27.65074 1.000 36.94942 325 GLY A N 1
ATOM 5024 C CA . GLY A 1 325 ? 20.09912 -49.19571 -28.88463 1.000 35.49126 325 GLY A CA 1
ATOM 5025 C C . GLY A 1 325 ? 21.61629 -49.23860 -28.86934 1.000 39.83764 325 GLY A C 1
ATOM 5026 O O . GLY A 1 325 ? 22.22170 -50.21901 -29.31248 1.000 40.43917 325 GLY A O 1
ATOM 5030 N N . LYS A 1 326 ? 22.25435 -48.17328 -28.37577 1.000 34.02598 326 LYS A N 1
ATOM 5031 C CA . LYS A 1 326 ? 23.71238 -48.16929 -28.31710 1.000 43.27473 326 LYS A CA 1
ATOM 5032 C C . LYS A 1 326 ? 24.22077 -49.20013 -27.32002 1.000 41.95719 326 LYS A C 1
ATOM 5033 O O . LYS A 1 326 ? 25.23206 -49.86600 -27.56896 1.000 45.48106 326 LYS A O 1
ATOM 5052 N N . ILE A 1 327 ? 23.54264 -49.33023 -26.17610 1.000 43.14240 327 ILE A N 1
ATOM 5053 C CA . ILE A 1 327 ? 23.93796 -50.32661 -25.18699 1.000 43.09415 327 ILE A CA 1
ATOM 5054 C C . ILE A 1 327 ? 23.83776 -51.71978 -25.78722 1.000 39.96814 327 ILE A C 1
ATOM 5055 O O . ILE A 1 327 ? 24.70965 -52.57084 -25.57525 1.000 43.68388 327 ILE A O 1
ATOM 5071 N N . LYS A 1 328 ? 22.77423 -51.97211 -26.55273 1.000 37.13284 328 LYS A N 1
ATOM 5072 C CA . LYS A 1 328 ? 22.58963 -53.28753 -27.15055 1.000 47.10568 328 LYS A CA 1
ATOM 5073 C C . LYS A 1 328 ? 23.67263 -53.58665 -28.17737 1.000 43.57164 328 LYS A C 1
ATOM 5074 O O . LYS A 1 328 ? 24.10614 -54.73673 -28.31475 1.000 43.36283 328 LYS A O 1
ATOM 5093 N N . ILE A 1 329 ? 24.12170 -52.56928 -28.91360 1.000 45.78551 329 ILE A N 1
ATOM 5094 C CA . ILE A 1 329 ? 25.19281 -52.78086 -29.88221 1.000 44.71649 329 ILE A CA 1
ATOM 5095 C C . ILE A 1 329 ? 26.44259 -53.29829 -29.18246 1.000 45.21196 329 ILE A C 1
ATOM 5096 O O . ILE A 1 329 ? 27.13917 -54.18195 -29.69492 1.000 42.09003 329 ILE A O 1
ATOM 5112 N N . LEU A 1 330 ? 26.74878 -52.75279 -28.00143 1.000 46.13885 330 LEU A N 1
ATOM 5113 C CA . LEU A 1 330 ? 27.93429 -53.18909 -27.27026 1.000 40.46230 330 LEU A CA 1
ATOM 5114 C C . LEU A 1 330 ? 27.68757 -54.51685 -26.56604 1.000 40.92179 330 LEU A C 1
ATOM 5115 O O . LEU A 1 330 ? 28.58656 -55.36234 -26.50547 1.000 44.80711 330 LEU A O 1
ATOM 5131 N N . LEU A 1 331 ? 26.47690 -54.72668 -26.04595 1.000 43.50207 331 LEU A N 1
ATOM 5132 C CA . LEU A 1 331 ? 26.10823 -56.05384 -25.56426 1.000 43.39725 331 LEU A CA 1
ATOM 5133 C C . LEU A 1 331 ? 26.23334 -57.08605 -26.68038 1.000 47.62401 331 LEU A C 1
ATOM 5134 O O . LEU A 1 331 ? 26.63273 -58.23115 -26.43594 1.000 48.81882 331 LEU A O 1
ATOM 5150 N N . ASP A 1 332 ? 25.91616 -56.69295 -27.91813 1.000 45.03455 332 ASP A N 1
ATOM 5151 C CA . ASP A 1 332 ? 25.97838 -57.61313 -29.04663 1.000 49.45557 332 ASP A CA 1
ATOM 5152 C C . ASP A 1 332 ? 27.39433 -57.82920 -29.56929 1.000 48.87818 332 ASP A C 1
ATOM 5153 O O . ASP A 1 332 ? 27.61895 -58.78178 -30.32359 1.000 48.74471 332 ASP A O 1
ATOM 5162 N N . ASP A 1 333 ? 28.34998 -56.96621 -29.20571 1.000 48.66984 333 ASP A N 1
ATOM 5163 C CA . ASP A 1 333 ? 29.69180 -56.98858 -29.79916 1.000 46.27995 333 ASP A CA 1
ATOM 5164 C C . ASP A 1 333 ? 30.72440 -56.71395 -28.70773 1.000 44.85150 333 ASP A C 1
ATOM 5165 O O . ASP A 1 333 ? 31.10071 -55.56382 -28.46241 1.000 39.01263 333 ASP A O 1
ATOM 5174 N N . GLU A 1 334 ? 31.20921 -57.78753 -28.08274 1.000 45.69742 334 GLU A N 1
ATOM 5175 C CA . GLU A 1 334 ? 32.12997 -57.64106 -26.95958 1.000 49.79953 334 GLU A CA 1
ATOM 5176 C C . GLU A 1 334 ? 33.48560 -57.10494 -27.40754 1.000 49.74328 334 GLU A C 1
ATOM 5177 O O . GLU A 1 334 ? 34.08498 -56.27312 -26.71431 1.000 49.62785 334 GLU A O 1
ATOM 5189 N N . GLU A 1 335 ? 33.98901 -57.56354 -28.55628 1.000 47.80401 335 GLU A N 1
ATOM 5190 C CA . GLU A 1 335 ? 35.28771 -57.09104 -29.02754 1.000 48.15367 335 GLU A CA 1
ATOM 5191 C C . GLU A 1 335 ? 35.27631 -55.58267 -29.24281 1.000 45.74332 335 GLU A C 1
ATOM 5192 O O . GLU A 1 335 ? 36.23062 -54.88757 -28.87395 1.000 50.09106 335 GLU A O 1
ATOM 5204 N N . LEU A 1 336 ? 34.20906 -55.05670 -29.84332 1.000 49.54974 336 LEU A N 1
ATOM 5205 C CA . LEU A 1 336 ? 34.09709 -53.61080 -30.01474 1.000 51.75935 336 LEU A CA 1
ATOM 5206 C C . LEU A 1 336 ? 34.12514 -52.90054 -28.66614 1.000 44.47731 336 LEU A C 1
ATOM 5207 O O . LEU A 1 336 ? 34.84492 -51.91089 -28.48251 1.000 48.64075 336 LEU A O 1
ATOM 5223 N N . CYS A 1 337 ? 33.34585 -53.39661 -27.70395 1.000 41.81948 337 CYS A N 1
ATOM 5224 C CA . CYS A 1 337 ? 33.25882 -52.73193 -26.40677 1.000 41.45729 337 CYS A CA 1
ATOM 5225 C C . CYS A 1 337 ? 34.62255 -52.65600 -25.72791 1.000 44.76112 337 CYS A C 1
ATOM 5226 O O . CYS A 1 337 ? 34.96857 -51.63028 -25.12855 1.000 46.02202 337 CYS A O 1
ATOM 5234 N N . ALA A 1 338 ? 35.41016 -53.73059 -25.80870 1.000 43.14685 338 ALA A N 1
ATOM 5235 C CA . ALA A 1 338 ? 36.73564 -53.71736 -25.19888 1.000 46.20984 338 ALA A CA 1
ATOM 5236 C C . ALA A 1 338 ? 37.67342 -52.76924 -25.93755 1.000 45.73632 338 ALA A C 1
ATOM 5237 O O . ALA A 1 338 ? 38.43581 -52.02879 -25.30648 1.000 45.11984 338 ALA A O 1
ATOM 5244 N N . ARG A 1 339 ? 37.63100 -52.78214 -27.27344 1.000 46.68227 339 ARG A N 1
ATOM 5245 C CA . ARG A 1 339 ? 38.47062 -51.87357 -28.04857 1.000 48.08855 339 ARG A CA 1
ATOM 5246 C C . ARG A 1 339 ? 38.21977 -50.42616 -27.64342 1.000 42.29872 339 ARG A C 1
ATOM 5247 O O . ARG A 1 339 ? 39.16349 -49.66025 -27.41343 1.000 46.87216 339 ARG A O 1
ATOM 5268 N N . LEU A 1 340 ? 36.94989 -50.02891 -27.55311 1.000 36.78284 340 LEU A N 1
ATOM 5269 C CA . LEU A 1 340 ? 36.63220 -48.65078 -27.19165 1.000 44.76445 340 LEU A CA 1
ATOM 5270 C C . LEU A 1 340 ? 37.16760 -48.31622 -25.80633 1.000 43.05883 340 LEU A C 1
ATOM 5271 O O . LEU A 1 340 ? 37.76642 -47.25683 -25.59345 1.000 41.26184 340 LEU A O 1
ATOM 5287 N N . GLY A 1 341 ? 36.95876 -49.21680 -24.84391 1.000 47.25765 341 GLY A N 1
ATOM 5288 C CA . GLY A 1 341 ? 37.48004 -48.98046 -23.50888 1.000 48.84222 341 GLY A CA 1
ATOM 5289 C C . GLY A 1 341 ? 38.99394 -48.90895 -23.48499 1.000 48.47739 341 GLY A C 1
ATOM 5290 O O . GLY A 1 341 ? 39.57676 -48.09846 -22.75974 1.000 38.26802 341 GLY A O 1
ATOM 5294 N N . ALA A 1 342 ? 39.65354 -49.75495 -24.28323 1.000 45.51845 342 ALA A N 1
ATOM 5295 C CA . ALA A 1 342 ? 41.11094 -49.71804 -24.34630 1.000 46.31699 342 ALA A CA 1
ATOM 5296 C C . ALA A 1 342 ? 41.59384 -48.39100 -24.91486 1.000 46.53661 342 ALA A C 1
ATOM 5297 O O . ALA A 1 342 ? 42.57635 -47.81930 -24.42552 1.000 43.63736 342 ALA A O 1
ATOM 5304 N N . ASN A 1 343 ? 40.91128 -47.87964 -25.94470 1.000 48.14908 343 ASN A N 1
ATOM 5305 C CA . ASN A 1 343 ? 41.21108 -46.53649 -26.42841 1.000 41.75880 343 ASN A CA 1
ATOM 5306 C C . ASN A 1 343 ? 40.94687 -45.50086 -25.34408 1.000 43.31460 343 ASN A C 1
ATOM 5307 O O . ASN A 1 343 ? 41.71832 -44.54813 -25.18194 1.000 41.80828 343 ASN A O 1
ATOM 5318 N N . GLY A 1 344 ? 39.85218 -45.66940 -24.59763 1.000 46.58682 344 GLY A N 1
ATOM 5319 C CA . GLY A 1 344 ? 39.57899 -44.76860 -23.49085 1.000 36.03500 344 GLY A CA 1
ATOM 5320 C C . GLY A 1 344 ? 40.73061 -44.69376 -22.50975 1.000 41.66657 344 GLY A C 1
ATOM 5321 O O . GLY A 1 344 ? 41.15253 -43.60804 -22.10421 1.000 41.71548 344 GLY A O 1
ATOM 5325 N N . ARG A 1 345 ? 41.26503 -45.85052 -22.11878 1.000 43.34028 345 ARG A N 1
ATOM 5326 C CA . ARG A 1 345 ? 42.40464 -45.86367 -21.20875 1.000 46.83663 345 ARG A CA 1
ATOM 5327 C C . ARG A 1 345 ? 43.60207 -45.15043 -21.82383 1.000 46.36633 345 ARG A C 1
ATOM 5328 O O . ARG A 1 345 ? 44.26329 -44.33683 -21.16780 1.000 44.59428 345 ARG A O 1
ATOM 5349 N N . SER A 1 346 ? 43.91139 -45.45945 -23.08610 1.000 50.48132 346 SER A N 1
ATOM 5350 C CA . SER A 1 346 ? 45.07380 -44.85314 -23.72368 1.000 41.84168 346 SER A CA 1
ATOM 5351 C C . SER A 1 346 ? 44.94995 -43.33518 -23.75189 1.000 41.46524 346 SER A C 1
ATOM 5352 O O . SER A 1 346 ? 45.94554 -42.61884 -23.59128 1.000 47.14695 346 SER A O 1
ATOM 5360 N N . TRP A 1 347 ? 43.73075 -42.82630 -23.92336 1.000 45.10255 347 TRP A N 1
ATOM 5361 C CA . TRP A 1 347 ? 43.52390 -41.38716 -24.04132 1.000 49.04496 347 TRP A CA 1
ATOM 5362 C C . TRP A 1 347 ? 43.64497 -40.68510 -22.68996 1.000 41.47421 347 TRP A C 1
ATOM 5363 O O . TRP A 1 347 ? 44.32354 -39.65741 -22.58454 1.000 43.39648 347 TRP A O 1
ATOM 5384 N N . VAL A 1 348 ? 43.00160 -41.21104 -21.64160 1.000 47.92822 348 VAL A N 1
ATOM 5385 C CA . VAL A 1 348 ? 43.11222 -40.56862 -20.33168 1.000 42.58845 348 VAL A CA 1
ATOM 5386 C C . VAL A 1 348 ? 44.57385 -40.47244 -19.92016 1.000 43.96623 348 VAL A C 1
ATOM 5387 O O . VAL A 1 348 ? 45.04229 -39.42771 -19.45605 1.000 46.27316 348 VAL A O 1
ATOM 5400 N N . VAL A 1 349 ? 45.32043 -41.56653 -20.09605 1.000 45.92142 349 VAL A N 1
ATOM 5401 C CA . VAL A 1 349 ? 46.69935 -41.61061 -19.62525 1.000 49.10603 349 VAL A CA 1
ATOM 5402 C C . VAL A 1 349 ? 47.52534 -40.52027 -20.29278 1.000 50.57221 349 VAL A C 1
ATOM 5403 O O . VAL A 1 349 ? 48.39393 -39.90461 -19.66365 1.000 54.76796 349 VAL A O 1
ATOM 5416 N N . SER A 1 350 ? 47.26867 -40.26119 -21.57032 1.000 50.20221 350 SER A N 1
ATOM 5417 C CA . SER A 1 350 ? 48.09052 -39.32994 -22.32425 1.000 51.83494 350 SER A CA 1
ATOM 5418 C C . SER A 1 350 ? 47.65578 -37.87987 -22.17178 1.000 47.11634 350 SER A C 1
ATOM 5419 O O . SER A 1 350 ? 48.47113 -36.98261 -22.40934 1.000 53.05376 350 SER A O 1
ATOM 5427 N N . GLU A 1 351 ? 46.41262 -37.62011 -21.76588 1.000 48.70092 351 GLU A N 1
ATOM 5428 C CA . GLU A 1 351 ? 45.88422 -36.26236 -21.79069 1.000 52.75732 351 GLU A CA 1
ATOM 5429 C C . GLU A 1 351 ? 45.16951 -35.81225 -20.52401 1.000 51.47448 351 GLU A C 1
ATOM 5430 O O . GLU A 1 351 ? 44.99012 -34.60057 -20.35402 1.000 50.79996 351 GLU A O 1
ATOM 5442 N N . PHE A 1 352 ? 44.75107 -36.72137 -19.63818 1.000 45.80946 352 PHE A N 1
ATOM 5443 C CA . PHE A 1 352 ? 43.81756 -36.34830 -18.58066 1.000 47.78747 352 PHE A CA 1
ATOM 5444 C C . PHE A 1 352 ? 44.25887 -36.81467 -17.19719 1.000 40.63821 352 PHE A C 1
ATOM 5445 O O . PHE A 1 352 ? 43.42450 -36.90591 -16.29240 1.000 43.75838 352 PHE A O 1
ATOM 5462 N N . ASP A 1 353 ? 45.53997 -37.10747 -17.00509 1.000 45.31995 353 ASP A N 1
ATOM 5463 C CA . ASP A 1 353 ? 46.03135 -37.41285 -15.66742 1.000 50.22311 353 ASP A CA 1
ATOM 5464 C C . ASP A 1 353 ? 46.00008 -36.14829 -14.81383 1.000 49.58942 353 ASP A C 1
ATOM 5465 O O . ASP A 1 353 ? 46.42327 -35.07658 -15.25622 1.000 47.45004 353 ASP A O 1
ATOM 5474 N N . GLU A 1 354 ? 45.49749 -36.27822 -13.58624 1.000 45.46724 354 GLU A N 1
ATOM 5475 C CA . GLU A 1 354 ? 45.26217 -35.10376 -12.75198 1.000 55.06875 354 GLU A CA 1
ATOM 5476 C C . GLU A 1 354 ? 46.54757 -34.34524 -12.44546 1.000 50.29077 354 GLU A C 1
ATOM 5477 O O . GLU A 1 354 ? 46.50438 -33.13732 -12.18814 1.000 42.88805 354 GLU A O 1
ATOM 5489 N N . LYS A 1 355 ? 47.69736 -35.02545 -12.46074 1.000 54.22224 355 LYS A N 1
ATOM 5490 C CA . LYS A 1 355 ? 48.93633 -34.37239 -12.04763 1.000 55.80813 355 LYS A CA 1
ATOM 5491 C C . LYS A 1 355 ? 49.38302 -33.32591 -13.06648 1.000 57.27338 355 LYS A C 1
ATOM 5492 O O . LYS A 1 355 ? 49.79654 -32.22413 -12.68848 1.000 48.55188 355 LYS A O 1
ATOM 5511 N N . GLN A 1 356 ? 49.32133 -33.65006 -14.36267 1.000 56.47187 356 GLN A N 1
ATOM 5512 C CA . GLN A 1 356 ? 49.70046 -32.65918 -15.36688 1.000 58.43042 356 GLN A CA 1
ATOM 5513 C C . GLN A 1 356 ? 48.64264 -31.56680 -15.47660 1.000 51.66585 356 GLN A C 1
ATOM 5514 O O . GLN A 1 356 ? 48.97551 -30.39629 -15.69646 1.000 53.20633 356 GLN A O 1
ATOM 5528 N N . ILE A 1 357 ? 47.36427 -31.92763 -15.33113 1.000 44.27673 357 ILE A N 1
ATOM 5529 C CA . ILE A 1 357 ? 46.31368 -30.91591 -15.29075 1.000 42.89797 357 ILE A CA 1
ATOM 5530 C C . ILE A 1 357 ? 46.61570 -29.89796 -14.19740 1.000 48.71972 357 ILE A C 1
ATOM 5531 O O . ILE A 1 357 ? 46.54580 -28.68133 -14.41292 1.000 45.81340 357 ILE A O 1
ATOM 5547 N N . ALA A 1 358 ? 46.96635 -30.38833 -13.00593 1.000 41.77826 358 ALA A N 1
ATOM 5548 C CA . ALA A 1 358 ? 47.23130 -29.49834 -11.88088 1.000 47.51194 358 ALA A CA 1
ATOM 5549 C C . ALA A 1 358 ? 48.41265 -28.58093 -12.16571 1.000 48.99176 358 ALA A C 1
ATOM 5550 O O . ALA A 1 358 ? 48.36536 -27.38376 -11.86138 1.000 43.30840 358 ALA A O 1
ATOM 5557 N N . LYS A 1 359 ? 49.48554 -29.12708 -12.74454 1.000 50.13948 359 LYS A N 1
ATOM 5558 C CA . LYS A 1 359 ? 50.64868 -28.30684 -13.06335 1.000 52.50821 359 LYS A CA 1
ATOM 5559 C C . LYS A 1 359 ? 50.28232 -27.13655 -13.96798 1.000 44.84510 359 LYS A C 1
ATOM 5560 O O . LYS A 1 359 ? 50.89194 -26.06554 -13.87287 1.000 50.82862 359 LYS A O 1
ATOM 5579 N N . ARG A 1 360 ? 49.29192 -27.31230 -14.84409 1.000 46.60894 360 ARG A N 1
ATOM 5580 C CA . ARG A 1 360 ? 48.93656 -26.25374 -15.78322 1.000 51.65272 360 ARG A CA 1
ATOM 5581 C C . ARG A 1 360 ? 48.08599 -25.17026 -15.12910 1.000 53.15637 360 ARG A C 1
ATOM 5582 O O . ARG A 1 360 ? 48.14313 -24.00858 -15.54995 1.000 52.79101 360 ARG A O 1
ATOM 5603 N N . TYR A 1 361 ? 47.30961 -25.51506 -14.10034 1.000 49.33942 361 TYR A N 1
ATOM 5604 C CA . TYR A 1 361 ? 46.65934 -24.48135 -13.30241 1.000 50.85159 361 TYR A CA 1
ATOM 5605 C C . TYR A 1 361 ? 47.69123 -23.61377 -12.59338 1.000 47.82252 361 TYR A C 1
ATOM 5606 O O . TYR A 1 361 ? 47.54363 -22.38825 -12.51540 1.000 51.15008 361 TYR A O 1
ATOM 5624 N N . ILE A 1 362 ? 48.74511 -24.23905 -12.06334 1.000 50.08370 362 ILE A N 1
ATOM 5625 C CA . ILE A 1 362 ? 49.73995 -23.51100 -11.28258 1.000 49.94543 362 ILE A CA 1
ATOM 5626 C C . ILE A 1 362 ? 50.56373 -22.58998 -12.17262 1.000 52.72894 362 ILE A C 1
ATOM 5627 O O . ILE A 1 362 ? 51.03571 -21.54104 -11.71659 1.000 54.05452 362 ILE A O 1
ATOM 5643 N N . GLU A 1 363 ? 50.74690 -22.94721 -13.44653 1.000 50.68769 363 GLU A N 1
ATOM 5644 C CA . GLU A 1 363 ? 51.41622 -22.03799 -14.37357 1.000 59.17397 363 GLU A CA 1
ATOM 5645 C C . GLU A 1 363 ? 50.59191 -20.77101 -14.57589 1.000 52.06159 363 GLU A C 1
ATOM 5646 O O . GLU A 1 363 ? 51.15154 -19.67784 -14.73437 1.000 55.79013 363 GLU A O 1
ATOM 5658 N N . ILE A 1 364 ? 49.26288 -20.89255 -14.59034 1.000 49.05820 364 ILE A N 1
ATOM 5659 C CA . ILE A 1 364 ? 48.42117 -19.70315 -14.66986 1.000 47.07168 364 ILE A CA 1
ATOM 5660 C C . ILE A 1 364 ? 48.62386 -18.83729 -13.43096 1.000 50.51595 364 ILE A C 1
ATOM 5661 O O . ILE A 1 364 ? 48.77950 -17.61342 -13.52689 1.000 50.60912 364 ILE A O 1
ATOM 5677 N N . TYR A 1 365 ? 48.62959 -19.45994 -12.24622 1.000 45.07110 365 TYR A N 1
ATOM 5678 C CA . TYR A 1 365 ? 48.83754 -18.69583 -11.02001 1.000 47.62757 365 TYR A CA 1
ATOM 5679 C C . TYR A 1 365 ? 50.20221 -18.01293 -11.02509 1.000 53.21984 365 TYR A C 1
ATOM 5680 O O . TYR A 1 365 ? 50.33619 -16.87198 -10.56757 1.000 47.91869 365 TYR A O 1
ATOM 5698 N N . ARG A 1 366 ? 51.23147 -18.70311 -11.53296 1.000 54.36801 366 ARG A N 1
ATOM 5699 C CA . ARG A 1 366 ? 52.58566 -18.15571 -11.55611 1.000 55.30335 366 ARG A CA 1
ATOM 5700 C C . ARG A 1 366 ? 52.65910 -16.83532 -12.31123 1.000 50.84558 366 ARG A C 1
ATOM 5701 O O . ARG A 1 366 ? 53.56454 -16.03569 -12.05465 1.000 54.90736 366 ARG A O 1
ATOM 5722 N N . LYS A 1 367 ? 51.72393 -16.58443 -13.23043 1.000 53.36457 367 LYS A N 1
ATOM 5723 C CA . LYS A 1 367 ? 51.70205 -15.30873 -13.93356 1.000 56.74700 367 LYS A CA 1
ATOM 5724 C C . LYS A 1 367 ? 51.43511 -14.13878 -12.99784 1.000 55.25690 367 LYS A C 1
ATOM 5725 O O . LYS A 1 367 ? 51.75377 -12.99446 -13.34344 1.000 52.75640 367 LYS A O 1
ATOM 5744 N N . PHE A 1 368 ? 50.84965 -14.39450 -11.82976 1.000 53.57126 368 PHE A N 1
ATOM 5745 C CA . PHE A 1 368 ? 50.35035 -13.34183 -10.95829 1.000 54.10166 368 PHE A CA 1
ATOM 5746 C C . PHE A 1 368 ? 51.00885 -13.30760 -9.59114 1.000 53.46619 368 PHE A C 1
ATOM 5747 O O . PHE A 1 368 ? 51.17709 -12.21919 -9.03828 1.000 52.74268 368 PHE A O 1
ATOM 5764 N N . ILE A 1 369 ? 51.38513 -14.45992 -9.03812 1.000 51.43935 369 ILE A N 1
ATOM 5765 C CA . ILE A 1 369 ? 51.98832 -14.55475 -7.71629 1.000 56.64950 369 ILE A CA 1
ATOM 5766 C C . ILE A 1 369 ? 53.23605 -15.42111 -7.82306 1.000 58.86261 369 ILE A C 1
ATOM 5767 O O . ILE A 1 369 ? 53.45074 -16.12415 -8.81075 1.000 60.06595 369 ILE A O 1
ATOM 5783 N N . ASP A 1 370 ? 54.05816 -15.37180 -6.77960 1.000 63.65376 370 ASP A N 1
ATOM 5784 C CA . ASP A 1 370 ? 55.26000 -16.19055 -6.70257 1.000 75.72346 370 ASP A CA 1
ATOM 5785 C C . ASP A 1 370 ? 54.91090 -17.53595 -6.07710 1.000 78.70410 370 ASP A C 1
ATOM 5786 O O . ASP A 1 370 ? 54.51474 -17.59520 -4.90654 1.000 80.80110 370 ASP A O 1
ATOM 5795 N N . VAL A 1 371 ? 55.05344 -18.60775 -6.85116 1.000 74.94213 371 VAL A N 1
ATOM 5796 C CA . VAL A 1 371 ? 54.86981 -19.95522 -6.32155 1.000 67.35992 371 VAL A CA 1
ATOM 5797 C C . VAL A 1 371 ? 56.23980 -20.57646 -6.05179 1.000 86.30593 371 VAL A C 1
ATOM 5798 O O . VAL A 1 371 ? 57.26960 -19.89820 -6.07384 1.000 88.89656 371 VAL A O 1
#

Organism: NCBI:txid199

Solvent-accessible surface area: 16169 Å² total; per-residue (Å²): 48,83,0,0,0,2,3,48,8,4,77,11,1,48,108,53,3,57,13,4,0,61,27,0,92,112,90,60,18,76,4,11,6,0,7,14,128,20,146,48,14,104,104,5,50,158,32,12,93,41,24,63,14,138,43,76,99,92,22,87,77,84,126,43,24,72,82,29,21,136,140,11,11,120,46,1,29,137,23,106,14,56,0,0,0,0,2,21,38,38,5,0,4,50,1,0,40,2,0,63,125,30,62,6,138,40,0,0,0,0,0,41,15,5,34,48,50,34,37,58,103,72,150,133,7,97,56,30,45,142,84,23,18,42,48,1,99,82,0,4,71,99,3,41,2,0,0,0,2,2,54,46,0,0,74,62,1,50,77,101,125,7,17,86,162,79,48,19,53,97,6,66,0,11,7,6,35,14,79,113,8,30,30,96,123,9,142,41,31,122,14,47,160,96,75,3,0,0,0,18,8,110,0,47,48,47,52,0,0,105,15,0,12,75,0,2,92,83,17,95,38,71,114,79,2,36,4,0,0,3,10,82,12,69,95,92,61,182,58,7,0,64,84,85,59,0,130,68,34,105,12,104,37,34,15,62,84,151,39,24,7,54,0,0,69,25,4,27,0,0,0,0,5,0,32,49,17,7,10,6,33,25,0,0,22,0,0,0,2,34,46,1,0,0,0,0,80,17,24,0,0,64,35,0,1,127,83,40,78,0,0,21,34,3,139,52,133,37,12,105,34,1,2,29,53,0,78,81,0,8,66,60,93,134,33,6,66,136,0,0,57,44,0,65,64,40,0,75,94,68,0,36,26,102,100,4,2,122,92,1,8,85,6,0,121,118,53,21,129,40